Protein AF-A0A0G4HC59-F1 (afdb_monomer_lite)

Radius of gyration: 29.2 Å; chains: 1; bounding box: 96×62×109 Å

InterPro domains:
  IPR002060 Squalene/phytoene synthase [PF00494] (150-410)
  IPR002060 Squalene/phytoene synthase [SFLDG01018] (137-423)
  IPR008949 Isoprenoid synthase domain superfamily [G3DSA:1.10.600.10] (128-417)
  IPR008949 Isoprenoid synthase domain superfamily [SSF48576] (139-422)
  IPR019845 Squalene/phytoene synthase, conserved site [PS01045] (298-323)
  IPR033904 Trans-isoprenyl diphosphate synthases, head-to-head [cd00683] (141-412)
  IPR044843 Trans-isoprenyl diphosphate synthases, bacterial-type [SFLDG01212] (137-423)

Secondary structure (DSSP, 8-state):
-----------------------------SHHHHHHHHHHHHTTT--GGGGS---GGGGS-PPPPP----HHHHHHHHHH--PPPGGGGTTTS---PPPP-------TTHHHHHHHHHHHHHHHHHHHHHHHHHHHHHHHHHHHHHHHHH-HHHHHHHTTS-HHHHHHHHHHHHHHHHHHHHHHSTTGGGS-HHHHHHHHHHHHHHHHIIIII---SSHHHHHHHHHHHH-TT--SHHHHHHHHHHHHHHH-SB-SSHHHHHHHHIIIIIHHHHHHHHHH-B-TT--HHHHHHHHHHHHHHHHHHHHHHHHHHHHHTT-B-S-HHHHHHTT--HHHHHTT---HHHHHHHHHHHHHHHHHHHHHHHHGGGB-HHHHHHHHHHHHHHHHHHHHHHHTTT-TTTS-----HHHHHHTHHHHHHHHTPPP-GGGSPPHHHHHHHHHHHHSS---PPPSTT----------------

Organism: NCBI:txid1169474

Foldseek 3Di:
DDDDDDDDDDDDDDDDPDDDPPPPPPQDDDPVVLVVVCCVVCVVLDPPVVLPDDDPVVVVDDDPPQPPDDPVNVVVVVVPDDAPDCVVVVVVVPDDDDDDDDDDDDDDDVPVVVVVVVVVVVVVVVVVVVVLVVLLVVLLVVLLVVCSNPPVLLSVLLSLFPPQLSSLSSLLVVLLVVLQCLCPPPVNLVDDLVSSVVVLVVSLVQLCCLQPVLDDPDSSSVSNSVSCVVQVQQDSVLVVLLSVLSVCSSPPQAAADVLRLLSNLLNSFLSSLSRSQSSQAWAPPFDSLQLSLLSSLLSSLLVLLVLLLCLQVSLVVVHHSQHPVLCVVLVHDNVCSNVLPCDPSLLVSSVVSLVVSVVSLVLNLLSLLGTYLSNSLSSLLSSQQSNVQSVQCVVVVNSSNVDGGHDDPVRSVVCNSVSVSSSPDHRDPVSGDDCVVVVVVVVSVVPPPPDDPDPPPDPPDDDPDDDDDDDDD

Sequence (473 aa):
MCEHPVGCGLSLTSIPEDKRPRTTRIRPTSAKEIAEKFQEQFSPVFDFDRLDHPSALAAARWETPPLDFDDHDVEELRASWVPPSPLSALEERGEAVLPGTEGEGVDGSATASSSLRSQNRKKELLVSEEQKKVQLAKAYETCRQLTQIYSKTFYLGTQLMDKETAKAMWAIYVWCRRTDDLVDSPRALITKRTHLYDQMMLWEERLRLIFEEGYAVDDLDLALVDTVKRFPGLQIHPFEEMIQGMLMDLNTFRYQTFEELYVYCYRVAGTVGLKVLPVLGTAGGVSVEEAAGPGVDLGIAFQLTNILRDVGEDADRGRIYLPLDDLKRFGVSEQDIFKKRVTPGYKALVKEYIRKARAYYASAERGVRLLSPKARFPIRASLDSYRRILDKIEQNGYDNLRSRAYATKLEKLSGVPAAWMAAQEPPQLGDRVPRSILSRFSDITAHALPRPPIFSDVPFHMAADNRSFSGAV

Structure (mmCIF, N/CA/C/O backbone):
data_AF-A0A0G4HC59-F1
#
_entry.id   AF-A0A0G4HC59-F1
#
loop_
_atom_site.group_PDB
_atom_site.id
_atom_site.type_symbol
_atom_site.label_atom_id
_atom_site.label_alt_id
_atom_site.label_comp_id
_atom_site.label_asym_id
_atom_site.label_entity_id
_atom_site.label_seq_id
_atom_site.pdbx_PDB_ins_code
_atom_site.Cartn_x
_atom_site.Cartn_y
_atom_site.Cartn_z
_atom_site.occupancy
_atom_site.B_iso_or_equiv
_atom_site.auth_seq_id
_atom_site.auth_comp_id
_atom_site.auth_asym_id
_atom_site.auth_atom_id
_atom_site.pdbx_PDB_model_num
ATOM 1 N N . MET A 1 1 ? -40.652 7.511 -63.048 1.00 31.72 1 MET A N 1
ATOM 2 C CA . MET A 1 1 ? -40.105 8.206 -64.233 1.00 31.72 1 MET A CA 1
ATOM 3 C C . MET A 1 1 ? -38.905 8.997 -63.734 1.00 31.72 1 MET A C 1
ATOM 5 O O . MET A 1 1 ? -39.119 9.815 -62.855 1.00 31.72 1 MET A O 1
ATOM 9 N N . CYS A 1 2 ? -37.642 8.751 -64.065 1.00 27.48 2 CYS A N 1
ATOM 10 C CA . CYS A 1 2 ? -36.970 7.947 -65.094 1.00 27.48 2 CYS A CA 1
ATOM 11 C C . CYS A 1 2 ? -35.674 7.390 -64.449 1.00 27.48 2 CYS A C 1
ATOM 13 O O . CYS A 1 2 ? -35.071 8.076 -63.632 1.00 27.48 2 CYS A O 1
ATOM 15 N N . GLU A 1 3 ? -35.418 6.082 -64.495 1.00 28.09 3 GLU A N 1
ATOM 16 C CA . GLU A 1 3 ? -34.605 5.348 -65.494 1.00 28.09 3 GLU A CA 1
ATOM 17 C C . GLU A 1 3 ? -33.072 5.554 -65.382 1.00 28.09 3 GLU A C 1
ATOM 19 O O . GLU A 1 3 ? -32.530 6.614 -65.671 1.00 28.09 3 GLU A O 1
ATOM 24 N N . HIS A 1 4 ? -32.396 4.476 -64.951 1.00 33.44 4 HIS A N 1
ATOM 25 C CA . HIS A 1 4 ? -31.004 4.071 -65.259 1.00 33.44 4 HIS A CA 1
ATOM 26 C C . HIS A 1 4 ? -30.833 3.792 -66.777 1.00 33.44 4 HIS A C 1
ATOM 28 O O . HIS A 1 4 ? -31.879 3.703 -67.421 1.00 33.44 4 HIS A O 1
ATOM 34 N N . PRO A 1 5 ? -29.629 3.559 -67.386 1.00 48.12 5 PRO A N 1
ATOM 35 C CA . PRO A 1 5 ? -28.390 2.889 -66.895 1.00 48.12 5 PRO A CA 1
ATOM 36 C C . PRO A 1 5 ? -27.085 3.603 -67.374 1.00 48.12 5 PRO A C 1
ATOM 38 O O . PRO A 1 5 ? -27.174 4.696 -67.911 1.00 48.12 5 PRO A O 1
ATOM 41 N N . VAL A 1 6 ? -25.818 3.209 -67.150 1.00 33.12 6 VAL A N 1
ATOM 42 C CA . VAL A 1 6 ? -25.002 1.997 -67.438 1.00 33.12 6 VAL A CA 1
ATOM 43 C C . VAL A 1 6 ? -23.681 2.227 -66.644 1.00 33.12 6 VAL A C 1
ATOM 45 O O . VAL A 1 6 ? -23.200 3.352 -66.619 1.00 33.12 6 VAL A O 1
ATOM 48 N N . GLY A 1 7 ? -23.091 1.337 -65.839 1.00 26.30 7 GLY A N 1
ATOM 49 C CA . GLY A 1 7 ? -22.512 0.032 -66.160 1.00 26.30 7 GLY A CA 1
ATOM 50 C C . GLY A 1 7 ? -21.011 0.158 -66.489 1.00 26.30 7 GLY A C 1
ATOM 51 O O . GLY A 1 7 ? -20.665 0.483 -67.616 1.00 26.30 7 GLY A O 1
ATOM 52 N N . CYS A 1 8 ? -20.120 -0.141 -65.535 1.00 27.59 8 CYS A N 1
ATOM 53 C CA . CYS A 1 8 ? -18.789 -0.681 -65.839 1.00 27.59 8 CYS A CA 1
ATOM 54 C C . CYS A 1 8 ? -18.259 -1.462 -64.630 1.00 27.59 8 CYS A C 1
ATOM 56 O O . CYS A 1 8 ? -18.116 -0.923 -63.533 1.00 27.59 8 CYS A O 1
ATOM 58 N N . GLY A 1 9 ? -18.073 -2.764 -64.832 1.00 26.28 9 GLY A N 1
ATOM 59 C CA . GLY A 1 9 ? -17.709 -3.727 -63.807 1.00 26.28 9 GLY A CA 1
ATOM 60 C C . GLY A 1 9 ? -16.203 -3.899 -63.673 1.00 26.28 9 GLY A C 1
ATOM 61 O O . GLY A 1 9 ? -15.472 -3.864 -64.658 1.00 26.28 9 GLY A O 1
ATOM 62 N N . LEU A 1 10 ? -15.766 -4.183 -62.449 1.00 30.44 10 LEU A N 1
ATOM 63 C CA . LEU A 1 10 ? -14.520 -4.889 -62.196 1.00 30.44 10 LEU A CA 1
ATOM 64 C C . LEU A 1 10 ? -14.809 -6.063 -61.260 1.00 30.44 10 LEU A C 1
ATOM 66 O O . LEU A 1 10 ? -15.348 -5.922 -60.166 1.00 30.44 10 LEU A O 1
ATOM 70 N N . SER A 1 11 ? -14.501 -7.235 -61.802 1.00 26.80 11 SER A N 1
ATOM 71 C CA . SER A 1 11 ? -14.674 -8.574 -61.261 1.00 26.80 11 SER A CA 1
ATOM 72 C C . SER A 1 11 ? -13.961 -8.747 -59.918 1.00 26.80 11 SER A C 1
ATOM 74 O O . SER A 1 11 ? -12.734 -8.692 -59.851 1.00 26.80 11 SER A O 1
ATOM 76 N N . LEU A 1 12 ? -14.730 -9.042 -58.866 1.00 29.55 12 LEU A N 1
ATOM 77 C CA . LEU A 1 12 ? -14.236 -9.619 -57.617 1.00 29.55 12 LEU A CA 1
ATOM 78 C C . LEU A 1 12 ? -13.797 -11.064 -57.882 1.00 29.55 12 LEU A C 1
ATOM 80 O O . LEU A 1 12 ? -14.600 -11.993 -57.844 1.00 29.55 12 LEU A O 1
ATOM 84 N N . THR A 1 13 ? -12.509 -11.261 -58.153 1.00 31.88 13 THR A N 1
ATOM 85 C CA . THR A 1 13 ? -11.885 -12.577 -58.009 1.00 31.88 13 THR A CA 1
ATOM 86 C C . THR A 1 13 ? -11.867 -12.952 -56.530 1.00 31.88 13 THR A C 1
ATOM 88 O O . THR A 1 13 ? -11.223 -12.298 -55.711 1.00 31.88 13 THR A O 1
ATOM 91 N N . SER A 1 14 ? -12.605 -14.011 -56.214 1.00 31.44 14 SER A N 1
ATOM 92 C CA . SER A 1 14 ? -12.644 -14.725 -54.943 1.00 31.44 14 SER A CA 1
ATOM 93 C C . SER A 1 14 ? -11.240 -15.043 -54.419 1.00 31.44 14 SER A C 1
ATOM 95 O O . SER A 1 14 ? -10.528 -15.864 -54.999 1.00 31.44 14 SER A O 1
ATOM 97 N N . ILE A 1 15 ? -10.864 -14.433 -53.296 1.00 33.59 15 ILE A N 1
ATOM 98 C CA . ILE A 1 15 ? -9.744 -14.891 -52.471 1.00 33.59 15 ILE A CA 1
ATOM 99 C C . ILE A 1 15 ? -10.315 -15.952 -51.517 1.00 33.59 15 ILE A C 1
ATOM 101 O O . ILE A 1 15 ? -11.290 -15.655 -50.826 1.00 33.59 15 ILE A O 1
ATOM 105 N N . PRO A 1 16 ? -9.767 -17.178 -51.470 1.00 31.30 16 PRO A N 1
ATOM 106 C CA . PRO A 1 16 ? -10.250 -18.193 -50.549 1.00 31.30 16 PRO A CA 1
ATOM 107 C C . PRO A 1 16 ? -9.958 -17.780 -49.101 1.00 31.30 16 PRO A C 1
ATOM 109 O O . PRO A 1 16 ? -8.802 -17.624 -48.703 1.00 31.30 16 PRO A O 1
ATOM 112 N N . GLU A 1 17 ? -11.019 -17.622 -48.309 1.00 42.75 17 GLU A N 1
ATOM 113 C CA . GLU A 1 17 ? -10.962 -17.636 -46.849 1.00 42.75 17 GLU A CA 1
ATOM 114 C C . GLU A 1 17 ? -10.610 -19.050 -46.379 1.00 42.75 17 GLU A C 1
ATOM 116 O O . GLU A 1 17 ? -11.493 -19.865 -46.134 1.00 42.75 17 GLU A O 1
ATOM 121 N N . ASP A 1 18 ? -9.325 -19.357 -46.217 1.00 45.28 18 ASP A N 1
ATOM 122 C CA . ASP A 1 18 ? -8.930 -20.373 -45.243 1.00 45.28 18 ASP A CA 1
ATOM 123 C C . ASP A 1 18 ? -7.491 -20.163 -44.760 1.00 45.28 18 ASP A C 1
ATOM 125 O O . ASP A 1 18 ? -6.618 -19.747 -45.519 1.00 45.28 18 ASP A O 1
ATOM 129 N N . LYS A 1 19 ? -7.250 -20.516 -43.492 1.00 35.62 19 LYS A N 1
ATOM 130 C CA . LYS A 1 19 ? -6.002 -20.419 -42.705 1.00 35.62 19 LYS A CA 1
ATOM 131 C C . LYS A 1 19 ? -5.770 -19.119 -41.927 1.00 35.62 19 LYS A C 1
ATOM 133 O O . LYS A 1 19 ? -4.694 -18.528 -41.955 1.00 35.62 19 LYS A O 1
ATOM 138 N N . ARG A 1 20 ? -6.725 -18.764 -41.063 1.00 32.03 20 ARG A N 1
ATOM 139 C CA . ARG A 1 20 ? -6.365 -18.262 -39.722 1.00 32.03 20 ARG A CA 1
ATOM 140 C C . ARG A 1 20 ? -6.695 -19.354 -38.707 1.00 32.03 20 ARG A C 1
ATOM 142 O O . ARG A 1 20 ? -7.822 -19.847 -38.742 1.00 32.03 20 ARG A O 1
ATOM 149 N N . PRO A 1 21 ? -5.779 -19.748 -37.805 1.00 29.09 21 PRO A N 1
ATOM 150 C CA . PRO A 1 21 ? -6.126 -20.693 -36.755 1.00 29.09 21 PRO A CA 1
ATOM 151 C C . PRO A 1 21 ? -7.211 -20.058 -35.882 1.00 29.09 21 PRO A C 1
ATOM 153 O O . PRO A 1 21 ? -6.961 -19.098 -35.152 1.00 29.09 21 PRO A O 1
ATOM 156 N N . ARG A 1 22 ? -8.440 -20.578 -35.976 1.00 31.22 22 ARG A N 1
ATOM 157 C CA . ARG A 1 22 ? -9.491 -20.317 -34.993 1.00 31.22 22 ARG A CA 1
ATOM 158 C C . ARG A 1 22 ? -9.024 -20.941 -33.684 1.00 31.22 22 ARG A C 1
ATOM 160 O O . ARG A 1 22 ? -9.233 -22.123 -33.441 1.00 31.22 22 ARG A O 1
ATOM 167 N N . THR A 1 23 ? -8.385 -20.149 -32.833 1.00 31.05 23 THR A N 1
ATOM 168 C CA . THR A 1 23 ? -8.255 -20.485 -31.420 1.00 31.05 23 THR A CA 1
ATOM 169 C C . THR A 1 23 ? -9.633 -20.307 -30.793 1.00 31.05 23 THR A C 1
ATOM 171 O O . THR A 1 23 ? -9.989 -19.254 -30.268 1.00 31.05 23 THR A O 1
ATOM 174 N N . THR A 1 24 ? -10.463 -21.343 -30.884 1.00 31.72 24 THR A N 1
ATOM 175 C CA . THR A 1 24 ? -11.651 -21.485 -30.044 1.00 31.72 24 THR A CA 1
ATOM 176 C C . THR A 1 24 ? -11.177 -21.494 -28.592 1.00 31.72 24 THR A C 1
ATOM 178 O O . THR A 1 24 ? -10.796 -22.528 -28.049 1.00 31.72 24 THR A O 1
ATOM 181 N N . ARG A 1 25 ? -11.154 -20.321 -27.944 1.00 38.38 25 ARG A N 1
ATOM 182 C CA . ARG A 1 25 ? -11.029 -20.213 -26.486 1.00 38.38 25 ARG A CA 1
ATOM 183 C C . ARG A 1 25 ? -12.314 -20.773 -25.879 1.00 38.38 25 ARG A C 1
ATOM 185 O O . ARG A 1 25 ? -13.243 -20.031 -25.573 1.00 38.38 25 ARG A O 1
ATOM 192 N N . ILE A 1 26 ? -12.373 -22.094 -25.737 1.00 41.81 26 ILE A N 1
ATOM 193 C CA . ILE A 1 26 ? -13.418 -22.776 -24.976 1.00 41.81 26 ILE A CA 1
ATOM 194 C C . ILE A 1 26 ? -13.244 -22.338 -23.518 1.00 41.81 26 ILE A C 1
ATOM 196 O O . ILE A 1 26 ? -12.265 -22.714 -22.857 1.00 41.81 26 ILE A O 1
ATOM 200 N N . ARG A 1 27 ? -14.158 -21.484 -23.037 1.00 48.47 27 ARG A N 1
ATOM 201 C CA . ARG A 1 27 ? -14.235 -21.116 -21.618 1.00 48.47 27 ARG A CA 1
ATOM 202 C C . ARG A 1 27 ? -14.524 -22.400 -20.825 1.00 48.47 27 ARG A C 1
ATOM 204 O O . ARG A 1 27 ? -15.480 -23.084 -21.178 1.00 48.47 27 ARG A O 1
ATOM 211 N N . PRO A 1 28 ? -13.710 -22.760 -19.816 1.00 49.94 28 PRO A N 1
ATOM 212 C CA . PRO A 1 28 ? -14.011 -23.910 -18.966 1.00 49.94 28 PRO A CA 1
ATOM 213 C C . PRO A 1 28 ? -15.361 -23.701 -18.264 1.00 49.94 28 PRO A C 1
ATOM 215 O O . PRO A 1 28 ? -15.676 -22.588 -17.842 1.00 49.94 28 PRO A O 1
ATOM 218 N N . THR A 1 29 ? -16.160 -24.763 -18.190 1.00 51.59 29 THR A N 1
ATOM 219 C CA . THR A 1 29 ? -17.566 -24.753 -17.751 1.00 51.59 29 THR A CA 1
ATOM 220 C C . THR A 1 29 ? -17.766 -25.299 -16.336 1.00 51.59 29 THR A C 1
ATOM 222 O O . THR A 1 29 ? -18.841 -25.126 -15.765 1.00 51.59 29 THR A O 1
ATOM 225 N N . SER A 1 30 ? -16.737 -25.903 -15.730 1.00 59.03 30 SER A N 1
ATOM 226 C CA . SER A 1 30 ? -16.789 -26.420 -14.355 1.00 59.03 30 SER A CA 1
ATOM 227 C C . SER A 1 30 ? -15.554 -26.050 -13.528 1.00 59.03 30 SER A C 1
ATOM 229 O O . SER A 1 30 ? -14.460 -25.896 -14.064 1.00 59.03 30 SER A O 1
ATOM 231 N N . ALA A 1 31 ? -15.700 -25.958 -12.199 1.00 47.94 31 ALA A N 1
ATOM 232 C CA . ALA A 1 31 ? -14.593 -25.665 -11.277 1.00 47.94 31 ALA A CA 1
ATOM 233 C C . ALA A 1 31 ? -13.416 -26.653 -11.404 1.00 47.94 31 ALA A C 1
ATOM 235 O O . ALA A 1 31 ? -12.262 -26.267 -11.225 1.00 47.94 31 ALA A O 1
ATOM 236 N N . LYS A 1 32 ? -13.711 -27.908 -11.766 1.00 47.22 32 LYS A N 1
ATOM 237 C CA . LYS A 1 32 ? -12.715 -28.952 -12.023 1.00 47.22 32 LYS A CA 1
ATOM 238 C C . LYS A 1 32 ? -11.882 -28.645 -13.272 1.00 47.22 32 LYS A C 1
ATOM 240 O O . LYS A 1 32 ? -10.662 -28.653 -13.191 1.00 47.22 32 LYS A O 1
ATOM 245 N N . GLU A 1 33 ? -12.521 -28.262 -14.377 1.00 60.94 33 GLU A N 1
ATOM 246 C CA . GLU A 1 33 ? -11.822 -27.869 -15.613 1.00 60.94 33 GLU A CA 1
ATOM 247 C C . GLU A 1 33 ? -10.962 -26.607 -15.429 1.00 60.94 33 GLU A C 1
ATOM 249 O O . GLU A 1 33 ? -9.929 -26.453 -16.079 1.00 60.94 33 GLU A O 1
ATOM 254 N N . ILE A 1 34 ? -11.370 -25.689 -14.542 1.00 56.91 34 ILE A N 1
ATOM 255 C CA . ILE A 1 34 ? -10.559 -24.514 -14.178 1.00 56.91 34 ILE A CA 1
ATOM 256 C C . ILE A 1 34 ? -9.299 -24.951 -13.436 1.00 56.91 34 ILE A C 1
ATOM 258 O O . ILE A 1 34 ? -8.215 -24.477 -13.761 1.00 56.91 34 ILE A O 1
ATOM 262 N N . ALA A 1 35 ? -9.443 -25.832 -12.442 1.00 56.16 35 ALA A N 1
ATOM 263 C CA . ALA A 1 35 ? -8.322 -26.335 -11.659 1.00 56.16 35 ALA A CA 1
ATOM 264 C C . ALA A 1 35 ? -7.333 -27.119 -12.536 1.00 56.16 35 ALA A C 1
ATOM 266 O O . ALA A 1 35 ? -6.133 -26.895 -12.427 1.00 56.16 35 ALA A O 1
ATOM 267 N N . GLU A 1 36 ? -7.831 -27.954 -13.451 1.00 62.50 36 GLU A N 1
ATOM 268 C CA . GLU A 1 36 ? -7.010 -28.724 -14.395 1.00 62.50 36 GLU A CA 1
ATOM 269 C C . GLU A 1 36 ? -6.244 -27.810 -15.366 1.00 62.50 36 GLU A C 1
ATOM 271 O O . GLU A 1 36 ? -5.026 -27.930 -15.475 1.00 62.50 36 GLU A O 1
ATOM 276 N N . LYS A 1 37 ? -6.907 -26.823 -15.991 1.00 62.12 37 LYS A N 1
ATOM 277 C CA . LYS A 1 37 ? -6.231 -25.839 -16.864 1.00 62.12 37 LYS A CA 1
ATOM 278 C C . LYS A 1 37 ? -5.242 -24.953 -16.107 1.00 62.12 37 LYS A C 1
ATOM 280 O O . LYS A 1 37 ? -4.187 -24.609 -16.635 1.00 62.12 37 LYS A O 1
ATOM 285 N N . PHE A 1 38 ? -5.578 -24.565 -14.878 1.00 63.19 38 PHE A N 1
ATOM 286 C CA . PHE A 1 38 ? -4.671 -23.823 -14.010 1.00 63.19 38 PHE A CA 1
ATOM 287 C C . PHE A 1 38 ? -3.425 -24.657 -13.689 1.00 63.19 38 PHE A C 1
ATOM 289 O O . PHE A 1 38 ? -2.303 -24.168 -13.805 1.00 63.19 38 PHE A O 1
ATOM 296 N N . GLN A 1 39 ? -3.606 -25.928 -13.333 1.00 61.91 39 GLN A N 1
ATOM 297 C CA . GLN A 1 39 ? -2.504 -26.831 -13.035 1.00 61.91 39 GLN A CA 1
ATOM 298 C C . GLN A 1 39 ? -1.622 -27.058 -14.271 1.00 61.91 39 GLN A C 1
ATOM 300 O O . GLN A 1 39 ? -0.409 -26.926 -14.171 1.00 61.91 39 GLN A O 1
ATOM 305 N N . GLU A 1 40 ? -2.203 -27.281 -15.449 1.00 61.66 40 GLU A N 1
ATOM 306 C CA . GLU A 1 40 ? -1.461 -27.407 -16.711 1.00 61.66 40 GLU A CA 1
ATOM 307 C C . GLU A 1 40 ? -0.613 -26.158 -17.019 1.00 61.66 40 GLU A C 1
ATOM 309 O O . GLU A 1 40 ? 0.544 -26.268 -17.424 1.00 61.66 40 GLU A O 1
ATOM 314 N N . GLN A 1 41 ? -1.160 -24.963 -16.774 1.00 63.19 41 GLN A N 1
ATOM 315 C CA . GLN A 1 41 ? -0.489 -23.703 -17.093 1.00 63.19 41 GLN A CA 1
ATOM 316 C C . GLN A 1 41 ? 0.573 -23.283 -16.058 1.00 63.19 41 GLN A C 1
ATOM 318 O O . GLN A 1 41 ? 1.535 -22.607 -16.425 1.00 63.19 41 GLN A O 1
ATOM 323 N N . PHE A 1 42 ? 0.418 -23.650 -14.780 1.00 62.84 42 PHE A N 1
ATOM 324 C CA . PHE A 1 42 ? 1.248 -23.113 -13.691 1.00 62.84 42 PHE A CA 1
ATOM 325 C C . PHE A 1 42 ? 1.973 -24.162 -12.828 1.00 62.84 42 PHE A C 1
ATOM 327 O O . PHE A 1 42 ? 2.759 -23.776 -11.963 1.00 62.84 42 PHE A O 1
ATOM 334 N N . SER A 1 43 ? 1.803 -25.468 -13.073 1.00 47.91 43 SER A N 1
ATOM 335 C CA . SER A 1 43 ? 2.531 -26.533 -12.354 1.00 47.91 43 SER A CA 1
ATOM 336 C C . SER A 1 43 ? 4.070 -26.410 -12.350 1.00 47.91 43 SER A C 1
ATOM 338 O O . SER A 1 43 ? 4.657 -26.909 -11.393 1.00 47.91 43 SER A O 1
ATOM 340 N N . PRO A 1 44 ? 4.758 -25.771 -13.325 1.00 47.75 44 PRO A N 1
ATOM 341 C CA . PRO A 1 44 ? 6.209 -25.563 -13.242 1.00 47.75 44 PRO A CA 1
ATOM 342 C C . PRO A 1 44 ? 6.631 -24.314 -12.447 1.00 47.75 44 PRO A C 1
ATOM 344 O O . PRO A 1 44 ? 7.817 -24.140 -12.182 1.00 47.75 44 PRO A O 1
ATOM 347 N N . VAL A 1 45 ? 5.700 -23.410 -12.119 1.00 48.94 45 VAL A N 1
ATOM 348 C CA . VAL A 1 45 ? 6.001 -22.072 -11.563 1.00 48.94 45 VAL A CA 1
ATOM 349 C C . VAL A 1 45 ? 5.871 -22.041 -10.038 1.00 48.94 45 VAL A C 1
ATOM 351 O O . VAL A 1 45 ? 6.485 -21.208 -9.374 1.00 48.94 45 VAL A O 1
ATOM 354 N N . PHE A 1 46 ? 5.102 -22.963 -9.462 1.00 47.88 46 PHE A N 1
ATOM 355 C CA . PHE A 1 46 ? 4.815 -22.974 -8.035 1.00 47.88 46 PHE A CA 1
ATOM 356 C C . PHE A 1 46 ? 5.646 -24.010 -7.268 1.00 47.88 46 PHE A C 1
ATOM 358 O O . PHE A 1 46 ? 5.233 -25.152 -7.093 1.00 47.88 46 PHE A O 1
ATOM 365 N N . ASP A 1 47 ? 6.789 -23.573 -6.743 1.00 46.97 47 ASP A N 1
ATOM 366 C CA . ASP A 1 47 ? 7.495 -24.257 -5.653 1.00 46.97 47 ASP A CA 1
ATOM 367 C C . ASP A 1 47 ? 6.992 -23.692 -4.310 1.00 46.97 47 ASP A C 1
ATOM 369 O O . ASP A 1 47 ? 7.488 -22.682 -3.799 1.00 46.97 47 ASP A O 1
ATOM 373 N N . PHE A 1 48 ? 5.921 -24.291 -3.778 1.00 46.47 48 PHE A N 1
ATOM 374 C CA . PHE A 1 48 ? 5.240 -23.815 -2.567 1.00 46.47 48 PHE A CA 1
ATOM 375 C C . PHE A 1 48 ? 6.052 -24.024 -1.276 1.00 46.47 48 PHE A C 1
ATOM 377 O O . PHE A 1 48 ? 5.776 -23.346 -0.281 1.00 46.47 48 PHE A O 1
ATOM 384 N N . ASP A 1 49 ? 7.075 -24.884 -1.297 1.00 41.84 49 ASP A N 1
ATOM 385 C CA . ASP A 1 49 ? 7.893 -25.225 -0.126 1.00 41.84 49 ASP A CA 1
ATOM 386 C C . ASP A 1 49 ? 8.875 -24.097 0.247 1.00 41.84 49 ASP A C 1
ATOM 388 O O . ASP A 1 49 ? 9.270 -23.947 1.406 1.00 41.84 49 ASP A O 1
ATOM 392 N N . ARG A 1 50 ? 9.194 -23.191 -0.691 1.00 46.69 50 ARG A N 1
ATOM 393 C CA . ARG A 1 50 ? 10.035 -22.002 -0.431 1.00 46.69 50 ARG A CA 1
ATOM 394 C C . ARG A 1 50 ? 9.361 -20.904 0.397 1.00 46.69 50 ARG A C 1
ATOM 396 O O . ARG A 1 50 ? 10.030 -19.953 0.799 1.00 46.69 50 ARG A O 1
ATOM 403 N N . LEU A 1 51 ? 8.057 -20.994 0.666 1.00 43.38 51 LEU A N 1
ATOM 404 C CA . LEU A 1 51 ? 7.318 -19.976 1.429 1.00 43.38 51 LEU A CA 1
ATOM 405 C C . LEU A 1 51 ? 7.585 -20.017 2.946 1.00 43.38 51 LEU A C 1
ATOM 407 O O . LEU A 1 51 ? 7.163 -19.088 3.639 1.00 43.38 51 LEU A O 1
ATOM 411 N N . ASP A 1 52 ? 8.233 -21.072 3.454 1.00 38.94 52 ASP A N 1
ATOM 412 C CA . ASP A 1 52 ? 8.479 -21.292 4.890 1.00 38.94 52 ASP A CA 1
ATOM 413 C C . ASP A 1 52 ? 9.952 -21.311 5.303 1.00 38.94 52 ASP A C 1
ATOM 415 O O . ASP A 1 52 ? 10.236 -21.435 6.492 1.00 38.94 52 ASP A O 1
ATOM 419 N N . HIS A 1 53 ? 10.897 -21.139 4.375 1.00 39.56 53 HIS A N 1
ATOM 420 C CA . HIS A 1 53 ? 12.305 -21.088 4.757 1.00 39.56 53 HIS A CA 1
ATOM 421 C C . HIS A 1 53 ? 12.617 -19.775 5.499 1.00 39.56 53 HIS A C 1
ATOM 423 O O . HIS A 1 53 ? 12.480 -18.699 4.906 1.00 39.56 53 HIS A O 1
ATOM 429 N N . PRO A 1 54 ? 13.073 -19.820 6.768 1.00 35.72 54 PRO A N 1
ATOM 430 C CA . PRO A 1 54 ? 13.633 -18.646 7.418 1.00 35.72 54 PRO A CA 1
ATOM 431 C C . PRO A 1 54 ? 14.918 -18.294 6.669 1.00 35.72 54 PRO A C 1
ATOM 433 O O . PRO A 1 54 ? 15.871 -19.074 6.666 1.00 35.72 54 PRO A O 1
ATOM 436 N N . SER A 1 55 ? 14.954 -17.149 5.992 1.00 39.84 55 SER A N 1
ATOM 437 C CA . SER A 1 55 ? 16.227 -16.629 5.501 1.00 39.84 55 SER A CA 1
ATOM 438 C C . SER A 1 55 ? 17.045 -16.156 6.706 1.00 39.84 55 SER A C 1
ATOM 440 O O . SER A 1 55 ? 16.488 -15.655 7.683 1.00 39.84 55 SER A O 1
ATOM 442 N N . ALA A 1 56 ? 18.371 -16.278 6.647 1.00 33.00 56 ALA A N 1
ATOM 443 C CA . ALA A 1 56 ? 19.264 -15.755 7.686 1.00 33.00 56 ALA A CA 1
ATOM 444 C C . ALA A 1 56 ? 19.059 -14.242 7.951 1.00 33.00 56 ALA A C 1
ATOM 446 O O . ALA A 1 56 ? 19.340 -13.765 9.046 1.00 33.00 56 ALA A O 1
ATOM 447 N N . LEU A 1 57 ? 18.485 -13.509 6.986 1.00 39.44 57 LEU A N 1
ATOM 448 C CA . LEU A 1 57 ? 18.057 -12.112 7.116 1.00 39.44 57 LEU A CA 1
ATOM 449 C C . LEU A 1 57 ? 16.900 -11.911 8.109 1.00 39.44 57 LEU A C 1
ATOM 451 O O . LEU A 1 57 ? 16.834 -10.862 8.730 1.00 39.44 57 LEU A O 1
ATOM 455 N N . ALA A 1 58 ? 16.020 -12.896 8.324 1.00 35.69 58 ALA A N 1
ATOM 456 C CA . ALA A 1 58 ? 14.923 -12.779 9.293 1.00 35.69 58 ALA A CA 1
ATOM 457 C C . ALA A 1 58 ? 15.408 -12.722 10.759 1.00 35.69 58 ALA A C 1
ATOM 459 O O . ALA A 1 58 ? 14.673 -12.257 11.629 1.00 35.69 58 ALA A O 1
ATOM 460 N N . ALA A 1 59 ? 16.634 -13.187 11.035 1.00 29.92 59 ALA A N 1
ATOM 461 C CA . ALA A 1 59 ? 17.265 -13.109 12.355 1.00 29.92 59 ALA A CA 1
ATOM 462 C C . ALA A 1 59 ? 17.988 -11.769 12.598 1.00 29.92 59 ALA A C 1
ATOM 464 O O . ALA A 1 59 ? 18.215 -11.397 13.749 1.00 29.92 59 ALA A O 1
ATOM 465 N N . ALA A 1 60 ? 18.303 -11.023 11.536 1.00 32.09 60 ALA A N 1
ATOM 466 C CA . ALA A 1 60 ? 18.772 -9.649 11.627 1.00 32.09 60 ALA A CA 1
ATOM 467 C C . ALA A 1 60 ? 17.543 -8.732 11.629 1.00 32.09 60 ALA A C 1
ATOM 469 O O . ALA A 1 60 ? 16.943 -8.474 10.589 1.00 32.09 60 ALA A O 1
ATOM 470 N N . ARG A 1 61 ? 17.119 -8.263 12.808 1.00 37.12 61 ARG A N 1
ATOM 471 C CA . ARG A 1 61 ? 16.126 -7.183 12.888 1.00 37.12 61 ARG A CA 1
ATOM 472 C C . ARG A 1 61 ? 16.659 -6.006 12.070 1.00 37.12 61 ARG A C 1
ATOM 474 O O . ARG A 1 61 ? 17.680 -5.431 12.426 1.00 37.12 61 ARG A O 1
ATOM 481 N N . TRP A 1 62 ? 15.992 -5.709 10.960 1.00 42.59 62 TRP A N 1
ATOM 482 C CA . TRP A 1 62 ? 16.261 -4.528 10.153 1.00 42.59 62 TRP A CA 1
ATOM 483 C C . TRP A 1 62 ? 16.018 -3.282 11.003 1.00 42.59 62 TRP A C 1
ATOM 485 O O . TRP A 1 62 ? 14.895 -3.022 11.435 1.00 42.59 62 TRP A O 1
ATOM 495 N N . GLU A 1 63 ? 17.082 -2.528 11.232 1.00 39.78 63 GLU A N 1
ATOM 496 C CA . GLU A 1 63 ? 17.002 -1.088 11.402 1.00 39.78 63 GLU A CA 1
ATOM 497 C C . GLU A 1 63 ? 17.476 -0.509 10.071 1.00 39.78 63 GLU A C 1
ATOM 499 O O . GLU A 1 63 ? 18.547 -0.893 9.593 1.00 39.78 63 GLU A O 1
ATOM 504 N N . THR A 1 64 ? 16.695 0.381 9.451 1.00 38.03 64 THR A N 1
ATOM 505 C CA . THR A 1 64 ? 17.251 1.256 8.415 1.00 38.03 64 THR A CA 1
ATOM 506 C C . THR A 1 64 ? 18.485 1.905 9.049 1.00 38.03 64 THR A C 1
ATOM 508 O O . THR A 1 64 ? 18.329 2.504 10.120 1.00 38.03 64 THR A O 1
ATOM 511 N N . PRO A 1 65 ? 19.701 1.732 8.493 1.00 32.31 65 PRO A N 1
ATOM 512 C CA . PRO A 1 65 ? 20.876 2.400 9.036 1.00 32.31 65 PRO A CA 1
ATOM 513 C C . PRO A 1 65 ? 20.554 3.891 9.158 1.00 32.31 65 PRO A C 1
ATOM 515 O O . PRO A 1 65 ? 19.869 4.404 8.264 1.00 32.31 65 PRO A O 1
ATOM 518 N N . PRO A 1 66 ? 20.961 4.576 10.243 1.00 34.41 66 PRO A N 1
ATOM 519 C CA . PRO A 1 66 ? 20.780 6.017 10.314 1.00 34.41 66 PRO A CA 1
ATOM 520 C C . PRO A 1 66 ? 21.301 6.637 9.014 1.00 34.41 66 PRO A C 1
ATOM 522 O O . PRO A 1 66 ? 22.362 6.254 8.517 1.00 34.41 66 PRO A O 1
ATOM 525 N N . LEU A 1 67 ? 20.500 7.527 8.427 1.00 37.69 67 LEU A N 1
ATOM 526 C CA . LEU A 1 67 ? 20.936 8.396 7.340 1.00 37.69 67 LEU A CA 1
ATOM 527 C C . LEU A 1 67 ? 21.905 9.416 7.969 1.00 37.69 67 LEU A C 1
ATOM 529 O O . LEU A 1 67 ? 21.536 10.566 8.166 1.00 37.69 67 LEU A O 1
ATOM 533 N N . ASP A 1 68 ? 23.091 8.969 8.388 1.00 33.06 68 ASP A N 1
ATOM 534 C CA . ASP A 1 68 ? 24.175 9.846 8.834 1.00 33.06 68 ASP A CA 1
ATOM 535 C C . ASP A 1 68 ? 24.796 10.445 7.566 1.00 33.06 68 ASP A C 1
ATOM 537 O O . ASP A 1 68 ? 25.752 9.904 7.019 1.00 33.06 68 ASP A O 1
ATOM 541 N N . PHE A 1 69 ? 24.170 11.498 7.042 1.00 34.66 69 PHE A N 1
ATOM 542 C CA . PHE A 1 69 ? 24.775 12.373 6.041 1.00 34.66 69 PHE A CA 1
ATOM 543 C C . PHE A 1 69 ? 25.188 13.648 6.764 1.00 34.66 69 PHE A C 1
ATOM 545 O O . PHE A 1 69 ? 24.326 14.361 7.279 1.00 34.66 69 PHE A O 1
ATOM 552 N N . ASP A 1 70 ? 26.488 13.920 6.833 1.00 32.91 70 ASP A N 1
ATOM 553 C CA . ASP A 1 70 ? 26.948 15.289 7.049 1.00 32.91 70 ASP A CA 1
ATOM 554 C C . ASP A 1 70 ? 26.686 16.084 5.753 1.00 32.91 70 ASP A C 1
ATOM 556 O O . ASP A 1 70 ? 26.740 15.526 4.653 1.00 32.91 70 ASP A O 1
ATOM 560 N N . ASP A 1 71 ? 26.417 17.388 5.843 1.00 31.97 71 ASP A N 1
ATOM 561 C CA . ASP A 1 71 ? 26.240 18.264 4.669 1.00 31.97 71 ASP A CA 1
ATOM 562 C C . ASP A 1 71 ? 27.481 18.221 3.750 1.00 31.97 71 ASP A C 1
ATOM 564 O O . ASP A 1 71 ? 27.393 18.417 2.535 1.00 31.97 71 ASP A O 1
ATOM 568 N N . HIS A 1 72 ? 28.642 17.894 4.326 1.00 31.81 72 HIS A N 1
ATOM 569 C CA . HIS A 1 72 ? 29.896 17.671 3.613 1.00 31.81 72 HIS A CA 1
ATOM 570 C C . HIS A 1 72 ? 29.888 16.404 2.733 1.00 31.81 72 HIS A C 1
ATOM 572 O O . HIS A 1 72 ? 30.501 16.406 1.662 1.00 31.81 72 HIS A O 1
ATOM 578 N N . ASP A 1 73 ? 29.159 15.354 3.130 1.00 36.19 73 ASP A N 1
ATOM 579 C CA . ASP A 1 73 ? 29.089 14.082 2.401 1.00 36.19 73 ASP A CA 1
ATOM 580 C C . ASP A 1 73 ? 28.298 14.231 1.095 1.00 36.19 73 ASP A C 1
ATOM 582 O O . ASP A 1 73 ? 28.629 13.609 0.090 1.00 36.19 73 ASP A O 1
ATOM 586 N N . VAL A 1 74 ? 27.270 15.085 1.063 1.00 34.88 74 VAL A N 1
ATOM 587 C CA . VAL A 1 74 ? 26.425 15.288 -0.129 1.00 34.88 74 VAL A CA 1
ATOM 588 C C . VAL A 1 74 ? 27.178 16.037 -1.237 1.00 34.88 74 VAL A C 1
ATOM 590 O O . VAL A 1 74 ? 27.091 15.657 -2.407 1.00 34.88 74 VAL A O 1
ATOM 593 N N . GLU A 1 75 ? 27.961 17.061 -0.891 1.00 35.94 75 GLU A N 1
ATOM 594 C CA . GLU A 1 75 ? 28.804 17.808 -1.841 1.00 35.94 75 GLU A CA 1
ATOM 595 C C . GLU A 1 75 ? 30.004 16.973 -2.329 1.00 35.94 75 GLU A C 1
ATOM 597 O O . GLU A 1 75 ? 30.332 16.987 -3.517 1.00 35.94 75 GLU A O 1
ATOM 602 N N . GLU A 1 76 ? 30.625 16.173 -1.456 1.00 33.56 76 GLU A N 1
ATOM 603 C CA . GLU A 1 76 ? 31.741 15.289 -1.823 1.00 33.56 76 GLU A CA 1
ATOM 604 C C . GLU A 1 76 ? 31.277 14.081 -2.670 1.00 33.56 76 GLU A C 1
ATOM 606 O O . GLU A 1 76 ? 31.964 13.665 -3.612 1.00 33.56 76 GLU A O 1
ATOM 611 N N . LEU A 1 77 ? 30.064 13.566 -2.431 1.00 34.12 77 LEU A N 1
ATOM 612 C CA . LEU A 1 77 ? 29.418 12.547 -3.273 1.00 34.12 77 LEU A CA 1
ATOM 613 C C . LEU A 1 77 ? 28.997 13.103 -4.645 1.00 34.12 77 LEU A C 1
ATOM 615 O O . LEU A 1 77 ? 29.180 12.421 -5.656 1.00 34.12 77 LEU A O 1
ATOM 619 N N . ARG A 1 78 ? 28.521 14.355 -4.715 1.00 34.03 78 ARG A N 1
ATOM 620 C CA .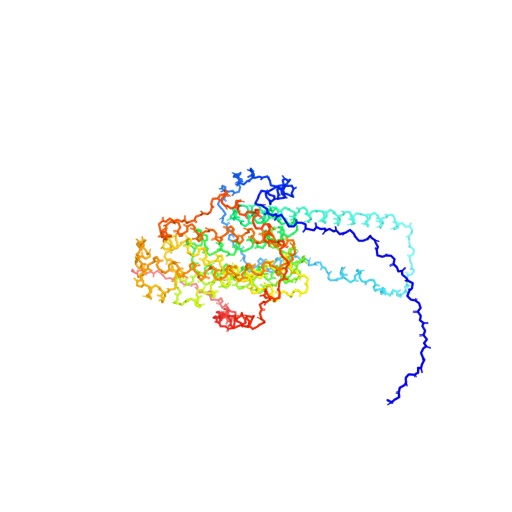 ARG A 1 78 ? 28.268 15.064 -5.986 1.00 34.03 78 ARG A CA 1
ATOM 621 C C . ARG A 1 78 ? 29.554 15.319 -6.777 1.00 34.03 78 ARG A C 1
ATOM 623 O O . ARG A 1 78 ? 29.548 15.216 -8.000 1.00 34.03 78 ARG A O 1
ATOM 630 N N . ALA A 1 79 ? 30.660 15.624 -6.098 1.00 34.88 79 ALA A N 1
ATOM 631 C CA . ALA A 1 79 ? 31.947 15.917 -6.733 1.00 34.88 79 ALA A CA 1
ATOM 632 C C . ALA A 1 79 ? 32.713 14.664 -7.204 1.00 34.88 79 ALA A C 1
ATOM 634 O O . ALA A 1 79 ? 33.510 14.744 -8.142 1.00 34.88 79 ALA A O 1
ATOM 635 N N . SER A 1 80 ? 32.496 13.510 -6.565 1.00 31.17 80 SER A N 1
ATOM 636 C CA . SER A 1 80 ? 33.222 12.261 -6.849 1.00 31.17 80 SER A CA 1
ATOM 637 C C . SER A 1 80 ? 32.576 11.383 -7.927 1.00 31.17 80 SER A C 1
ATOM 639 O O . SER A 1 80 ? 33.239 10.491 -8.469 1.00 31.17 80 SER A O 1
ATOM 641 N N . TRP A 1 81 ? 31.316 11.640 -8.291 1.00 32.34 81 TRP A N 1
ATOM 642 C CA . TRP A 1 81 ? 30.604 10.887 -9.320 1.00 32.34 81 TRP A CA 1
ATOM 643 C C . TRP A 1 81 ? 30.503 11.653 -10.645 1.00 32.34 81 TRP A C 1
ATOM 645 O O . TRP A 1 81 ? 30.000 12.770 -10.717 1.00 32.34 81 TRP A O 1
ATOM 655 N N . VAL A 1 82 ? 30.960 11.021 -11.730 1.00 28.08 82 VAL A N 1
ATOM 656 C CA . VAL A 1 82 ? 30.836 11.551 -13.093 1.00 28.08 82 VAL A CA 1
ATOM 657 C C . VAL A 1 82 ? 29.609 10.907 -13.748 1.00 28.08 82 VAL A C 1
ATOM 659 O O . VAL A 1 82 ? 29.632 9.690 -13.974 1.00 28.08 82 VAL A O 1
ATOM 662 N N . PRO A 1 83 ? 28.552 11.668 -14.090 1.00 28.86 83 PRO A N 1
ATOM 663 C CA . PRO A 1 83 ? 27.425 11.118 -14.830 1.00 28.86 83 PRO A CA 1
ATOM 664 C C . PRO A 1 83 ? 27.898 10.586 -16.192 1.00 28.86 83 PRO A C 1
ATOM 666 O O . PRO A 1 83 ? 28.836 11.139 -16.780 1.00 28.86 83 PRO A O 1
ATOM 669 N N . PRO A 1 84 ? 27.268 9.539 -16.757 1.00 28.09 84 PRO A N 1
ATOM 670 C CA . PRO A 1 84 ? 27.507 9.196 -18.152 1.00 28.09 84 PRO A CA 1
ATOM 671 C C . PRO A 1 84 ? 27.164 10.417 -19.014 1.00 28.09 84 PRO A C 1
ATOM 673 O O . PRO A 1 84 ? 26.030 10.891 -19.025 1.00 28.09 84 PRO A O 1
ATOM 676 N N . SER A 1 85 ? 28.176 10.958 -19.696 1.00 29.34 85 SER A N 1
ATOM 677 C CA . SER A 1 85 ? 28.038 12.160 -20.515 1.00 29.34 85 SER A CA 1
ATOM 678 C C . SER A 1 85 ? 26.910 12.002 -21.551 1.00 29.34 85 SER A C 1
ATOM 680 O O . SER A 1 85 ? 26.856 10.962 -22.227 1.00 29.34 85 SER A O 1
ATOM 682 N N . PRO A 1 86 ? 26.068 13.039 -21.763 1.00 32.28 86 PRO A N 1
ATOM 683 C CA . PRO A 1 86 ? 25.048 13.069 -22.817 1.00 32.28 86 PRO A CA 1
ATOM 684 C C . PRO A 1 86 ? 25.603 12.829 -24.229 1.00 32.28 86 PRO A C 1
ATOM 686 O O . PRO A 1 86 ? 24.851 12.476 -25.134 1.00 32.28 86 PRO A O 1
ATOM 689 N N . LEU A 1 87 ? 26.920 12.974 -24.421 1.00 30.48 87 LEU A N 1
ATOM 690 C CA . LEU A 1 87 ? 27.600 12.695 -25.689 1.00 30.48 87 LEU A CA 1
ATOM 691 C C . LEU A 1 87 ? 27.474 11.225 -26.125 1.00 30.48 87 LEU A C 1
ATOM 693 O O . LEU A 1 87 ? 27.427 10.959 -27.321 1.00 30.48 87 LEU A O 1
ATOM 697 N N . SER A 1 88 ? 27.306 10.284 -25.189 1.00 33.16 88 SER A N 1
ATOM 698 C CA . SER A 1 88 ? 27.093 8.865 -25.525 1.00 33.16 88 SER A CA 1
ATOM 699 C C . SER A 1 88 ? 25.726 8.575 -26.169 1.00 33.16 88 SER A C 1
ATOM 701 O O . SER A 1 88 ? 25.594 7.606 -26.909 1.00 33.16 88 SER A O 1
ATOM 703 N N . ALA A 1 89 ? 24.724 9.439 -25.958 1.00 32.56 89 ALA A N 1
ATOM 704 C CA . ALA A 1 89 ? 23.381 9.308 -26.539 1.00 32.56 89 ALA A CA 1
ATOM 705 C C . ALA A 1 89 ? 23.222 10.021 -27.900 1.00 32.56 89 ALA A C 1
ATOM 707 O O . ALA A 1 89 ? 22.206 9.851 -28.581 1.00 32.56 89 ALA A O 1
ATOM 708 N N . LEU A 1 90 ? 24.211 10.834 -28.288 1.00 30.81 90 LEU A N 1
ATOM 709 C CA . LEU A 1 90 ? 24.272 11.505 -29.589 1.00 30.81 90 LEU A CA 1
ATOM 710 C C . LEU A 1 90 ? 25.024 10.659 -30.628 1.00 30.81 90 LEU A C 1
ATOM 712 O O . LEU A 1 90 ? 24.632 10.664 -31.788 1.00 30.81 90 LEU A O 1
ATOM 716 N N . GLU A 1 91 ? 26.013 9.854 -30.224 1.00 35.50 91 GLU A N 1
ATOM 717 C CA . GLU A 1 91 ? 26.738 8.961 -31.147 1.00 35.50 91 GLU A CA 1
ATOM 718 C C . GLU A 1 91 ? 25.878 7.802 -31.695 1.00 35.50 91 GLU A C 1
ATOM 720 O O . GLU A 1 91 ? 26.144 7.304 -32.788 1.00 35.50 91 GLU A O 1
ATOM 725 N N . GLU A 1 92 ? 24.802 7.402 -31.002 1.00 38.62 92 GLU A N 1
ATOM 726 C CA . GLU A 1 92 ? 23.845 6.396 -31.502 1.00 38.62 92 GLU A CA 1
ATOM 727 C C . GLU A 1 92 ? 22.860 6.942 -32.557 1.00 38.62 92 GLU A C 1
ATOM 729 O O . GLU A 1 92 ? 22.229 6.165 -33.277 1.00 38.62 92 GLU A O 1
ATOM 734 N N . ARG A 1 93 ? 22.746 8.269 -32.710 1.00 38.06 93 ARG A N 1
ATOM 735 C CA . ARG A 1 93 ? 21.995 8.912 -33.800 1.00 38.06 93 ARG A CA 1
ATOM 736 C C . ARG A 1 93 ? 23.006 9.417 -34.816 1.00 38.06 93 ARG A C 1
ATOM 738 O O . ARG A 1 93 ? 23.464 10.539 -34.691 1.00 38.06 93 ARG A O 1
ATOM 745 N N . GLY A 1 94 ? 23.394 8.577 -35.773 1.00 32.22 94 GLY A N 1
ATOM 746 C CA . GLY A 1 94 ? 24.488 8.829 -36.723 1.00 32.22 94 GLY A CA 1
ATOM 747 C C . GLY A 1 94 ? 24.398 10.117 -37.561 1.00 32.22 94 GLY A C 1
ATOM 748 O O . GLY A 1 94 ? 24.194 10.054 -38.770 1.00 32.22 94 GLY A O 1
ATOM 749 N N . GLU A 1 95 ? 24.629 11.273 -36.947 1.00 33.31 95 GLU A N 1
ATOM 750 C CA . GLU A 1 95 ? 24.883 12.553 -37.598 1.00 33.31 95 GLU A CA 1
ATOM 751 C C . GLU A 1 95 ? 26.392 12.800 -37.573 1.00 33.31 95 GLU A C 1
ATOM 753 O O . GLU A 1 95 ? 26.993 13.189 -36.572 1.00 33.31 95 GLU A O 1
ATOM 758 N N . ALA A 1 96 ? 27.028 12.492 -38.700 1.00 32.41 96 ALA A N 1
ATOM 759 C CA . ALA A 1 96 ? 28.452 12.685 -38.903 1.00 32.41 96 ALA A CA 1
ATOM 760 C C . ALA A 1 96 ? 28.792 14.183 -38.960 1.00 32.41 96 ALA A C 1
ATOM 762 O O . ALA A 1 96 ? 28.407 14.880 -39.900 1.00 32.41 96 ALA A O 1
ATOM 763 N N . VAL A 1 97 ? 29.577 14.666 -37.996 1.00 32.75 97 VAL A N 1
ATOM 764 C CA . VAL A 1 97 ? 30.306 15.933 -38.127 1.00 32.75 97 VAL A CA 1
ATOM 765 C C . VAL A 1 97 ? 31.603 15.650 -38.888 1.00 32.75 97 VAL A C 1
ATOM 767 O O . VAL A 1 97 ? 32.450 14.878 -38.443 1.00 32.75 97 VAL A O 1
ATOM 770 N N . LEU A 1 98 ? 31.731 16.245 -40.074 1.00 33.12 98 LEU A N 1
ATOM 771 C CA . LEU A 1 98 ? 32.905 16.153 -40.947 1.00 33.12 98 LEU A CA 1
ATOM 772 C C . LEU A 1 98 ? 34.129 16.835 -40.306 1.00 33.12 98 LEU A C 1
ATOM 774 O O . LEU A 1 98 ? 34.006 17.995 -39.905 1.00 33.12 98 LEU A O 1
ATOM 778 N N . PRO A 1 99 ? 35.326 16.216 -40.283 1.00 36.00 99 PRO A N 1
ATOM 779 C CA . PRO A 1 99 ? 36.552 16.932 -39.962 1.00 36.00 99 PRO A CA 1
ATOM 780 C C . PRO A 1 99 ? 37.234 17.440 -41.240 1.00 36.00 99 PRO A C 1
ATOM 782 O O . PRO A 1 99 ? 37.575 16.672 -42.141 1.00 36.00 99 PRO A O 1
ATOM 785 N N . GLY A 1 100 ? 37.440 18.755 -41.298 1.00 28.98 100 GLY A N 1
ATOM 786 C CA . GLY A 1 100 ? 38.288 19.419 -42.282 1.00 28.98 100 GLY A CA 1
ATOM 787 C C . GLY A 1 100 ? 39.768 19.377 -41.884 1.00 28.98 100 GLY A C 1
ATOM 788 O O . GLY A 1 100 ? 40.138 19.842 -40.813 1.00 28.98 100 GLY A O 1
ATOM 789 N N . THR A 1 101 ? 40.556 18.798 -42.790 1.00 31.70 101 THR A N 1
ATOM 790 C CA . THR A 1 101 ? 41.917 19.154 -43.247 1.00 31.70 101 THR A CA 1
ATOM 791 C C . THR A 1 101 ? 43.068 19.408 -42.257 1.00 31.70 101 THR A C 1
ATOM 793 O O . THR A 1 101 ? 43.178 20.471 -41.656 1.00 31.70 101 THR A O 1
ATOM 796 N N . GLU A 1 102 ? 44.004 18.451 -42.322 1.00 34.09 102 GLU A N 1
ATOM 797 C CA . GLU A 1 102 ? 45.448 18.590 -42.611 1.00 34.09 102 GLU A CA 1
ATOM 798 C C . GLU A 1 102 ? 46.450 19.038 -41.530 1.00 34.09 102 GLU A C 1
ATOM 800 O O . GLU A 1 102 ? 46.393 20.117 -40.949 1.00 34.09 102 GLU A O 1
ATOM 805 N N . GLY A 1 103 ? 47.462 18.176 -41.374 1.00 29.59 103 GLY A N 1
ATOM 806 C CA . GLY A 1 103 ? 48.719 18.390 -40.666 1.00 29.59 103 GLY A CA 1
ATOM 807 C C . GLY A 1 103 ? 49.568 17.116 -40.739 1.00 29.59 103 GLY A C 1
ATOM 808 O O . GLY A 1 103 ? 49.419 16.225 -39.908 1.00 29.59 103 GLY A O 1
ATOM 809 N N . GLU A 1 104 ? 50.395 17.004 -41.782 1.00 37.69 104 GLU A N 1
ATOM 810 C CA . GLU A 1 104 ? 51.345 15.908 -42.021 1.00 37.69 104 GLU A CA 1
ATOM 811 C C . GLU A 1 104 ? 52.397 15.776 -40.902 1.00 37.69 104 GLU A C 1
ATOM 813 O O . GLU A 1 104 ? 52.909 16.772 -40.393 1.00 37.69 104 GLU A O 1
ATOM 818 N N . GLY A 1 105 ? 52.779 14.537 -40.565 1.00 29.42 105 GLY A N 1
ATOM 819 C CA . GLY A 1 105 ? 53.879 14.255 -39.638 1.00 29.42 105 GLY A CA 1
ATOM 820 C C . GLY A 1 105 ? 54.074 12.763 -39.347 1.00 29.42 105 GLY A C 1
ATOM 821 O O . GLY A 1 105 ? 53.369 12.176 -38.536 1.00 29.42 105 GLY A O 1
ATOM 822 N N . VAL A 1 106 ? 55.041 12.175 -40.045 1.00 39.41 106 VAL A N 1
ATOM 823 C CA . VAL A 1 106 ? 55.586 10.804 -39.999 1.00 39.41 106 VAL A CA 1
ATOM 824 C C . VAL A 1 106 ? 55.781 10.227 -38.578 1.00 39.41 106 VAL A C 1
ATOM 826 O O . VAL A 1 106 ? 56.495 10.841 -37.797 1.00 39.41 106 VAL A O 1
ATOM 829 N N . ASP A 1 107 ? 55.257 9.020 -38.281 1.00 33.25 107 ASP A N 1
ATOM 830 C CA . ASP A 1 107 ? 56.084 7.888 -37.791 1.00 33.25 107 ASP A CA 1
ATOM 831 C C . ASP A 1 107 ? 55.350 6.525 -37.725 1.00 33.25 107 ASP A C 1
ATOM 833 O O . ASP A 1 107 ? 54.246 6.376 -37.195 1.00 33.25 107 ASP A O 1
ATOM 837 N N . GLY A 1 108 ? 55.999 5.490 -38.262 1.00 43.19 108 GLY A N 1
ATOM 838 C CA . GLY A 1 108 ? 55.447 4.158 -38.537 1.00 43.19 108 GLY A CA 1
ATOM 839 C C . GLY A 1 108 ? 55.554 3.124 -37.406 1.00 43.19 108 GLY A C 1
ATOM 840 O O . GLY A 1 108 ? 55.894 1.977 -37.686 1.00 43.19 108 GLY A O 1
ATOM 841 N N . SER A 1 109 ? 55.253 3.469 -36.146 1.00 40.62 109 SER A N 1
ATOM 842 C CA . SER A 1 109 ? 55.211 2.477 -35.038 1.00 40.62 109 SER A CA 1
ATOM 843 C C . SER A 1 109 ? 53.953 2.520 -34.145 1.00 40.62 109 SER A C 1
ATOM 845 O O . SER A 1 109 ? 53.809 1.741 -33.200 1.00 40.62 109 SER A O 1
ATOM 847 N N . ALA A 1 110 ? 52.972 3.370 -34.469 1.00 41.69 110 ALA A N 1
ATOM 848 C CA . ALA A 1 110 ? 51.813 3.633 -33.607 1.00 41.69 110 ALA A CA 1
ATOM 849 C C . ALA A 1 110 ? 50.597 2.690 -33.788 1.00 41.69 110 ALA A C 1
ATOM 851 O O . ALA A 1 110 ? 49.627 2.781 -33.030 1.00 41.69 110 ALA A O 1
ATOM 852 N N . THR A 1 111 ? 50.602 1.769 -34.756 1.00 46.38 111 THR A N 1
ATOM 853 C CA . THR A 1 111 ? 49.396 0.992 -35.122 1.00 46.38 111 THR A CA 1
ATOM 854 C C . THR A 1 111 ? 49.130 -0.215 -34.213 1.00 46.38 111 THR A C 1
ATOM 856 O O . THR A 1 111 ? 47.978 -0.490 -33.877 1.00 46.38 111 THR A O 1
ATOM 859 N N . ALA A 1 112 ? 50.167 -0.899 -33.719 1.00 42.72 112 ALA A N 1
ATOM 860 C CA . ALA A 1 112 ? 49.997 -2.026 -32.791 1.00 42.72 112 ALA A CA 1
ATOM 861 C C . ALA A 1 112 ? 49.617 -1.561 -31.370 1.00 42.72 112 ALA A C 1
ATOM 863 O O . ALA A 1 112 ? 48.722 -2.123 -30.735 1.00 42.72 112 ALA A O 1
ATOM 864 N N . SER A 1 113 ? 50.246 -0.483 -30.895 1.00 44.28 113 SER A N 1
ATOM 865 C CA . SER A 1 113 ? 50.051 0.084 -29.554 1.00 44.28 113 SER A CA 1
ATOM 866 C C . SER A 1 113 ? 48.678 0.744 -29.376 1.00 44.28 113 SER A C 1
ATOM 868 O O . SER A 1 113 ? 48.075 0.643 -28.307 1.00 44.28 113 SER A O 1
ATOM 870 N N . SER A 1 114 ? 48.150 1.389 -30.423 1.00 47.22 114 SER A N 1
ATOM 871 C CA . SER A 1 114 ? 46.798 1.971 -30.428 1.00 47.22 114 SER A CA 1
ATOM 872 C C . SER A 1 114 ? 45.703 0.901 -30.497 1.00 47.22 114 SER A C 1
ATOM 874 O O . SER A 1 114 ? 44.697 1.011 -29.790 1.00 47.22 114 SER A O 1
ATOM 876 N N . SER A 1 115 ? 45.923 -0.180 -31.255 1.00 51.88 115 SER A N 1
ATOM 877 C CA . SER A 1 115 ? 45.026 -1.341 -31.310 1.00 51.88 115 SER A CA 1
ATOM 878 C C . SER A 1 115 ? 44.946 -2.072 -29.962 1.00 51.88 115 SER A C 1
ATOM 880 O O . SER A 1 115 ? 43.850 -2.322 -29.461 1.00 51.88 115 SER A O 1
ATOM 882 N N . LEU A 1 116 ? 46.088 -2.322 -29.309 1.00 52.34 116 LEU A N 1
ATOM 883 C CA . LEU A 1 116 ? 46.146 -2.954 -27.982 1.00 52.34 116 LEU A CA 1
ATOM 884 C C . LEU A 1 116 ? 45.495 -2.092 -26.886 1.00 52.34 116 LEU A C 1
ATOM 886 O O . LEU A 1 116 ? 44.732 -2.610 -26.072 1.00 52.34 116 LEU A O 1
ATOM 890 N N . ARG A 1 117 ? 45.719 -0.768 -26.885 1.00 53.75 117 ARG A N 1
ATOM 891 C CA . ARG A 1 117 ? 45.043 0.160 -25.952 1.00 53.75 117 ARG A CA 1
ATOM 892 C C . ARG A 1 117 ? 43.529 0.203 -26.171 1.00 53.75 117 ARG A C 1
ATOM 894 O O . ARG A 1 117 ? 42.774 0.249 -25.203 1.00 53.75 117 ARG A O 1
ATOM 901 N N . SER A 1 118 ? 43.081 0.145 -27.423 1.00 54.84 118 SER A N 1
ATOM 902 C CA . SER A 1 118 ? 41.655 0.111 -27.771 1.00 54.84 118 SER A CA 1
ATOM 903 C C . SER A 1 118 ? 40.993 -1.211 -27.369 1.00 54.84 118 SER A C 1
ATOM 905 O O . SER A 1 118 ? 39.864 -1.216 -26.883 1.00 54.84 118 SER A O 1
ATOM 907 N N . GLN A 1 119 ? 41.701 -2.334 -27.516 1.00 58.72 119 GLN A N 1
ATOM 908 C CA . GLN A 1 119 ? 41.247 -3.651 -27.063 1.00 58.72 119 GLN A CA 1
ATOM 909 C C . GLN A 1 119 ? 41.187 -3.747 -25.532 1.00 58.72 119 GLN A C 1
ATOM 911 O O . GLN A 1 119 ? 40.193 -4.242 -25.003 1.00 58.72 119 GLN A O 1
ATOM 916 N N . ASN A 1 120 ? 42.187 -3.219 -24.819 1.00 65.50 120 ASN A N 1
ATOM 917 C CA . ASN A 1 120 ? 42.186 -3.177 -23.354 1.00 65.50 120 ASN A CA 1
ATOM 918 C C . ASN A 1 120 ? 41.070 -2.283 -22.807 1.00 65.50 120 ASN A C 1
ATOM 920 O O . ASN A 1 120 ? 40.334 -2.730 -21.936 1.00 65.50 120 ASN A O 1
ATOM 924 N N . ARG A 1 121 ? 40.847 -1.094 -23.385 1.00 64.50 121 ARG A N 1
ATOM 925 C CA . ARG A 1 121 ? 39.740 -0.211 -22.983 1.00 64.50 121 ARG A CA 1
ATOM 926 C C . ARG A 1 121 ? 38.373 -0.855 -23.231 1.00 64.50 121 ARG A C 1
ATOM 928 O O . ARG A 1 121 ? 37.501 -0.785 -22.374 1.00 64.50 121 ARG A O 1
ATOM 935 N N . LYS A 1 122 ? 38.182 -1.528 -24.374 1.00 59.00 122 LYS A N 1
ATOM 936 C CA . LYS A 1 122 ? 36.960 -2.310 -24.637 1.00 59.00 122 LYS A CA 1
ATOM 937 C C . LYS A 1 122 ? 36.784 -3.436 -23.618 1.00 59.00 122 LYS A C 1
ATOM 939 O O . LYS A 1 122 ? 35.676 -3.645 -23.143 1.00 59.00 122 LYS A O 1
ATOM 944 N N . LYS A 1 123 ? 37.859 -4.140 -23.255 1.00 50.88 123 LYS A N 1
ATOM 945 C CA . LYS A 1 123 ? 37.824 -5.208 -22.249 1.00 50.88 123 LYS A CA 1
ATOM 946 C C . LYS A 1 123 ? 37.507 -4.670 -20.848 1.00 50.88 123 LYS A C 1
ATOM 948 O O . LYS A 1 123 ? 36.693 -5.270 -20.162 1.00 50.88 123 LYS A O 1
ATOM 953 N N . GLU A 1 124 ? 38.082 -3.539 -20.451 1.00 58.94 124 GLU A N 1
ATOM 954 C CA . GLU A 1 124 ? 37.790 -2.851 -19.184 1.00 58.94 124 GLU A CA 1
ATOM 955 C C . GLU A 1 124 ? 36.342 -2.352 -19.123 1.00 58.94 124 GLU A C 1
ATOM 957 O O . GLU A 1 124 ? 35.659 -2.590 -18.130 1.00 58.94 124 GLU A O 1
ATOM 962 N N . LEU A 1 125 ? 35.838 -1.746 -20.204 1.00 63.81 125 LEU A N 1
ATOM 963 C CA . LEU A 1 125 ? 34.432 -1.344 -20.327 1.00 63.81 125 LEU A CA 1
ATOM 964 C C . LEU A 1 125 ? 33.489 -2.550 -20.226 1.00 63.81 125 LEU A C 1
ATOM 966 O O . LEU A 1 125 ? 32.501 -2.490 -19.503 1.00 63.81 125 LEU A O 1
ATOM 970 N N . LEU A 1 126 ? 33.809 -3.662 -20.895 1.00 63.62 126 LEU A N 1
ATOM 971 C CA . LEU A 1 126 ? 33.023 -4.898 -20.819 1.00 63.62 126 LEU A CA 1
ATOM 972 C C . LEU A 1 126 ? 33.035 -5.508 -19.411 1.00 63.62 126 LEU A C 1
ATOM 974 O O . LEU A 1 126 ? 31.996 -5.963 -18.942 1.00 63.62 126 LEU A O 1
ATOM 978 N N . VAL A 1 127 ? 34.182 -5.497 -18.724 1.00 64.75 127 VAL A N 1
ATOM 979 C CA . VAL A 1 127 ? 34.294 -5.957 -17.330 1.00 64.75 127 VAL A CA 1
ATOM 980 C C . VAL A 1 127 ? 33.499 -5.043 -16.390 1.00 64.75 127 VAL A C 1
ATOM 982 O O . VAL A 1 127 ? 32.796 -5.550 -15.520 1.00 64.75 127 VAL A O 1
ATOM 985 N N . SER A 1 128 ? 33.541 -3.723 -16.596 1.00 79.94 128 SER A N 1
ATOM 986 C CA . SER A 1 128 ? 32.756 -2.747 -15.828 1.00 79.94 128 SER A CA 1
ATOM 987 C C . SER A 1 128 ? 31.247 -2.922 -16.045 1.00 79.94 128 SER A C 1
ATOM 989 O O . SER A 1 128 ? 30.480 -2.922 -15.085 1.00 79.94 128 SER A O 1
ATOM 991 N N . GLU A 1 129 ? 30.808 -3.149 -17.284 1.00 79.56 129 GLU A N 1
ATOM 992 C CA . GLU A 1 129 ? 29.402 -3.420 -17.606 1.00 79.56 129 GLU A CA 1
ATOM 993 C C . GLU A 1 129 ? 28.911 -4.750 -17.026 1.00 79.56 129 GLU A C 1
ATOM 995 O O . GLU A 1 129 ? 27.802 -4.828 -16.496 1.00 79.56 129 GLU A O 1
ATOM 1000 N N . GLU A 1 130 ? 29.733 -5.798 -17.068 1.00 82.56 130 GLU A N 1
ATOM 1001 C CA . GLU A 1 130 ? 29.378 -7.084 -16.467 1.00 82.56 130 GLU A CA 1
ATOM 1002 C C . GLU A 1 130 ? 29.268 -6.978 -14.940 1.00 82.56 130 GLU A C 1
ATOM 1004 O O . GLU A 1 130 ? 28.309 -7.473 -14.348 1.00 82.56 130 GLU A O 1
ATOM 1009 N N . GLN A 1 131 ? 30.186 -6.254 -14.293 1.00 84.50 131 GLN A N 1
ATOM 1010 C CA . GLN A 1 131 ? 30.123 -5.983 -12.855 1.00 84.50 131 GLN A CA 1
ATOM 1011 C C . GLN A 1 131 ? 28.850 -5.220 -12.468 1.00 84.50 131 GLN A C 1
ATOM 1013 O O . GLN A 1 131 ? 28.166 -5.623 -11.526 1.00 84.50 131 GLN A O 1
ATOM 1018 N N . LYS A 1 132 ? 28.478 -4.180 -13.228 1.00 85.19 132 LYS A N 1
ATOM 1019 C CA . LYS A 1 132 ? 27.222 -3.441 -13.017 1.00 85.19 132 LYS A CA 1
ATOM 1020 C C . LYS A 1 132 ? 25.998 -4.344 -13.156 1.00 85.19 132 LYS A C 1
ATOM 1022 O O . LYS A 1 132 ? 25.084 -4.268 -12.338 1.00 85.19 132 LYS A O 1
ATOM 1027 N N . LYS A 1 133 ? 25.976 -5.239 -14.151 1.00 89.44 133 LYS A N 1
ATOM 1028 C CA . LYS A 1 133 ? 24.883 -6.212 -14.329 1.00 89.44 133 LYS A CA 1
ATOM 1029 C C . LYS A 1 133 ? 24.784 -7.185 -13.160 1.00 89.44 133 LYS A C 1
ATOM 1031 O O . LYS A 1 133 ? 23.676 -7.460 -12.700 1.00 89.44 133 LYS A O 1
ATOM 1036 N N . VAL A 1 134 ? 25.916 -7.691 -12.670 1.00 92.88 134 VAL A N 1
ATOM 1037 C CA . VAL A 1 134 ? 25.962 -8.581 -11.500 1.00 92.88 134 VAL A CA 1
ATOM 1038 C C . VAL A 1 134 ? 25.456 -7.857 -10.251 1.00 92.88 134 VAL A C 1
ATOM 1040 O O . VAL A 1 134 ? 24.625 -8.408 -9.525 1.00 92.88 134 VAL A O 1
ATOM 1043 N N . GLN A 1 135 ? 25.889 -6.614 -10.023 1.00 92.62 135 GLN A N 1
ATOM 1044 C CA . GLN A 1 135 ? 25.427 -5.798 -8.900 1.00 92.62 135 GLN A CA 1
ATOM 1045 C C . GLN A 1 135 ? 23.922 -5.520 -8.986 1.00 92.62 135 GLN A C 1
ATOM 1047 O O . GLN A 1 135 ? 23.198 -5.761 -8.023 1.00 92.62 135 GLN A O 1
ATOM 1052 N N . LEU A 1 136 ? 23.419 -5.113 -10.153 1.00 95.31 136 LEU A N 1
ATOM 1053 C CA . LEU A 1 136 ? 21.993 -4.876 -10.370 1.00 95.31 136 LEU A CA 1
ATOM 1054 C C . LEU A 1 136 ? 21.154 -6.150 -10.172 1.00 95.31 136 LEU A C 1
ATOM 1056 O O . LEU A 1 136 ? 20.070 -6.116 -9.586 1.00 95.31 136 LEU A O 1
ATOM 1060 N N . ALA A 1 137 ? 21.644 -7.303 -10.632 1.00 94.12 137 ALA A N 1
ATOM 1061 C CA . ALA A 1 137 ? 20.972 -8.578 -10.402 1.00 94.12 137 ALA A CA 1
ATOM 1062 C C . ALA A 1 137 ? 20.893 -8.912 -8.903 1.00 94.12 137 ALA A C 1
ATOM 1064 O O . ALA A 1 137 ? 19.841 -9.348 -8.429 1.00 94.12 137 ALA A O 1
ATOM 1065 N N . LYS A 1 138 ? 21.975 -8.662 -8.156 1.00 94.31 138 LYS A N 1
ATOM 1066 C CA . LYS A 1 138 ? 22.015 -8.821 -6.699 1.00 94.31 138 LYS A CA 1
ATOM 1067 C C . LYS A 1 138 ? 21.065 -7.846 -5.997 1.00 94.31 138 LYS A C 1
ATOM 1069 O O . LYS A 1 138 ? 20.350 -8.264 -5.094 1.00 94.31 138 LYS A O 1
ATOM 1074 N N . ALA A 1 139 ? 20.999 -6.595 -6.440 1.00 94.38 139 ALA A N 1
ATOM 1075 C CA . ALA A 1 139 ? 20.075 -5.588 -5.928 1.00 94.38 139 ALA A CA 1
ATOM 1076 C C . ALA A 1 139 ? 18.607 -6.041 -6.026 1.00 94.38 139 ALA A C 1
ATOM 1078 O O . ALA A 1 139 ? 17.899 -6.091 -5.019 1.00 94.38 139 ALA A O 1
ATOM 1079 N N . TYR A 1 140 ? 18.161 -6.477 -7.210 1.00 96.69 140 TYR A N 1
ATOM 1080 C CA . TYR A 1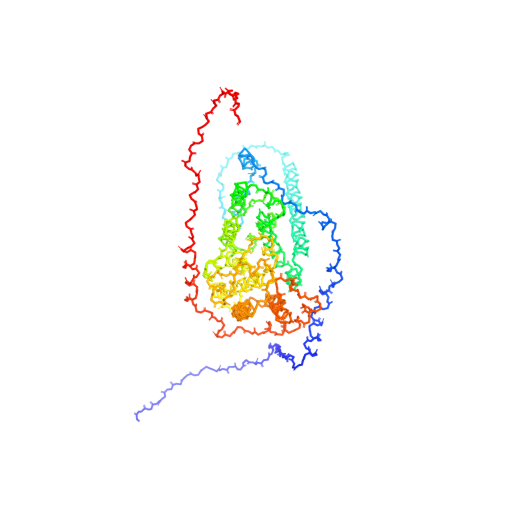 140 ? 16.806 -7.018 -7.383 1.00 96.69 140 TYR A CA 1
ATOM 1081 C C . TYR A 1 140 ? 16.549 -8.285 -6.565 1.00 96.69 140 TYR A C 1
ATOM 1083 O O . TYR A 1 140 ? 15.438 -8.487 -6.073 1.00 96.69 140 TYR A O 1
ATOM 1091 N N . GLU A 1 141 ? 17.553 -9.147 -6.421 1.00 94.00 141 GLU A N 1
ATOM 1092 C CA . GLU A 1 141 ? 17.463 -10.349 -5.597 1.00 94.00 141 GLU A CA 1
ATOM 1093 C C . GLU A 1 141 ? 17.284 -10.003 -4.111 1.00 94.00 141 GLU A C 1
ATOM 1095 O O . GLU A 1 141 ? 16.430 -10.589 -3.443 1.00 94.00 141 GLU A O 1
ATOM 1100 N N . THR A 1 142 ? 18.003 -8.999 -3.606 1.00 91.19 142 THR A N 1
ATOM 1101 C CA . THR A 1 142 ? 17.784 -8.456 -2.260 1.00 91.19 142 THR A CA 1
ATOM 1102 C C . THR A 1 142 ? 16.367 -7.899 -2.136 1.00 91.19 142 THR A C 1
ATOM 1104 O O . THR A 1 142 ? 15.657 -8.235 -1.185 1.00 91.19 142 THR A O 1
ATOM 1107 N N . CYS A 1 143 ? 15.891 -7.139 -3.131 1.00 94.12 143 CYS A N 1
ATOM 1108 C CA . CYS A 1 143 ? 14.520 -6.633 -3.130 1.00 94.12 143 CYS A CA 1
ATOM 1109 C C . CYS A 1 143 ? 13.477 -7.761 -3.079 1.00 94.12 143 CYS A C 1
ATOM 1111 O O . CYS A 1 143 ? 12.491 -7.673 -2.340 1.00 94.12 143 CYS A O 1
ATOM 1113 N N . ARG A 1 144 ? 13.704 -8.856 -3.816 1.00 94.56 144 ARG A N 1
ATOM 1114 C CA . ARG A 1 144 ? 12.857 -10.056 -3.777 1.00 94.56 144 ARG A CA 1
ATOM 1115 C C . ARG A 1 144 ? 12.805 -10.653 -2.375 1.00 94.56 144 ARG A C 1
ATOM 1117 O O . ARG A 1 144 ? 11.721 -10.956 -1.879 1.00 94.56 144 ARG A O 1
ATOM 1124 N N . GLN A 1 145 ? 13.968 -10.857 -1.759 1.00 86.50 145 GLN A N 1
ATOM 1125 C CA . GLN A 1 145 ? 14.087 -11.470 -0.436 1.00 86.50 145 GLN A CA 1
ATOM 1126 C C . GLN A 1 145 ? 13.384 -10.624 0.629 1.00 86.50 145 GLN A C 1
ATOM 1128 O O . GLN A 1 145 ? 12.586 -11.157 1.399 1.00 86.50 145 GLN A O 1
ATOM 1133 N N . LEU A 1 146 ? 13.591 -9.305 0.617 1.00 83.94 146 LEU A N 1
ATOM 1134 C CA . LEU A 1 146 ? 12.882 -8.377 1.501 1.00 83.94 146 LEU A CA 1
ATOM 1135 C C . LEU A 1 146 ? 11.366 -8.451 1.276 1.00 83.94 146 LEU A C 1
ATOM 1137 O O . LEU A 1 146 ? 10.594 -8.593 2.223 1.00 83.94 146 LEU A O 1
ATOM 1141 N N . THR A 1 147 ? 10.922 -8.452 0.020 1.00 85.12 147 THR A N 1
ATOM 1142 C CA . THR A 1 147 ? 9.496 -8.579 -0.306 1.00 85.12 147 THR A CA 1
ATOM 1143 C C . THR A 1 147 ? 8.889 -9.875 0.249 1.00 85.12 147 THR A C 1
ATOM 1145 O O . THR A 1 147 ? 7.809 -9.852 0.843 1.00 85.12 147 THR A O 1
ATOM 1148 N N . GLN A 1 148 ? 9.594 -11.000 0.103 1.00 83.44 148 GLN A N 1
ATOM 1149 C CA . GLN A 1 148 ? 9.183 -12.310 0.612 1.00 83.44 148 GLN A CA 1
ATOM 1150 C C . GLN A 1 148 ? 9.037 -12.334 2.140 1.00 83.44 148 GLN A C 1
ATOM 1152 O O . GLN A 1 148 ? 8.083 -12.924 2.653 1.00 83.44 148 GLN A O 1
ATOM 1157 N N . ILE A 1 149 ? 9.958 -11.684 2.856 1.00 77.56 149 ILE A N 1
ATOM 1158 C CA . ILE A 1 149 ? 9.968 -11.620 4.323 1.00 77.56 149 ILE A CA 1
ATOM 1159 C C . ILE A 1 149 ? 8.814 -10.746 4.830 1.00 77.56 149 ILE A C 1
ATOM 1161 O O . ILE A 1 149 ? 8.024 -11.189 5.666 1.00 77.56 149 ILE A O 1
ATOM 1165 N N . TYR A 1 150 ? 8.691 -9.525 4.304 1.00 78.12 150 TYR A N 1
ATOM 1166 C CA . TYR A 1 150 ? 7.812 -8.502 4.879 1.00 78.12 150 TYR A CA 1
ATOM 1167 C C . TYR A 1 150 ? 6.375 -8.528 4.347 1.00 78.12 150 TYR A C 1
ATOM 1169 O O . TYR A 1 150 ? 5.469 -8.050 5.027 1.00 78.12 150 TYR A O 1
ATOM 1177 N N . SER A 1 151 ? 6.113 -9.093 3.162 1.00 79.81 151 SER A N 1
ATOM 1178 C CA . SER A 1 151 ? 4.748 -9.178 2.626 1.00 79.81 151 SER A CA 1
ATOM 1179 C C . SER A 1 151 ? 4.491 -10.469 1.862 1.00 79.81 151 SER A C 1
ATOM 1181 O O . SER A 1 151 ? 4.515 -10.529 0.633 1.00 79.81 151 SER A O 1
ATOM 1183 N N . LYS A 1 152 ? 4.129 -11.517 2.610 1.00 76.69 152 LYS A N 1
ATOM 1184 C CA . LYS A 1 152 ? 3.806 -12.844 2.055 1.00 76.69 152 LYS A CA 1
ATOM 1185 C C . LYS A 1 152 ? 2.727 -12.799 0.966 1.00 76.69 152 LYS A C 1
ATOM 1187 O O . LYS A 1 152 ? 2.809 -13.539 -0.007 1.00 76.69 152 LYS A O 1
ATOM 1192 N N . THR A 1 153 ? 1.696 -11.964 1.135 1.00 76.00 153 THR A N 1
ATOM 1193 C CA . THR A 1 153 ? 0.600 -11.854 0.154 1.00 7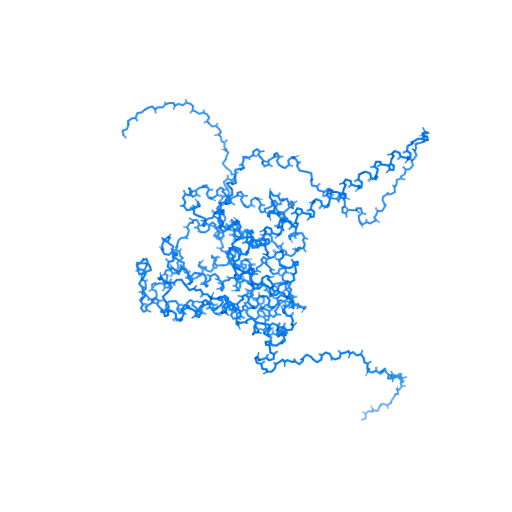6.00 153 THR A CA 1
ATOM 1194 C C . THR A 1 153 ? 1.059 -11.147 -1.118 1.00 76.00 153 THR A C 1
ATOM 1196 O O . THR A 1 153 ? 0.771 -11.629 -2.209 1.00 76.00 153 THR A O 1
ATOM 1199 N N . PHE A 1 154 ? 1.799 -10.042 -0.991 1.00 83.50 154 PHE A N 1
ATOM 1200 C CA . PHE A 1 154 ? 2.318 -9.323 -2.153 1.00 83.50 154 PHE A CA 1
ATOM 1201 C C . PHE A 1 154 ? 3.349 -10.170 -2.903 1.00 83.50 154 PHE A C 1
ATOM 1203 O O . PHE A 1 154 ? 3.256 -10.313 -4.119 1.00 83.50 154 PHE A O 1
ATOM 1210 N N . TYR A 1 155 ? 4.263 -10.825 -2.179 1.00 83.19 155 TYR A N 1
ATOM 1211 C CA . TYR A 1 155 ? 5.240 -11.740 -2.761 1.00 83.19 155 TYR A CA 1
ATOM 1212 C C . TYR A 1 155 ? 4.574 -12.862 -3.563 1.00 83.19 155 TYR A C 1
ATOM 1214 O O . TYR A 1 155 ? 4.954 -13.085 -4.712 1.00 83.19 155 TYR A O 1
ATOM 1222 N N . LEU A 1 156 ? 3.534 -13.506 -3.018 1.00 79.81 156 LEU A N 1
ATOM 1223 C CA . LEU A 1 156 ? 2.760 -14.516 -3.746 1.00 79.81 156 LEU A CA 1
ATOM 1224 C C . LEU A 1 156 ? 2.174 -13.955 -5.052 1.00 79.81 156 LEU A C 1
ATOM 1226 O O . LEU A 1 156 ? 2.235 -14.621 -6.080 1.00 79.81 156 LEU A O 1
ATOM 1230 N N . GLY A 1 157 ? 1.668 -12.719 -5.034 1.00 84.56 157 GLY A N 1
ATOM 1231 C CA . GLY A 1 157 ? 1.208 -12.025 -6.239 1.00 84.56 157 GLY A CA 1
ATOM 1232 C C . GLY A 1 157 ? 2.315 -11.834 -7.281 1.00 84.56 157 GLY A C 1
ATOM 1233 O O . GLY A 1 157 ? 2.078 -12.037 -8.468 1.00 84.56 157 GLY A O 1
ATOM 1234 N N . THR A 1 158 ? 3.544 -11.521 -6.857 1.00 88.44 158 THR A N 1
ATOM 1235 C CA . THR A 1 158 ? 4.684 -11.376 -7.783 1.00 88.44 158 THR A CA 1
ATOM 1236 C C . THR A 1 158 ? 5.138 -12.691 -8.416 1.00 88.44 158 THR A C 1
ATOM 1238 O O . THR A 1 158 ? 5.684 -12.666 -9.513 1.00 88.44 158 THR A O 1
ATOM 1241 N N . GLN A 1 159 ? 4.864 -13.843 -7.790 1.00 87.38 159 GLN A N 1
ATOM 1242 C CA . GLN A 1 159 ? 5.141 -15.156 -8.399 1.00 87.38 159 GLN A CA 1
ATOM 1243 C C . GLN A 1 159 ? 4.238 -15.448 -9.609 1.00 87.38 159 GLN A C 1
ATOM 1245 O O . GLN A 1 159 ? 4.536 -16.330 -10.407 1.00 87.38 159 GLN A O 1
ATOM 1250 N N . LEU A 1 160 ? 3.143 -14.697 -9.761 1.00 86.06 160 LEU A N 1
ATOM 1251 C CA . LEU A 1 160 ? 2.213 -14.792 -10.887 1.00 86.06 160 LEU A CA 1
ATOM 1252 C C . LEU A 1 160 ? 2.544 -13.828 -12.035 1.00 86.06 160 LEU A C 1
ATOM 1254 O O . LEU A 1 160 ? 1.801 -13.765 -13.016 1.00 86.06 160 LEU A O 1
ATOM 1258 N N . MET A 1 161 ? 3.611 -13.040 -11.900 1.00 91.06 161 MET A N 1
ATOM 1259 C CA . MET A 1 161 ? 4.029 -12.035 -12.875 1.00 91.06 161 MET A CA 1
ATOM 1260 C C . MET A 1 161 ? 5.170 -12.558 -13.750 1.00 91.06 161 MET A C 1
ATOM 1262 O O . MET A 1 161 ? 5.899 -13.474 -13.371 1.00 91.06 161 MET A O 1
ATOM 1266 N N . ASP A 1 162 ? 5.367 -11.941 -14.918 1.00 91.81 162 ASP A N 1
ATOM 1267 C CA . ASP A 1 162 ? 6.615 -12.134 -15.654 1.00 91.81 162 ASP A CA 1
ATOM 1268 C C . ASP A 1 162 ? 7.808 -11.554 -14.878 1.00 91.81 162 ASP A C 1
ATOM 1270 O O . ASP A 1 162 ? 7.658 -10.680 -14.021 1.00 91.81 162 ASP A O 1
ATOM 1274 N N . LYS A 1 163 ? 9.009 -12.053 -15.184 1.00 92.31 163 LYS A N 1
ATOM 1275 C CA . LYS A 1 163 ? 10.233 -11.761 -14.427 1.00 92.31 163 LYS A CA 1
ATOM 1276 C C . LYS A 1 163 ? 10.538 -10.265 -14.322 1.00 92.31 163 LYS A C 1
ATOM 1278 O O . LYS A 1 163 ? 10.989 -9.818 -13.270 1.00 92.31 163 LYS A O 1
ATOM 1283 N N . GLU A 1 164 ? 10.319 -9.503 -15.389 1.00 94.81 164 GLU A N 1
ATOM 1284 C CA . GLU A 1 164 ? 10.678 -8.083 -15.417 1.00 94.81 164 GLU A CA 1
ATOM 1285 C C . GLU A 1 164 ? 9.644 -7.242 -14.664 1.00 94.81 164 GLU A C 1
ATOM 1287 O O . GLU A 1 164 ? 10.024 -6.380 -13.872 1.00 94.81 164 GLU A O 1
ATOM 1292 N N . THR A 1 165 ? 8.351 -7.559 -14.800 1.00 95.62 165 THR A N 1
ATOM 1293 C CA . THR A 1 165 ? 7.309 -6.960 -13.955 1.00 95.62 165 THR A CA 1
ATOM 1294 C C . THR A 1 165 ? 7.529 -7.302 -12.474 1.00 95.62 165 THR A C 1
ATOM 1296 O O . THR A 1 165 ? 7.463 -6.408 -11.637 1.00 95.62 165 THR A O 1
ATOM 1299 N N . ALA A 1 166 ? 7.862 -8.549 -12.125 1.00 95.62 166 ALA A N 1
ATOM 1300 C CA . ALA A 1 166 ? 8.109 -8.947 -10.736 1.00 95.62 166 ALA A CA 1
ATOM 1301 C C . ALA A 1 166 ? 9.283 -8.180 -10.097 1.00 95.62 166 ALA A C 1
ATOM 1303 O O . ALA A 1 166 ? 9.147 -7.671 -8.986 1.00 95.62 166 ALA A O 1
ATOM 1304 N N . LYS A 1 167 ? 10.407 -8.039 -10.813 1.00 97.50 167 LYS A N 1
ATOM 1305 C CA . LYS A 1 167 ? 11.579 -7.268 -10.363 1.00 97.50 167 LYS A CA 1
ATOM 1306 C C . LYS A 1 167 ? 11.239 -5.819 -10.029 1.00 97.50 167 LYS A C 1
ATOM 1308 O O . LYS A 1 167 ? 11.559 -5.354 -8.937 1.00 97.50 167 LYS A O 1
ATOM 1313 N N . ALA A 1 168 ? 10.557 -5.136 -10.947 1.00 98.06 168 ALA A N 1
ATOM 1314 C CA . ALA A 1 168 ? 10.123 -3.759 -10.746 1.00 98.06 168 ALA A CA 1
ATOM 1315 C C . ALA A 1 168 ? 9.169 -3.639 -9.547 1.00 98.06 168 ALA A C 1
ATOM 1317 O O . ALA A 1 168 ? 9.321 -2.749 -8.712 1.00 98.06 168 ALA A O 1
ATOM 1318 N N . MET A 1 169 ? 8.239 -4.588 -9.395 1.00 97.75 169 MET A N 1
ATOM 1319 C CA . MET A 1 169 ? 7.336 -4.635 -8.242 1.00 97.75 169 MET A CA 1
ATOM 1320 C C . MET A 1 169 ? 8.083 -4.814 -6.914 1.00 97.75 169 MET A C 1
ATOM 1322 O O . MET A 1 169 ? 7.693 -4.198 -5.924 1.00 97.75 169 MET A O 1
ATOM 1326 N N . TRP A 1 170 ? 9.157 -5.610 -6.873 1.00 97.69 170 TRP A N 1
ATOM 1327 C CA . TRP A 1 170 ? 9.993 -5.752 -5.676 1.00 97.69 170 TRP A CA 1
ATOM 1328 C C . TRP A 1 170 ? 10.740 -4.464 -5.335 1.00 97.69 170 TRP A C 1
ATOM 1330 O O . TRP A 1 170 ? 10.757 -4.079 -4.170 1.00 97.69 170 TRP A O 1
ATOM 1340 N N . ALA A 1 171 ? 11.328 -3.784 -6.324 1.00 98.44 171 ALA A N 1
ATOM 1341 C CA . ALA A 1 171 ? 12.031 -2.518 -6.102 1.00 98.44 171 ALA A CA 1
ATOM 1342 C C . ALA A 1 171 ? 11.086 -1.433 -5.559 1.00 98.44 171 ALA A C 1
ATOM 1344 O O . ALA A 1 171 ? 11.380 -0.806 -4.541 1.00 98.44 171 ALA A O 1
ATOM 1345 N N . ILE A 1 172 ? 9.906 -1.281 -6.174 1.00 98.38 172 ILE A N 1
ATOM 1346 C CA . ILE A 1 172 ? 8.876 -0.335 -5.721 1.00 98.38 172 ILE A CA 1
ATOM 1347 C C . ILE A 1 172 ? 8.398 -0.692 -4.308 1.00 98.38 172 ILE A C 1
ATOM 1349 O O . ILE A 1 172 ? 8.335 0.180 -3.444 1.00 98.38 172 ILE A O 1
ATOM 1353 N N . TYR A 1 173 ? 8.094 -1.970 -4.047 1.00 96.62 173 TYR A N 1
ATOM 1354 C CA . TYR A 1 173 ? 7.659 -2.416 -2.722 1.00 96.62 173 TYR A CA 1
ATOM 1355 C C . TYR A 1 173 ? 8.708 -2.130 -1.647 1.00 96.62 173 TYR A C 1
ATOM 1357 O O . TYR A 1 173 ? 8.360 -1.649 -0.571 1.00 96.62 173 TYR A O 1
ATOM 1365 N N . VAL A 1 174 ? 9.983 -2.416 -1.919 1.00 96.25 174 VAL A N 1
ATOM 1366 C CA . VAL A 1 174 ? 11.058 -2.194 -0.949 1.00 96.25 174 VAL A CA 1
ATOM 1367 C C . VAL A 1 174 ? 11.265 -0.715 -0.674 1.00 96.25 174 VAL A C 1
ATOM 1369 O O . VAL A 1 174 ? 11.425 -0.355 0.488 1.00 96.25 174 VAL A O 1
ATOM 1372 N N . TRP A 1 175 ? 11.181 0.153 -1.683 1.00 97.88 175 TRP A N 1
ATOM 1373 C CA . TRP A 1 175 ? 11.203 1.593 -1.438 1.00 97.88 175 TRP A CA 1
ATOM 1374 C C . TRP A 1 175 ? 10.028 2.033 -0.552 1.00 97.88 175 TRP A C 1
ATOM 1376 O O . TRP A 1 175 ? 10.232 2.728 0.444 1.00 97.88 175 TRP A O 1
ATOM 1386 N N . CYS A 1 176 ? 8.809 1.560 -0.843 1.00 96.56 176 CYS A N 1
ATOM 1387 C CA . CYS A 1 176 ? 7.631 1.836 -0.016 1.00 96.56 176 CYS A CA 1
ATOM 1388 C C . CYS A 1 176 ? 7.820 1.348 1.429 1.00 96.56 176 CYS A C 1
ATOM 1390 O O . CYS A 1 176 ? 7.536 2.086 2.365 1.00 96.56 176 CYS A O 1
ATOM 1392 N N . ARG A 1 177 ? 8.341 0.130 1.620 1.00 93.19 177 ARG A N 1
ATOM 1393 C CA . ARG A 1 177 ? 8.623 -0.449 2.942 1.00 93.19 177 ARG A CA 1
ATOM 1394 C C . ARG A 1 177 ? 9.671 0.358 3.707 1.00 93.19 177 ARG A C 1
ATOM 1396 O O . ARG A 1 177 ? 9.455 0.655 4.870 1.00 93.19 177 ARG A O 1
ATOM 1403 N N . ARG A 1 178 ? 10.773 0.749 3.061 1.00 93.44 178 ARG A N 1
ATOM 1404 C CA . ARG A 1 178 ? 11.807 1.588 3.692 1.00 93.44 178 ARG A CA 1
ATOM 1405 C C . ARG A 1 178 ? 11.241 2.936 4.126 1.00 93.44 178 ARG A C 1
ATOM 1407 O O . ARG A 1 178 ? 11.575 3.399 5.205 1.00 93.44 178 ARG A O 1
ATOM 1414 N N . THR A 1 179 ? 10.360 3.515 3.312 1.00 93.69 179 THR A N 1
ATOM 1415 C CA . THR A 1 179 ? 9.673 4.779 3.615 1.00 93.69 179 THR A CA 1
ATOM 1416 C C . THR A 1 179 ? 8.757 4.644 4.842 1.00 93.69 179 THR A C 1
ATOM 1418 O O . THR A 1 179 ? 8.797 5.496 5.721 1.00 93.69 179 THR A O 1
ATOM 1421 N N . ASP A 1 180 ? 7.989 3.552 4.931 1.00 88.75 180 ASP A N 1
ATOM 1422 C CA . ASP A 1 180 ? 7.111 3.199 6.067 1.00 88.75 180 ASP A CA 1
ATOM 1423 C C . ASP A 1 180 ? 7.896 2.962 7.371 1.00 88.75 180 ASP A C 1
ATOM 1425 O O . ASP A 1 180 ? 7.592 3.525 8.425 1.00 88.75 180 ASP A O 1
ATOM 1429 N N . ASP A 1 181 ? 8.986 2.197 7.290 1.00 86.25 181 ASP A N 1
ATOM 1430 C CA . ASP A 1 181 ? 9.794 1.822 8.454 1.00 86.25 181 ASP A CA 1
ATOM 1431 C C . ASP A 1 181 ? 10.500 3.028 9.111 1.00 86.25 181 ASP A C 1
ATOM 1433 O O . ASP A 1 181 ? 10.825 2.977 10.303 1.00 86.25 181 ASP A O 1
ATOM 1437 N N . LEU A 1 182 ? 10.715 4.129 8.380 1.00 84.88 182 LEU A N 1
ATOM 1438 C CA . LEU A 1 182 ? 11.282 5.359 8.948 1.00 84.88 182 LEU A CA 1
ATOM 1439 C C . LEU A 1 182 ? 10.389 5.964 10.043 1.00 84.88 182 LEU A C 1
ATOM 1441 O O . LEU A 1 182 ? 10.914 6.622 10.938 1.00 84.88 182 LEU A O 1
ATOM 1445 N N . VAL A 1 183 ? 9.071 5.728 10.010 1.00 82.00 183 VAL A N 1
ATOM 1446 C CA . VAL A 1 183 ? 8.129 6.256 11.014 1.00 82.00 183 VAL A CA 1
ATOM 1447 C C . VAL A 1 183 ? 7.469 5.177 11.877 1.00 82.00 183 VAL A C 1
ATOM 1449 O O . VAL A 1 183 ? 7.054 5.495 12.992 1.00 82.00 183 VAL A O 1
ATOM 1452 N N . ASP A 1 184 ? 7.410 3.917 11.422 1.00 78.25 184 ASP A N 1
ATOM 1453 C CA . ASP A 1 184 ? 6.759 2.814 12.160 1.00 78.25 184 ASP A CA 1
ATOM 1454 C C . ASP A 1 184 ? 7.725 1.783 12.782 1.00 78.25 184 ASP A C 1
ATOM 1456 O O . ASP A 1 184 ? 7.301 0.884 13.515 1.00 78.25 184 ASP A O 1
ATOM 1460 N N . SER A 1 185 ? 9.041 1.881 12.547 1.00 75.19 185 SER A N 1
ATOM 1461 C CA . SER A 1 185 ? 9.990 0.937 13.158 1.00 75.19 185 SER A CA 1
ATOM 1462 C C . SER A 1 185 ? 10.041 1.061 14.693 1.00 75.19 185 SER A C 1
ATOM 1464 O O . SER A 1 185 ? 9.843 2.145 15.246 1.00 75.19 185 SER A O 1
ATOM 1466 N N . PRO A 1 186 ? 10.408 -0.012 15.428 1.00 71.00 186 PRO A N 1
ATOM 1467 C CA . PRO A 1 186 ? 10.614 0.067 16.878 1.00 71.00 186 PRO A CA 1
ATOM 1468 C C . PRO A 1 186 ? 11.584 1.179 17.304 1.00 71.00 186 PRO A C 1
ATOM 1470 O O . PRO A 1 186 ? 11.410 1.782 18.361 1.00 71.00 186 PRO A O 1
ATOM 1473 N N . ARG A 1 187 ? 12.589 1.470 16.467 1.00 69.12 187 ARG A N 1
ATOM 1474 C CA . ARG A 1 187 ? 13.526 2.579 16.663 1.00 69.12 187 ARG A CA 1
ATOM 1475 C C . ARG A 1 187 ? 12.853 3.933 16.452 1.00 69.12 187 ARG A C 1
ATOM 1477 O O . ARG A 1 187 ? 13.082 4.843 17.248 1.00 69.12 187 ARG A O 1
ATOM 1484 N N . ALA A 1 188 ? 11.999 4.073 15.439 1.00 70.25 188 ALA A N 1
ATOM 1485 C CA . ALA A 1 188 ? 11.229 5.296 15.229 1.00 70.25 188 ALA A CA 1
ATOM 1486 C C . ALA A 1 188 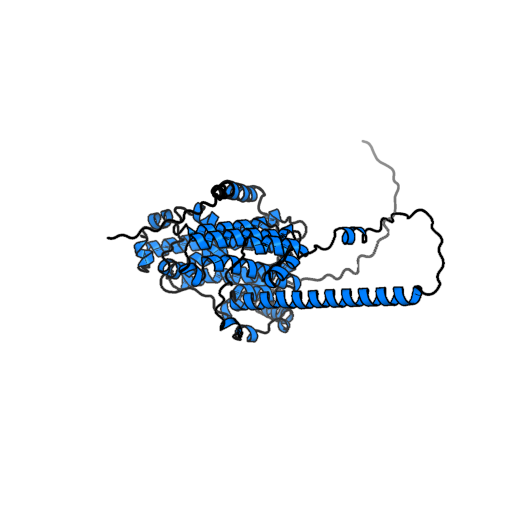? 10.358 5.637 16.450 1.00 70.25 188 ALA A C 1
ATOM 1488 O O . ALA A 1 188 ? 10.322 6.793 16.866 1.00 70.25 188 ALA A O 1
ATOM 1489 N N . LEU A 1 189 ? 9.769 4.631 17.111 1.00 71.25 189 LEU A N 1
ATOM 1490 C CA . LEU A 1 189 ? 8.945 4.823 18.315 1.00 71.25 189 LEU A CA 1
ATOM 1491 C C . LEU A 1 189 ? 9.695 5.442 19.511 1.00 71.25 189 LEU A C 1
ATOM 1493 O O . LEU A 1 189 ? 9.061 6.053 20.371 1.00 71.25 189 LEU A O 1
ATOM 1497 N N . ILE A 1 190 ? 11.022 5.292 19.581 1.00 74.88 190 ILE A N 1
ATOM 1498 C CA . ILE A 1 190 ? 11.868 5.870 20.643 1.00 74.88 190 ILE A CA 1
ATOM 1499 C C . ILE A 1 190 ? 12.679 7.085 20.169 1.00 74.88 190 ILE A C 1
ATOM 1501 O O . ILE A 1 190 ? 13.371 7.722 20.964 1.00 74.88 190 ILE A O 1
ATOM 1505 N N . THR A 1 191 ? 12.614 7.412 18.878 1.00 77.12 191 THR A N 1
ATOM 1506 C CA . THR A 1 191 ? 13.356 8.523 18.279 1.00 77.12 191 THR A CA 1
ATOM 1507 C C . THR A 1 191 ? 12.595 9.830 18.484 1.00 77.12 191 THR A C 1
ATOM 1509 O O . THR A 1 191 ? 11.367 9.884 18.410 1.00 77.12 191 THR A O 1
ATOM 1512 N N . LYS A 1 192 ? 13.318 10.926 18.747 1.00 82.44 192 LYS A N 1
ATOM 1513 C CA . LYS A 1 192 ? 12.697 12.252 18.865 1.00 82.44 192 LYS A CA 1
ATOM 1514 C C . LYS A 1 192 ? 12.039 12.634 17.542 1.00 82.44 192 LYS A C 1
ATOM 1516 O O . LYS A 1 192 ? 12.658 12.521 16.490 1.00 82.44 192 LYS A O 1
ATOM 1521 N N . ARG A 1 193 ? 10.824 13.185 17.609 1.00 83.75 193 ARG A N 1
ATOM 1522 C CA . ARG A 1 193 ? 10.050 13.559 16.417 1.00 83.75 193 ARG A CA 1
ATOM 1523 C C . ARG A 1 193 ? 10.825 14.488 15.470 1.00 83.75 193 ARG A C 1
ATOM 1525 O O . ARG A 1 193 ? 10.727 14.303 14.268 1.00 83.75 193 ARG A O 1
ATOM 1532 N N . THR A 1 194 ? 11.632 15.420 15.989 1.00 81.69 194 THR A N 1
ATOM 1533 C CA . THR A 1 194 ? 12.487 16.294 15.160 1.00 81.69 194 THR A CA 1
ATOM 1534 C C . THR A 1 194 ? 13.452 15.501 14.278 1.00 81.69 194 THR A C 1
ATOM 1536 O O . THR A 1 194 ? 13.504 15.742 13.085 1.00 81.69 194 THR A O 1
ATOM 1539 N N . HIS A 1 195 ? 14.094 14.462 14.816 1.00 82.81 195 HIS A N 1
ATOM 1540 C CA . HIS A 1 195 ? 15.022 13.627 14.046 1.00 82.81 195 HIS A CA 1
ATOM 1541 C C . HIS A 1 195 ? 14.297 12.755 13.009 1.00 82.81 195 HIS A C 1
ATOM 1543 O O . HIS A 1 195 ? 14.898 12.339 12.024 1.00 82.81 195 HIS A O 1
ATOM 1549 N N . LEU A 1 196 ? 13.015 12.436 13.227 1.00 84.25 196 LEU A N 1
ATOM 1550 C CA . LEU A 1 196 ? 12.196 11.748 12.223 1.00 84.25 196 LEU A CA 1
ATOM 1551 C C . LEU A 1 196 ? 11.852 12.683 11.057 1.00 84.25 196 LEU A C 1
ATOM 1553 O O . LEU A 1 196 ? 11.850 12.239 9.915 1.00 84.25 196 LEU A O 1
ATOM 1557 N N . TYR A 1 197 ? 11.617 13.972 11.325 1.00 85.88 197 TYR A N 1
ATOM 1558 C CA . TYR A 1 197 ? 11.469 14.974 10.265 1.00 85.88 197 TYR A CA 1
ATOM 1559 C C . TYR A 1 197 ? 12.751 15.143 9.455 1.00 85.88 197 TYR A C 1
ATOM 1561 O O . TYR A 1 197 ? 12.680 15.126 8.231 1.00 85.88 197 TYR A O 1
ATOM 1569 N N . ASP A 1 198 ? 13.904 15.239 10.118 1.00 83.94 198 ASP A N 1
ATOM 1570 C CA . ASP A 1 198 ? 15.197 15.361 9.436 1.00 83.94 198 ASP A CA 1
ATOM 1571 C C . ASP A 1 198 ? 15.448 14.154 8.517 1.00 83.94 198 ASP A C 1
ATOM 1573 O O . ASP A 1 198 ? 15.760 14.313 7.338 1.00 83.94 198 ASP A O 1
ATOM 1577 N N . GLN A 1 199 ? 15.169 12.939 9.003 1.00 86.88 199 GLN A N 1
ATOM 1578 C CA . GLN A 1 199 ? 15.225 11.723 8.184 1.00 86.88 199 GLN A CA 1
ATOM 1579 C C . GLN A 1 199 ? 14.244 11.742 7.003 1.00 86.88 199 GLN A C 1
ATOM 1581 O O . GLN A 1 199 ? 14.597 11.274 5.925 1.00 86.88 199 GLN A O 1
ATOM 1586 N N . MET A 1 200 ? 13.029 12.276 7.173 1.00 88.75 200 MET A N 1
ATOM 1587 C CA . MET A 1 200 ? 12.063 12.422 6.074 1.00 88.75 200 MET A CA 1
ATOM 1588 C C . MET A 1 200 ? 12.546 13.413 5.009 1.00 88.75 200 MET A C 1
ATOM 1590 O O . MET A 1 200 ? 12.369 13.142 3.823 1.00 88.75 200 MET A O 1
ATOM 1594 N N . MET A 1 201 ? 13.176 14.523 5.407 1.00 87.94 201 MET A N 1
ATOM 1595 C CA . MET A 1 201 ? 13.744 15.503 4.470 1.00 87.94 201 MET A CA 1
ATOM 1596 C C . MET A 1 201 ? 14.900 14.898 3.665 1.00 87.94 201 MET A C 1
ATOM 1598 O O . MET A 1 201 ? 14.913 14.997 2.440 1.00 87.94 201 MET A O 1
ATOM 1602 N N . LEU A 1 202 ? 15.817 14.190 4.333 1.00 89.69 202 LEU A N 1
ATOM 1603 C CA . LEU A 1 202 ? 16.898 13.458 3.663 1.00 89.69 202 LEU A CA 1
ATOM 1604 C C . LEU A 1 202 ? 16.355 12.375 2.721 1.00 89.69 202 LEU A C 1
ATOM 1606 O O . LEU A 1 202 ? 16.893 12.152 1.638 1.00 89.69 202 LEU A O 1
ATOM 1610 N N . TRP A 1 203 ? 15.269 11.705 3.110 1.00 94.12 203 TRP A N 1
ATOM 1611 C CA . TRP A 1 203 ? 14.616 10.703 2.272 1.00 94.12 203 TRP A CA 1
ATOM 1612 C C . TRP A 1 203 ? 13.960 11.307 1.021 1.00 94.12 203 TRP A C 1
ATOM 1614 O O . TRP A 1 203 ? 13.994 10.686 -0.043 1.00 94.12 203 TRP A O 1
ATOM 1624 N N . GLU A 1 204 ? 13.401 12.517 1.118 1.00 93.38 204 GLU A N 1
ATOM 1625 C CA . GLU A 1 204 ? 12.878 13.262 -0.033 1.00 93.38 204 GLU A CA 1
ATOM 1626 C C . GLU A 1 204 ? 13.997 13.655 -1.009 1.00 93.38 204 GLU A C 1
ATOM 1628 O O . GLU A 1 204 ? 13.857 13.432 -2.210 1.00 93.38 204 GLU A O 1
ATOM 1633 N N . GLU A 1 205 ? 15.136 14.151 -0.517 1.00 92.69 205 GLU A N 1
ATOM 1634 C CA . GLU A 1 205 ? 16.286 14.464 -1.380 1.00 92.69 205 GLU A CA 1
ATOM 1635 C C . GLU A 1 205 ? 16.831 13.200 -2.058 1.00 92.69 205 GLU A C 1
ATOM 1637 O O . GLU A 1 205 ? 17.057 13.165 -3.268 1.00 92.69 205 GLU A O 1
ATOM 1642 N N . ARG A 1 206 ? 16.937 12.101 -1.305 1.00 95.75 206 ARG A N 1
ATOM 1643 C CA . ARG A 1 206 ? 17.332 10.797 -1.844 1.00 95.75 206 ARG A CA 1
ATOM 1644 C C . ARG A 1 206 ? 16.387 10.299 -2.941 1.00 95.75 206 ARG A C 1
ATOM 1646 O O . ARG A 1 206 ? 16.839 9.683 -3.904 1.00 95.75 206 ARG A O 1
ATOM 1653 N N . LEU A 1 207 ? 15.085 10.571 -2.832 1.00 97.25 207 LEU A N 1
ATOM 1654 C CA . LEU A 1 207 ? 14.118 10.275 -3.891 1.00 97.25 207 LEU A CA 1
ATOM 1655 C C . LEU A 1 207 ? 14.393 11.108 -5.157 1.00 97.25 207 LEU A C 1
ATOM 1657 O O . LEU A 1 207 ? 14.314 10.558 -6.259 1.00 97.25 207 LEU A O 1
ATOM 1661 N N . ARG A 1 208 ? 14.747 12.392 -5.020 1.00 95.94 208 ARG A N 1
ATOM 1662 C CA . ARG A 1 208 ? 15.109 13.252 -6.161 1.00 95.94 208 ARG A CA 1
ATOM 1663 C C . ARG A 1 208 ? 16.377 12.767 -6.855 1.00 95.94 208 ARG A C 1
ATOM 1665 O O . ARG A 1 208 ? 16.359 12.619 -8.072 1.00 95.94 208 ARG A O 1
ATOM 1672 N N . LEU A 1 209 ? 17.410 12.377 -6.104 1.00 94.31 209 LEU A N 1
ATOM 1673 C CA . LEU A 1 209 ? 18.623 11.762 -6.666 1.00 94.31 209 LEU A CA 1
ATOM 1674 C C . LEU A 1 209 ? 18.298 10.551 -7.563 1.00 94.31 209 LEU A C 1
ATOM 1676 O O . LEU A 1 209 ? 18.834 10.416 -8.664 1.00 94.31 209 LEU A O 1
ATOM 1680 N N . ILE A 1 210 ? 17.365 9.693 -7.137 1.00 96.06 210 ILE A N 1
ATOM 1681 C CA . ILE A 1 210 ? 16.942 8.510 -7.903 1.00 96.06 210 ILE A CA 1
ATOM 1682 C C . ILE A 1 210 ? 16.233 8.893 -9.208 1.00 96.06 210 ILE A C 1
ATOM 1684 O O . ILE A 1 210 ? 16.506 8.293 -10.251 1.00 96.06 210 ILE A O 1
ATOM 1688 N N . PHE A 1 211 ? 15.297 9.843 -9.157 1.00 96.12 211 PHE A N 1
ATOM 1689 C CA . PHE A 1 211 ? 14.420 10.165 -10.288 1.00 96.12 211 PHE A CA 1
ATOM 1690 C C . PHE A 1 211 ? 15.010 11.187 -11.263 1.00 96.12 211 PHE A C 1
ATOM 1692 O O . PHE A 1 211 ? 14.786 11.063 -12.466 1.00 96.12 211 PHE A O 1
ATOM 1699 N N . GLU A 1 212 ? 15.742 12.179 -10.765 1.00 94.19 212 GLU A N 1
ATOM 1700 C CA . GLU A 1 212 ? 16.251 13.305 -11.553 1.00 94.19 212 GLU A CA 1
ATOM 1701 C C . GLU A 1 212 ? 17.675 13.044 -12.048 1.00 94.19 212 GLU A C 1
ATOM 1703 O O . GLU A 1 212 ? 17.976 13.258 -13.222 1.00 94.19 212 GLU A O 1
ATOM 1708 N N . GLU A 1 213 ? 18.538 12.509 -11.182 1.00 92.81 213 GLU A N 1
ATOM 1709 C CA . GLU A 1 213 ? 19.952 12.268 -11.501 1.00 92.81 213 GLU A CA 1
ATOM 1710 C C . GLU A 1 213 ? 20.224 10.809 -11.905 1.00 92.81 213 GLU A C 1
ATOM 1712 O O . GLU A 1 213 ? 21.262 10.482 -12.487 1.00 92.81 213 GLU A O 1
ATOM 1717 N N . GLY A 1 214 ? 19.282 9.899 -11.626 1.00 92.88 214 GLY A N 1
ATOM 1718 C CA . GLY A 1 214 ? 19.492 8.465 -11.806 1.00 92.88 214 GLY A CA 1
ATOM 1719 C C . GLY A 1 214 ? 20.607 7.929 -10.907 1.00 92.88 214 GLY A C 1
ATOM 1720 O O . GLY A 1 214 ? 21.295 6.979 -11.304 1.00 92.88 214 GLY A O 1
ATOM 1721 N N . TYR A 1 215 ? 20.791 8.560 -9.745 1.00 91.31 215 TYR A N 1
ATOM 1722 C CA . TYR A 1 215 ? 21.816 8.264 -8.759 1.00 91.31 215 TYR A CA 1
ATOM 1723 C C . TYR A 1 215 ? 21.273 7.324 -7.677 1.00 91.31 215 TYR A C 1
ATOM 1725 O O . TYR A 1 215 ? 20.148 7.469 -7.200 1.00 91.31 215 TYR A O 1
ATOM 1733 N N . ALA A 1 216 ? 22.080 6.333 -7.301 1.00 93.00 216 ALA A N 1
ATOM 1734 C CA . ALA A 1 216 ? 21.737 5.331 -6.302 1.00 93.00 216 ALA A CA 1
ATOM 1735 C C . ALA A 1 216 ? 22.722 5.413 -5.137 1.00 93.00 216 ALA A C 1
ATOM 1737 O O . ALA A 1 216 ? 23.916 5.194 -5.327 1.00 93.00 216 ALA A O 1
ATOM 1738 N N . VAL A 1 217 ? 22.213 5.688 -3.935 1.00 88.88 217 VAL A N 1
ATOM 1739 C CA . VAL A 1 217 ? 23.036 5.751 -2.718 1.00 88.88 217 VAL A CA 1
ATOM 1740 C C . VAL A 1 217 ? 23.410 4.343 -2.235 1.00 88.88 217 VAL A C 1
ATOM 1742 O O . VAL A 1 217 ? 24.479 4.142 -1.667 1.00 88.88 217 VAL A O 1
ATOM 1745 N N . ASP A 1 218 ? 22.546 3.349 -2.465 1.00 90.94 218 ASP A N 1
ATOM 1746 C CA . ASP A 1 218 ? 22.816 1.940 -2.160 1.00 90.94 218 ASP A CA 1
ATOM 1747 C C . ASP A 1 218 ? 22.259 0.977 -3.226 1.00 90.94 218 ASP A C 1
ATOM 1749 O O . ASP A 1 218 ? 21.629 1.382 -4.206 1.00 90.94 218 ASP A O 1
ATOM 1753 N N . ASP A 1 219 ? 22.484 -0.328 -3.032 1.00 91.31 219 ASP A N 1
ATOM 1754 C CA . ASP A 1 219 ? 22.013 -1.376 -3.944 1.00 91.31 219 ASP A CA 1
ATOM 1755 C C . ASP A 1 219 ? 20.474 -1.387 -4.100 1.00 91.31 219 ASP A C 1
ATOM 1757 O O . ASP A 1 219 ? 19.967 -1.749 -5.159 1.00 91.31 219 ASP A O 1
ATOM 1761 N N . LEU A 1 220 ? 19.693 -1.002 -3.086 1.00 93.62 220 LEU A N 1
ATOM 1762 C CA . LEU A 1 220 ? 18.226 -1.003 -3.187 1.00 93.62 220 LEU A CA 1
ATOM 1763 C C . LEU A 1 220 ? 17.738 0.170 -4.042 1.00 93.62 220 LEU A C 1
ATOM 1765 O O . LEU A 1 220 ? 16.817 0.004 -4.846 1.00 93.62 220 LEU A O 1
ATOM 1769 N N . ASP A 1 221 ? 18.391 1.324 -3.921 1.00 96.38 221 ASP A N 1
ATOM 1770 C CA . ASP A 1 221 ? 18.166 2.456 -4.817 1.00 96.38 221 ASP A CA 1
ATOM 1771 C C . ASP A 1 221 ? 18.585 2.115 -6.243 1.00 96.38 221 ASP A C 1
ATOM 1773 O O . ASP A 1 221 ? 17.885 2.484 -7.178 1.00 96.38 221 ASP A O 1
ATOM 1777 N N . LEU A 1 222 ? 19.668 1.351 -6.428 1.00 96.81 222 LEU A N 1
ATOM 1778 C CA . LEU A 1 222 ? 20.115 0.913 -7.753 1.00 96.81 222 LEU A CA 1
ATOM 1779 C C . LEU A 1 222 ? 19.019 0.119 -8.479 1.00 96.81 222 LEU A C 1
ATOM 1781 O O . LEU A 1 222 ? 18.786 0.335 -9.671 1.00 96.81 222 LEU A O 1
ATOM 1785 N N . ALA A 1 223 ? 18.305 -0.759 -7.766 1.00 97.88 223 ALA A N 1
ATOM 1786 C CA . ALA A 1 223 ? 17.150 -1.461 -8.325 1.00 97.88 223 ALA A CA 1
ATOM 1787 C C . ALA A 1 223 ? 16.014 -0.497 -8.713 1.00 97.88 223 ALA A C 1
ATOM 1789 O O . ALA A 1 223 ? 15.377 -0.689 -9.753 1.00 97.88 223 ALA A O 1
ATOM 1790 N N . LEU A 1 224 ? 15.753 0.542 -7.911 1.00 98.38 224 LEU A N 1
ATOM 1791 C CA . LEU A 1 224 ? 14.721 1.531 -8.226 1.00 98.38 224 LEU A CA 1
ATOM 1792 C C . LEU A 1 224 ? 15.130 2.444 -9.392 1.00 98.38 224 LEU A C 1
ATOM 1794 O O . LEU A 1 224 ? 14.313 2.660 -10.279 1.00 98.38 224 LEU A O 1
ATOM 1798 N N . VAL A 1 225 ? 16.382 2.902 -9.453 1.00 98.38 225 VAL A N 1
ATOM 1799 C CA . VAL A 1 225 ? 16.942 3.680 -10.572 1.00 98.38 225 VAL A CA 1
ATOM 1800 C C . VAL A 1 225 ? 16.786 2.917 -11.887 1.00 98.38 225 VAL A C 1
ATOM 1802 O O . VAL A 1 225 ? 16.285 3.466 -12.869 1.00 98.38 225 VAL A O 1
ATOM 1805 N N . ASP A 1 226 ? 17.179 1.639 -11.926 1.00 98.12 226 ASP A N 1
ATOM 1806 C CA . ASP A 1 226 ? 16.986 0.803 -13.118 1.00 98.12 226 ASP A CA 1
ATOM 1807 C C . ASP A 1 226 ? 15.493 0.614 -13.439 1.00 98.12 226 ASP A C 1
ATOM 1809 O O . ASP A 1 226 ? 15.104 0.669 -14.606 1.00 98.12 226 ASP A O 1
ATOM 1813 N N . THR A 1 227 ? 14.637 0.474 -12.421 1.00 98.38 227 THR A N 1
ATOM 1814 C CA . THR A 1 227 ? 13.181 0.390 -12.608 1.00 98.38 227 THR A CA 1
ATOM 1815 C C . THR A 1 227 ? 12.615 1.671 -13.237 1.00 98.38 227 THR A C 1
ATOM 1817 O O . THR A 1 227 ? 11.885 1.584 -14.223 1.00 98.38 227 THR A O 1
ATOM 1820 N N . VAL A 1 228 ? 12.973 2.859 -12.740 1.00 98.00 228 VAL A N 1
ATOM 1821 C CA . VAL A 1 228 ? 12.525 4.149 -13.300 1.00 98.00 228 VAL A CA 1
ATOM 1822 C C . VAL A 1 228 ? 12.975 4.290 -14.756 1.00 98.00 228 VAL A C 1
ATOM 1824 O O . VAL A 1 228 ? 12.166 4.624 -15.621 1.00 98.00 228 VAL A O 1
ATOM 1827 N N . LYS A 1 229 ? 14.231 3.936 -15.065 1.00 96.44 229 LYS A N 1
ATOM 1828 C CA . LYS A 1 229 ? 14.770 3.975 -16.437 1.00 96.44 229 LYS A CA 1
ATOM 1829 C C . LYS A 1 229 ? 14.031 3.034 -17.394 1.00 96.44 229 LYS A C 1
ATOM 1831 O O . LYS A 1 229 ? 13.800 3.385 -18.549 1.00 96.44 229 LYS A O 1
ATOM 1836 N N . ARG A 1 230 ? 13.649 1.840 -16.933 1.00 96.31 230 ARG A N 1
ATOM 1837 C CA . ARG A 1 230 ? 12.941 0.834 -17.750 1.00 96.31 230 ARG A CA 1
ATOM 1838 C C . ARG A 1 230 ? 11.465 1.146 -17.965 1.00 96.31 230 ARG A C 1
ATOM 1840 O O . ARG A 1 230 ? 10.891 0.699 -18.957 1.00 96.31 230 ARG A O 1
ATOM 1847 N N . PHE A 1 231 ? 10.851 1.878 -17.042 1.00 96.25 231 PHE A N 1
ATOM 1848 C CA . PHE A 1 231 ? 9.427 2.187 -17.056 1.00 96.25 231 PHE A CA 1
ATOM 1849 C C . PHE A 1 231 ? 9.221 3.708 -16.992 1.00 96.25 231 PHE A C 1
ATOM 1851 O O . PHE A 1 231 ? 8.840 4.222 -15.945 1.00 96.25 231 PHE A O 1
ATOM 1858 N N . PRO A 1 232 ? 9.392 4.445 -18.108 1.00 89.06 232 PRO A N 1
ATOM 1859 C CA . PRO A 1 232 ? 9.351 5.916 -18.124 1.00 89.06 232 PRO A CA 1
ATOM 1860 C C . PRO A 1 232 ? 7.990 6.521 -17.735 1.00 89.06 232 PRO A C 1
ATOM 1862 O O . PRO A 1 232 ? 7.877 7.722 -17.520 1.00 89.06 232 PRO A O 1
ATOM 1865 N N . GLY A 1 233 ? 6.937 5.701 -17.639 1.00 91.12 233 GLY A N 1
ATOM 1866 C CA . GLY A 1 233 ? 5.655 6.125 -17.079 1.00 91.12 233 GLY A CA 1
ATOM 1867 C C . GLY A 1 233 ? 5.653 6.259 -15.550 1.00 91.12 233 GLY A C 1
ATOM 1868 O O . GLY A 1 233 ? 4.699 6.821 -15.018 1.00 91.12 233 GLY A O 1
ATOM 1869 N N . LEU A 1 234 ? 6.678 5.771 -14.836 1.00 94.50 234 LEU A N 1
ATOM 1870 C CA . LEU A 1 234 ? 6.841 6.007 -13.398 1.00 94.50 234 LEU A CA 1
ATOM 1871 C C . LEU A 1 234 ? 7.117 7.492 -13.160 1.00 94.50 234 LEU A C 1
ATOM 1873 O O . LEU A 1 234 ? 8.122 8.027 -13.611 1.00 94.50 234 LEU A O 1
ATOM 1877 N N . GLN A 1 235 ? 6.225 8.140 -12.420 1.00 93.06 235 GLN A N 1
ATOM 1878 C CA . GLN A 1 235 ? 6.368 9.538 -12.024 1.00 93.06 235 GLN A CA 1
ATOM 1879 C C . GLN A 1 235 ? 6.853 9.619 -10.577 1.00 93.06 235 GLN A C 1
ATOM 1881 O O . GLN A 1 235 ? 6.462 8.787 -9.756 1.00 93.06 235 GLN A O 1
ATOM 1886 N N . ILE A 1 236 ? 7.653 10.640 -10.257 1.00 96.88 236 ILE A N 1
ATOM 1887 C CA . ILE A 1 236 ? 8.136 10.892 -8.890 1.00 96.88 236 ILE A CA 1
ATOM 1888 C C . ILE A 1 236 ? 6.985 11.262 -7.940 1.00 96.88 236 ILE A C 1
ATOM 1890 O O . ILE A 1 236 ? 6.966 10.842 -6.788 1.00 96.88 236 ILE A O 1
ATOM 1894 N N . HIS A 1 237 ? 5.960 11.961 -8.436 1.00 95.88 237 HIS A N 1
ATOM 1895 C CA . HIS A 1 237 ? 4.915 12.554 -7.597 1.00 95.88 237 HIS A CA 1
ATOM 1896 C C . HIS A 1 237 ? 4.172 11.563 -6.665 1.00 95.88 237 HIS A C 1
ATOM 1898 O O . HIS A 1 237 ? 4.053 11.837 -5.471 1.00 95.88 237 HIS A O 1
ATOM 1904 N N . PRO A 1 238 ? 3.730 10.364 -7.104 1.00 96.25 238 PRO A N 1
ATOM 1905 C CA . PRO A 1 238 ? 3.188 9.356 -6.188 1.00 96.25 238 PRO A CA 1
ATOM 1906 C C . PRO A 1 238 ? 4.142 8.919 -5.064 1.00 96.25 238 PRO A C 1
ATOM 1908 O O . PRO A 1 238 ? 3.677 8.471 -4.014 1.00 96.25 238 PRO A O 1
ATOM 1911 N N . PHE A 1 239 ? 5.459 8.972 -5.278 1.00 98.06 239 PHE A N 1
ATOM 1912 C CA . PHE A 1 239 ? 6.466 8.680 -4.252 1.00 98.06 239 PHE A CA 1
ATOM 1913 C C . PHE A 1 239 ? 6.528 9.818 -3.231 1.00 98.06 239 PHE A C 1
ATOM 1915 O O . PHE A 1 239 ? 6.423 9.546 -2.037 1.00 98.06 239 PHE A O 1
ATOM 1922 N N . GLU A 1 240 ? 6.547 11.072 -3.684 1.00 97.06 240 GLU A N 1
ATOM 1923 C CA . GLU A 1 240 ? 6.470 12.253 -2.811 1.00 97.06 240 GLU A CA 1
ATOM 1924 C C . GLU A 1 240 ? 5.202 12.244 -1.945 1.00 97.06 240 GLU A C 1
ATOM 1926 O O . GLU A 1 240 ? 5.276 12.424 -0.732 1.00 97.06 240 GLU A O 1
ATOM 1931 N N . GLU A 1 241 ? 4.034 11.949 -2.527 1.00 95.81 241 GLU A N 1
ATOM 1932 C CA . GLU A 1 241 ? 2.773 11.873 -1.773 1.00 95.81 241 GLU A CA 1
ATOM 1933 C C . GLU A 1 241 ? 2.806 10.802 -0.673 1.00 95.81 241 GLU A C 1
ATOM 1935 O O . GLU A 1 241 ? 2.189 10.974 0.379 1.00 95.81 241 GLU A O 1
ATOM 1940 N N . MET A 1 242 ? 3.545 9.707 -0.872 1.00 96.00 242 MET A N 1
ATOM 1941 C CA . MET A 1 242 ? 3.722 8.703 0.177 1.00 96.00 242 MET A CA 1
ATOM 1942 C C . MET A 1 242 ? 4.594 9.224 1.323 1.00 96.00 242 MET A C 1
ATOM 1944 O O . MET A 1 242 ? 4.253 8.974 2.477 1.00 96.00 242 MET A O 1
ATOM 1948 N N . ILE A 1 243 ? 5.651 9.993 1.033 1.00 95.62 243 ILE A N 1
ATOM 1949 C CA . ILE A 1 243 ? 6.450 10.682 2.062 1.00 95.62 243 ILE A CA 1
ATOM 1950 C C . ILE A 1 243 ? 5.553 11.638 2.858 1.00 95.62 243 ILE A C 1
ATOM 1952 O O . ILE A 1 243 ? 5.558 11.617 4.088 1.00 95.62 243 ILE A O 1
ATOM 1956 N N . GLN A 1 244 ? 4.690 12.400 2.176 1.00 93.69 244 GLN A N 1
ATOM 1957 C CA . GLN A 1 244 ? 3.701 13.254 2.842 1.00 93.69 244 GLN A CA 1
ATOM 1958 C C . GLN A 1 244 ? 2.723 12.451 3.714 1.00 93.69 244 GLN A C 1
ATOM 1960 O O . GLN A 1 244 ? 2.294 12.929 4.762 1.00 93.69 244 GLN A O 1
ATOM 1965 N N . GLY A 1 245 ? 2.383 11.222 3.318 1.00 93.62 245 GLY A N 1
ATOM 1966 C CA . GLY A 1 245 ? 1.619 10.285 4.142 1.00 93.62 245 GLY A CA 1
ATOM 1967 C C . GLY A 1 245 ? 2.353 9.880 5.423 1.00 93.62 245 GLY A C 1
ATOM 1968 O O . GLY A 1 245 ? 1.757 9.904 6.496 1.00 93.62 245 GLY A O 1
ATOM 1969 N N . MET A 1 246 ? 3.652 9.588 5.341 1.00 90.94 246 MET A N 1
ATOM 1970 C CA . MET A 1 246 ? 4.466 9.254 6.520 1.00 90.94 246 MET A CA 1
ATOM 1971 C C . MET A 1 246 ? 4.615 10.443 7.476 1.00 90.94 246 MET A C 1
ATOM 1973 O O . MET A 1 246 ? 4.554 10.281 8.694 1.00 90.94 246 MET A O 1
ATOM 1977 N N . LEU A 1 247 ? 4.714 11.665 6.945 1.00 90.69 247 LEU A N 1
ATOM 1978 C CA . LEU A 1 247 ? 4.692 12.889 7.754 1.00 90.69 247 LEU A CA 1
ATOM 1979 C C . LEU A 1 247 ? 3.362 13.071 8.507 1.00 90.69 247 LEU A C 1
ATOM 1981 O O . LEU A 1 247 ? 3.351 13.606 9.621 1.00 90.69 247 LEU A O 1
ATOM 1985 N N . MET A 1 248 ? 2.237 12.601 7.952 1.00 90.69 248 MET A N 1
ATOM 1986 C CA . MET A 1 248 ? 0.964 12.580 8.684 1.00 90.69 248 MET A CA 1
ATOM 1987 C C . MET A 1 248 ? 1.038 11.642 9.891 1.00 90.69 248 MET A C 1
ATOM 1989 O O . MET A 1 248 ? 0.582 12.035 10.965 1.00 90.69 248 MET A O 1
ATOM 1993 N N . ASP A 1 249 ? 1.659 10.465 9.752 1.00 87.38 249 ASP A N 1
ATOM 1994 C CA . ASP A 1 249 ? 1.811 9.471 10.828 1.00 87.38 249 ASP A CA 1
ATOM 1995 C C . ASP A 1 249 ? 2.668 9.960 12.005 1.00 87.38 249 ASP A C 1
ATOM 1997 O O . ASP A 1 249 ? 2.557 9.421 13.111 1.00 87.38 249 ASP A O 1
ATOM 2001 N N . LEU A 1 250 ? 3.481 11.002 11.807 1.00 85.00 250 LEU A N 1
ATOM 2002 C CA . LEU A 1 250 ? 4.216 11.646 12.893 1.00 85.00 250 LEU A CA 1
ATOM 2003 C C . LEU A 1 250 ? 3.319 12.520 13.768 1.00 85.00 250 LEU A C 1
ATOM 2005 O O . LEU A 1 250 ? 3.580 12.618 14.966 1.00 85.00 250 LEU A O 1
ATOM 2009 N N . ASN A 1 251 ? 2.277 13.148 13.216 1.00 80.81 251 ASN A N 1
ATOM 2010 C CA . ASN A 1 251 ? 1.492 14.184 13.905 1.00 80.81 251 ASN A CA 1
ATOM 2011 C C . ASN A 1 251 ? 0.041 13.797 14.189 1.00 80.81 251 ASN A C 1
ATOM 2013 O O . ASN A 1 251 ? -0.575 14.366 15.091 1.00 80.81 251 ASN A O 1
ATOM 2017 N N . THR A 1 252 ? -0.502 12.857 13.423 1.00 82.62 252 THR A N 1
ATOM 2018 C CA . THR A 1 252 ? -1.939 12.600 13.344 1.00 82.62 252 THR A CA 1
ATOM 2019 C C . THR A 1 252 ? -2.246 11.233 13.925 1.00 82.62 252 THR A C 1
ATOM 2021 O O . THR A 1 252 ? -1.936 10.205 13.335 1.00 82.62 252 THR A O 1
ATOM 2024 N N . PHE A 1 253 ? -2.889 11.216 15.091 1.00 86.44 253 PHE A N 1
ATOM 2025 C CA . PHE A 1 253 ? -3.296 9.972 15.758 1.00 86.44 253 PHE A CA 1
ATOM 2026 C C . PHE A 1 253 ? -4.801 9.719 15.681 1.00 86.44 253 PHE A C 1
ATOM 2028 O O . PHE A 1 253 ? -5.257 8.642 16.073 1.00 86.44 253 PHE A O 1
ATOM 2035 N N . ARG A 1 254 ? -5.563 10.720 15.231 1.00 94.75 254 ARG A N 1
ATOM 2036 C CA . ARG A 1 254 ? -7.020 10.727 15.095 1.00 94.75 254 ARG A CA 1
ATOM 2037 C C . ARG A 1 254 ? -7.389 11.427 13.800 1.00 94.75 254 ARG A C 1
ATOM 2039 O O . ARG A 1 254 ? -6.755 12.418 13.454 1.00 94.75 254 ARG A O 1
ATOM 2046 N N . TYR A 1 255 ? -8.442 10.941 13.162 1.00 95.94 255 TYR A N 1
ATOM 2047 C CA . TYR A 1 255 ? -9.079 11.582 12.016 1.00 95.94 255 TYR A CA 1
ATOM 2048 C C . TYR A 1 255 ? -10.489 11.995 12.428 1.00 95.94 255 TYR A C 1
ATOM 2050 O O . TYR A 1 255 ? -11.209 11.197 13.033 1.00 95.94 255 TYR A O 1
ATOM 2058 N N . GLN A 1 256 ? -10.893 13.230 12.144 1.00 96.44 256 GLN A N 1
ATOM 2059 C CA . GLN A 1 256 ? -12.224 13.706 12.508 1.00 96.44 256 GLN A CA 1
ATOM 2060 C C . GLN A 1 256 ? -13.285 13.071 11.606 1.00 96.44 256 GLN A C 1
ATOM 2062 O O . GLN A 1 256 ? -14.292 12.551 12.095 1.00 96.44 256 GLN A O 1
ATOM 2067 N N . THR A 1 257 ? -13.018 13.059 10.299 1.00 95.75 257 THR A N 1
ATOM 2068 C CA . THR A 1 257 ? -13.958 12.644 9.252 1.00 95.75 257 THR A CA 1
ATOM 2069 C C . THR A 1 257 ? -13.389 11.535 8.365 1.00 95.75 257 THR A C 1
ATOM 2071 O O . THR A 1 257 ? -12.196 11.217 8.392 1.00 95.75 257 THR A O 1
ATOM 2074 N N . PHE A 1 258 ? -14.254 10.919 7.554 1.00 94.44 258 PHE A N 1
ATOM 2075 C CA . PHE A 1 258 ? -13.808 9.939 6.564 1.00 94.44 258 PHE A CA 1
ATOM 2076 C C . PHE A 1 258 ? -12.978 10.593 5.454 1.00 94.44 258 PHE A C 1
ATOM 2078 O O . PHE A 1 258 ? -12.102 9.943 4.897 1.00 94.44 258 PHE A O 1
ATOM 2085 N N . GLU A 1 259 ? -13.230 11.859 5.137 1.00 92.62 259 GLU A N 1
ATOM 2086 C CA . GLU A 1 259 ? -12.505 12.624 4.127 1.00 92.62 259 GLU A CA 1
ATOM 2087 C C . GLU A 1 259 ? -11.035 12.807 4.526 1.00 92.62 259 GLU A C 1
ATOM 2089 O O . GLU A 1 259 ? -10.149 12.570 3.708 1.00 92.62 259 GLU A O 1
ATOM 2094 N N . GLU A 1 260 ? -10.754 13.125 5.792 1.00 92.19 260 GLU A N 1
ATOM 2095 C CA . GLU A 1 260 ? -9.376 13.199 6.295 1.00 92.19 260 GLU A CA 1
ATOM 2096 C C . GLU A 1 260 ? -8.692 11.823 6.269 1.00 92.19 260 GLU A C 1
ATOM 2098 O O . GLU A 1 260 ? -7.560 11.690 5.794 1.00 92.19 260 GLU A O 1
ATOM 2103 N N . LEU A 1 261 ? -9.400 10.774 6.711 1.00 95.81 261 LEU A N 1
ATOM 2104 C CA . LEU A 1 261 ? -8.888 9.403 6.642 1.00 95.81 261 LEU A CA 1
ATOM 2105 C C . LEU A 1 261 ? -8.636 8.958 5.192 1.00 95.81 261 LEU A C 1
ATOM 2107 O O . LEU A 1 261 ? -7.693 8.214 4.918 1.00 95.81 261 LEU A O 1
ATOM 2111 N N . TYR A 1 262 ? -9.473 9.393 4.253 1.00 95.44 262 TYR A N 1
ATOM 2112 C CA . TYR A 1 262 ? -9.309 9.100 2.837 1.00 95.44 262 TYR A CA 1
ATOM 2113 C C . TYR A 1 262 ? -7.996 9.684 2.315 1.00 95.44 262 TYR A C 1
ATOM 2115 O O . TYR A 1 262 ? -7.279 8.974 1.615 1.00 95.44 262 TYR A O 1
ATOM 2123 N N . VAL A 1 263 ? -7.652 10.930 2.668 1.00 94.75 263 VAL A N 1
ATOM 2124 C CA . VAL A 1 263 ? -6.376 11.552 2.260 1.00 94.75 263 VAL A CA 1
ATOM 2125 C C . VAL A 1 263 ? -5.196 10.722 2.755 1.00 94.75 263 VAL A C 1
ATOM 2127 O O . VAL A 1 263 ? -4.282 10.432 1.981 1.00 94.75 263 VAL A O 1
ATOM 2130 N N . TYR A 1 264 ? -5.250 10.267 4.009 1.00 95.50 264 TYR A N 1
ATOM 2131 C CA . TYR A 1 264 ? -4.249 9.350 4.546 1.00 95.50 264 TYR A CA 1
ATOM 2132 C C . TYR A 1 264 ? -4.166 8.057 3.723 1.00 95.50 264 TYR A C 1
ATOM 2134 O O . TYR A 1 264 ? -3.099 7.714 3.217 1.00 95.50 264 TYR A O 1
ATOM 2142 N N . CYS A 1 265 ? -5.298 7.375 3.505 1.00 96.25 265 CYS A N 1
ATOM 2143 C CA . CYS A 1 265 ? -5.349 6.127 2.738 1.00 96.25 265 CYS A CA 1
ATOM 2144 C C . CYS A 1 265 ? -4.847 6.296 1.298 1.00 96.25 265 CYS A C 1
ATOM 2146 O O . CYS A 1 265 ? -4.157 5.422 0.768 1.00 96.25 265 CYS A O 1
ATOM 2148 N N . TYR A 1 266 ? -5.182 7.419 0.665 1.00 96.62 266 TYR A N 1
ATOM 2149 C CA . TYR A 1 266 ? -4.685 7.786 -0.651 1.00 96.62 266 TYR A CA 1
ATOM 2150 C C . TYR A 1 266 ? -3.159 7.870 -0.638 1.00 96.62 266 TYR A C 1
ATOM 2152 O O . TYR A 1 266 ? -2.514 7.164 -1.409 1.00 96.62 266 TYR A O 1
ATOM 2160 N N . ARG A 1 267 ? -2.575 8.654 0.271 1.00 96.12 267 ARG A N 1
ATOM 2161 C CA . ARG A 1 267 ? -1.126 8.874 0.334 1.00 96.12 267 ARG A CA 1
ATOM 2162 C C . ARG A 1 267 ? -0.338 7.601 0.604 1.00 96.12 267 ARG A C 1
ATOM 2164 O O . ARG A 1 267 ? 0.587 7.297 -0.148 1.00 96.12 267 ARG A O 1
ATOM 2171 N N . VAL A 1 268 ? -0.726 6.831 1.620 1.00 95.56 268 VAL A N 1
ATOM 2172 C CA . VAL A 1 268 ? 0.064 5.671 2.074 1.00 95.56 268 VAL A CA 1
ATOM 2173 C C . VAL A 1 268 ? -0.172 4.401 1.254 1.00 95.56 268 VAL A C 1
ATOM 2175 O O . VAL A 1 268 ? 0.674 3.511 1.253 1.00 95.56 268 VAL A O 1
ATOM 2178 N N . ALA A 1 269 ? -1.291 4.303 0.527 1.00 95.69 269 ALA A N 1
ATOM 2179 C CA . ALA A 1 269 ? -1.628 3.093 -0.228 1.00 95.69 269 ALA A CA 1
ATOM 2180 C C . ALA A 1 269 ? -2.219 3.352 -1.618 1.00 95.69 269 ALA A C 1
ATOM 2182 O O . ALA A 1 269 ? -1.860 2.659 -2.569 1.00 95.69 269 ALA A O 1
ATOM 2183 N N . GLY A 1 270 ? -3.094 4.347 -1.781 1.00 94.94 270 GLY A N 1
ATOM 2184 C CA . GLY A 1 270 ? -3.642 4.725 -3.091 1.00 94.94 270 GLY A CA 1
ATOM 2185 C C . GLY A 1 270 ? -2.553 5.085 -4.108 1.00 94.94 270 GLY A C 1
ATOM 2186 O O . GLY A 1 270 ? -2.564 4.598 -5.239 1.00 94.94 270 GLY A O 1
ATOM 2187 N N . THR A 1 271 ? -1.547 5.850 -3.679 1.00 96.75 271 THR A N 1
ATOM 2188 C CA . THR A 1 271 ? -0.385 6.212 -4.500 1.00 96.75 271 THR A CA 1
ATOM 2189 C C . THR A 1 271 ? 0.403 4.988 -4.955 1.00 96.75 271 THR A C 1
ATOM 2191 O O . THR A 1 271 ? 1.001 5.030 -6.023 1.00 96.75 271 THR A O 1
ATOM 2194 N N . VAL A 1 272 ? 0.404 3.878 -4.204 1.00 96.25 272 VAL A N 1
ATOM 2195 C CA . VAL A 1 272 ? 1.068 2.632 -4.625 1.00 96.25 272 VAL A CA 1
ATOM 2196 C C . VAL A 1 272 ? 0.433 2.101 -5.907 1.00 96.25 272 VAL A C 1
ATOM 2198 O O . VAL A 1 272 ? 1.159 1.677 -6.801 1.00 96.25 272 VAL A O 1
ATOM 2201 N N . GLY A 1 273 ? -0.892 2.211 -6.055 1.00 94.94 273 GLY A N 1
ATOM 2202 C CA . GLY A 1 273 ? -1.592 1.897 -7.303 1.00 94.94 273 GLY A CA 1
ATOM 2203 C C . GLY A 1 273 ? -1.063 2.702 -8.495 1.00 94.94 273 GLY A C 1
ATOM 2204 O O . GLY A 1 273 ? -0.835 2.139 -9.564 1.00 94.94 273 GLY A O 1
ATOM 2205 N N . LEU A 1 274 ? -0.780 3.993 -8.289 1.00 95.56 274 LEU A N 1
ATOM 2206 C CA . LEU A 1 274 ? -0.190 4.870 -9.308 1.00 95.56 274 LEU A CA 1
ATOM 2207 C C . LEU A 1 274 ? 1.272 4.517 -9.613 1.00 95.56 274 LEU A C 1
ATOM 2209 O O . LEU A 1 274 ? 1.669 4.547 -10.773 1.00 95.56 274 LEU A O 1
ATOM 2213 N N . LYS A 1 275 ? 2.061 4.136 -8.598 1.00 97.00 275 LYS A N 1
ATOM 2214 C CA . LYS A 1 275 ? 3.465 3.717 -8.769 1.00 97.00 275 LYS A CA 1
ATOM 2215 C C . LYS A 1 275 ? 3.590 2.463 -9.632 1.00 97.00 275 LYS A C 1
ATOM 2217 O O . LYS A 1 275 ? 4.494 2.365 -10.455 1.00 97.00 275 LYS A O 1
ATOM 2222 N N . VAL A 1 276 ? 2.694 1.494 -9.437 1.00 96.81 276 VAL A N 1
ATOM 2223 C CA . VAL A 1 276 ? 2.794 0.182 -10.095 1.00 96.81 276 VAL A CA 1
ATOM 2224 C C . VAL A 1 276 ? 2.094 0.131 -11.450 1.00 96.81 276 VAL A C 1
ATOM 2226 O O . VAL A 1 276 ? 2.459 -0.690 -12.288 1.00 96.81 276 VAL A O 1
ATOM 2229 N N . LEU A 1 277 ? 1.112 1.000 -11.711 1.00 96.12 277 LEU A N 1
ATOM 2230 C CA . LEU A 1 277 ? 0.340 0.978 -12.957 1.00 96.12 277 LEU A CA 1
ATOM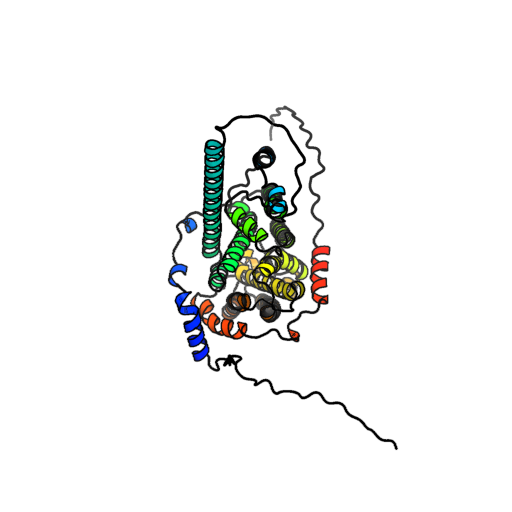 2231 C C . LEU A 1 277 ? 1.208 1.041 -14.234 1.00 96.12 277 LEU A C 1
ATOM 2233 O O . LEU A 1 277 ? 0.956 0.232 -15.130 1.00 96.12 277 LEU A O 1
ATOM 2237 N N . PRO A 1 278 ? 2.252 1.888 -14.344 1.00 95.88 278 PRO A N 1
ATOM 2238 C CA . PRO A 1 278 ? 3.104 1.904 -15.535 1.00 95.88 278 PRO A CA 1
ATOM 2239 C C . PRO A 1 278 ? 3.913 0.612 -15.727 1.00 95.88 278 PRO A C 1
ATOM 2241 O O . PRO A 1 278 ? 4.199 0.233 -16.861 1.00 95.88 278 PRO A O 1
ATOM 2244 N N . VAL A 1 279 ? 4.233 -0.098 -14.639 1.00 97.06 279 VAL A N 1
ATOM 2245 C CA . VAL A 1 279 ? 4.897 -1.415 -14.680 1.00 97.06 279 VAL A CA 1
ATOM 2246 C C . VAL A 1 279 ? 3.931 -2.505 -15.151 1.00 97.06 279 VAL A C 1
ATOM 2248 O O . VAL A 1 279 ? 4.306 -3.414 -15.897 1.00 97.06 279 VAL A O 1
ATOM 2251 N N . LEU A 1 280 ? 2.674 -2.422 -14.713 1.00 96.19 280 LEU A N 1
ATOM 2252 C CA . LEU A 1 280 ? 1.619 -3.369 -15.071 1.00 96.19 280 LEU A CA 1
ATOM 2253 C C . LEU A 1 280 ? 1.124 -3.161 -16.509 1.00 96.19 280 LEU A C 1
ATOM 2255 O O . LEU A 1 280 ? 0.775 -4.134 -17.181 1.00 96.19 280 LEU A O 1
ATOM 2259 N N . GLY A 1 281 ? 1.108 -1.917 -16.987 1.00 95.19 281 GLY A N 1
ATOM 2260 C CA . GLY A 1 281 ? 0.596 -1.519 -18.295 1.00 95.19 281 GLY A CA 1
ATOM 2261 C C . GLY A 1 281 ? -0.930 -1.606 -18.413 1.00 95.19 281 GLY A C 1
ATOM 2262 O O . GLY A 1 281 ? -1.617 -2.215 -17.587 1.00 95.19 281 GLY A O 1
ATOM 2263 N N . THR A 1 282 ? -1.473 -1.030 -19.485 1.00 95.12 282 THR A N 1
ATOM 2264 C CA . THR A 1 282 ? -2.917 -0.991 -19.763 1.00 95.12 282 THR A CA 1
ATOM 2265 C C . THR A 1 282 ? -3.315 -1.928 -20.906 1.00 95.12 282 THR A C 1
ATOM 2267 O O . THR A 1 282 ? -2.486 -2.432 -21.669 1.00 95.12 282 THR A O 1
ATOM 2270 N N . ALA A 1 283 ? -4.608 -2.228 -20.999 1.00 93.44 283 ALA A N 1
ATOM 2271 C CA . ALA A 1 283 ? -5.183 -2.915 -22.145 1.00 93.44 283 ALA A CA 1
ATOM 2272 C C . ALA A 1 283 ? -5.127 -2.023 -23.399 1.00 93.44 283 ALA A C 1
ATOM 2274 O O . ALA A 1 283 ? -5.104 -0.797 -23.312 1.00 93.44 283 ALA A O 1
ATOM 2275 N N . GLY A 1 284 ? -5.154 -2.636 -24.586 1.00 90.69 284 GLY A N 1
ATOM 2276 C CA . GLY A 1 284 ? -5.173 -1.886 -25.844 1.00 90.69 284 GLY A CA 1
ATOM 2277 C C . GLY A 1 284 ? -6.343 -0.896 -25.905 1.00 90.69 284 GLY A C 1
ATOM 2278 O O . GLY A 1 284 ? -7.489 -1.273 -25.660 1.00 90.69 284 GLY A O 1
ATOM 2279 N N . GLY A 1 285 ? -6.046 0.365 -26.230 1.00 87.88 285 GLY A N 1
ATOM 2280 C CA . GLY A 1 285 ? -7.044 1.436 -26.319 1.00 87.88 285 GLY A CA 1
ATOM 2281 C C . GLY A 1 285 ? -7.581 1.936 -24.973 1.00 87.88 285 GLY A C 1
ATOM 2282 O O . GLY A 1 285 ? -8.631 2.580 -24.966 1.00 87.88 285 GLY A O 1
ATOM 2283 N N . VAL A 1 286 ? -6.896 1.615 -23.869 1.00 90.06 286 VAL A N 1
ATOM 2284 C CA . VAL A 1 286 ? -7.144 2.157 -22.527 1.00 90.06 286 VAL A CA 1
ATOM 2285 C C . VAL A 1 286 ? -5.973 3.052 -22.128 1.00 90.06 286 VAL A C 1
ATOM 2287 O O . VAL A 1 286 ? -4.817 2.620 -22.182 1.00 90.06 286 VAL A O 1
ATOM 2290 N N . SER A 1 287 ? -6.263 4.289 -21.732 1.00 87.44 287 SER A N 1
ATOM 2291 C CA . SER A 1 287 ? -5.245 5.234 -21.270 1.00 87.44 287 SER A CA 1
ATOM 2292 C C . SER A 1 287 ? -4.823 4.954 -19.822 1.00 87.44 287 SER A C 1
ATOM 2294 O O . SER A 1 287 ? -5.533 4.287 -19.064 1.00 87.44 287 SER A O 1
ATOM 2296 N N . VAL A 1 288 ? -3.654 5.458 -19.420 1.00 86.75 288 VAL A N 1
ATOM 2297 C CA . VAL A 1 288 ? -3.174 5.331 -18.031 1.00 86.75 288 VAL A CA 1
ATOM 2298 C C . VAL A 1 288 ? -4.150 6.012 -17.074 1.00 86.75 288 VAL A C 1
ATOM 2300 O O . VAL A 1 288 ? -4.464 5.463 -16.025 1.00 86.75 288 VAL A O 1
ATOM 2303 N N . GLU A 1 289 ? -4.701 7.156 -17.467 1.00 83.31 289 GLU A N 1
ATOM 2304 C CA . GLU A 1 289 ? -5.661 7.923 -16.676 1.00 83.31 289 GLU A CA 1
ATOM 2305 C C . GLU A 1 289 ? -6.954 7.131 -16.437 1.00 83.31 289 GLU A C 1
ATOM 2307 O O . GLU A 1 289 ? -7.466 7.119 -15.321 1.00 83.31 289 GLU A O 1
ATOM 2312 N N . GLU A 1 290 ? -7.460 6.409 -17.445 1.00 84.38 290 GLU A N 1
ATOM 2313 C CA . GLU A 1 290 ? -8.644 5.548 -17.293 1.00 84.38 290 GLU A CA 1
ATOM 2314 C C . GLU A 1 290 ? -8.409 4.406 -16.285 1.00 84.38 290 GLU A C 1
ATOM 2316 O O . GLU A 1 290 ? -9.328 4.022 -15.559 1.00 84.38 290 GLU A O 1
ATOM 2321 N N . ALA A 1 291 ? -7.186 3.868 -16.222 1.00 89.50 291 ALA A N 1
ATOM 2322 C CA . ALA A 1 291 ? -6.818 2.779 -15.315 1.00 89.50 291 ALA A CA 1
ATOM 2323 C C . ALA A 1 291 ? -6.339 3.256 -13.926 1.00 89.50 291 ALA A C 1
ATOM 2325 O O . ALA A 1 291 ? -6.363 2.474 -12.972 1.00 89.50 291 ALA A O 1
ATOM 2326 N N . ALA A 1 292 ? -5.937 4.524 -13.792 1.00 90.44 292 ALA A N 1
ATOM 2327 C CA . ALA A 1 292 ? -5.381 5.096 -12.566 1.00 90.44 292 ALA A CA 1
ATOM 2328 C C . ALA A 1 292 ? -6.383 5.097 -11.407 1.00 90.44 292 ALA A C 1
ATOM 2330 O O . ALA A 1 292 ? -6.046 4.652 -10.310 1.00 90.44 292 ALA A O 1
ATOM 2331 N N . GLY A 1 293 ? -7.623 5.530 -11.658 1.00 89.75 293 GLY A N 1
ATOM 2332 C CA . GLY A 1 293 ? -8.667 5.609 -10.630 1.00 89.75 293 GLY A CA 1
ATOM 2333 C C . GLY A 1 293 ? -8.909 4.270 -9.919 1.00 89.75 293 GLY A C 1
ATOM 2334 O O . GLY A 1 293 ? -8.729 4.193 -8.704 1.00 89.75 293 GLY A O 1
ATOM 2335 N N . PRO A 1 294 ? -9.209 3.181 -10.650 1.00 92.00 294 PRO A N 1
ATOM 2336 C CA . PRO A 1 294 ? -9.347 1.857 -10.045 1.00 92.00 294 PRO A CA 1
ATOM 2337 C C . PRO A 1 294 ? -8.082 1.332 -9.347 1.00 92.00 294 PRO A C 1
ATOM 2339 O O . PRO A 1 294 ? -8.185 0.561 -8.392 1.00 92.00 294 PRO A O 1
ATOM 2342 N N . GLY A 1 295 ? -6.889 1.730 -9.806 1.00 93.75 295 GLY A N 1
ATOM 2343 C CA . GLY A 1 295 ? -5.627 1.421 -9.129 1.00 93.75 295 GLY A CA 1
ATOM 2344 C C . GLY A 1 295 ? -5.526 2.088 -7.754 1.00 93.75 295 GLY A C 1
ATOM 2345 O O . GLY A 1 295 ? -5.151 1.436 -6.778 1.00 93.75 295 GLY A O 1
ATOM 2346 N N . VAL A 1 296 ? -5.924 3.358 -7.657 1.00 95.31 296 VAL A N 1
ATOM 2347 C CA . VAL A 1 296 ? -6.016 4.086 -6.382 1.00 95.31 296 VAL A CA 1
ATOM 2348 C C . VAL A 1 296 ? -7.080 3.473 -5.475 1.00 95.31 296 VAL A C 1
ATOM 2350 O O . VAL A 1 296 ? -6.809 3.240 -4.296 1.00 95.31 296 VAL A O 1
ATOM 2353 N N . ASP A 1 297 ? -8.251 3.137 -6.022 1.00 95.81 297 ASP A N 1
ATOM 2354 C CA . ASP A 1 297 ? -9.326 2.474 -5.277 1.00 95.81 297 ASP A CA 1
ATOM 2355 C C . ASP A 1 297 ? -8.850 1.154 -4.660 1.00 95.81 297 ASP A C 1
ATOM 2357 O O . ASP A 1 297 ? -9.177 0.856 -3.511 1.00 95.81 297 ASP A O 1
ATOM 2361 N N . LEU A 1 298 ? -8.036 0.372 -5.379 1.00 96.25 298 LEU A N 1
ATOM 2362 C CA . LEU A 1 298 ? -7.454 -0.855 -4.834 1.00 96.25 298 LEU A CA 1
ATOM 2363 C C . LEU A 1 298 ? -6.540 -0.568 -3.635 1.00 96.25 298 LEU A C 1
ATOM 2365 O O . LEU A 1 298 ? -6.627 -1.261 -2.620 1.00 96.25 298 LEU A O 1
ATOM 2369 N N . GLY A 1 299 ? -5.698 0.464 -3.731 1.00 96.50 299 GLY A N 1
ATOM 2370 C CA . GLY A 1 299 ? -4.846 0.906 -2.627 1.00 96.50 299 GLY A CA 1
ATOM 2371 C C . GLY A 1 299 ? -5.658 1.338 -1.403 1.00 96.50 299 GLY A C 1
ATOM 2372 O O . GLY A 1 299 ? -5.390 0.887 -0.290 1.00 96.50 299 GLY A O 1
ATOM 2373 N N . ILE A 1 300 ? -6.719 2.124 -1.603 1.00 97.00 300 ILE A N 1
ATOM 2374 C CA . ILE A 1 300 ? -7.632 2.539 -0.527 1.00 97.00 300 ILE A CA 1
ATOM 2375 C C . ILE A 1 300 ? -8.337 1.325 0.088 1.00 97.00 300 ILE A C 1
ATOM 2377 O O . ILE A 1 300 ? -8.425 1.217 1.310 1.00 97.00 300 ILE A O 1
ATOM 2381 N N . ALA A 1 301 ? -8.803 0.377 -0.730 1.00 97.69 301 ALA A N 1
ATOM 2382 C CA . ALA A 1 301 ? -9.426 -0.852 -0.248 1.00 97.69 301 ALA A CA 1
ATOM 2383 C C . ALA A 1 301 ? -8.468 -1.662 0.640 1.00 97.69 301 ALA A C 1
ATOM 2385 O O . ALA A 1 301 ? -8.865 -2.129 1.713 1.00 97.69 301 ALA A O 1
ATOM 2386 N N . PHE A 1 302 ? -7.203 -1.797 0.228 1.00 96.44 302 PHE A N 1
ATOM 2387 C CA . PHE A 1 302 ? -6.164 -2.450 1.022 1.00 96.44 302 PHE A CA 1
ATOM 2388 C C . PHE A 1 302 ? -5.902 -1.706 2.333 1.00 96.44 302 PHE A C 1
ATOM 2390 O O . PHE A 1 302 ? -5.852 -2.352 3.379 1.00 96.44 302 PHE A O 1
ATOM 2397 N N . GLN A 1 303 ? -5.822 -0.374 2.317 1.00 97.56 303 GLN A N 1
ATOM 2398 C CA . GLN A 1 303 ? -5.556 0.390 3.535 1.00 97.56 303 GLN A CA 1
ATOM 2399 C C . GLN A 1 303 ? -6.719 0.374 4.522 1.00 97.56 303 GLN A C 1
ATOM 2401 O O . GLN A 1 303 ? -6.504 0.151 5.710 1.00 97.56 303 GLN A O 1
ATOM 2406 N N . LEU A 1 304 ? -7.961 0.504 4.050 1.00 98.31 304 LEU A N 1
ATOM 2407 C CA . LEU A 1 304 ? -9.135 0.317 4.905 1.00 98.31 304 LEU A CA 1
ATOM 2408 C C . LEU A 1 304 ? -9.176 -1.101 5.486 1.00 98.31 304 LEU A C 1
ATOM 2410 O O . LEU A 1 304 ? -9.558 -1.287 6.637 1.00 98.31 304 LEU A O 1
ATOM 2414 N N . THR A 1 305 ? -8.744 -2.104 4.715 1.00 97.81 305 THR A N 1
ATOM 2415 C CA . THR A 1 305 ? -8.616 -3.481 5.210 1.00 97.81 305 THR A CA 1
ATOM 2416 C C . THR A 1 305 ? -7.534 -3.596 6.289 1.00 97.81 305 THR A C 1
ATOM 2418 O O . THR A 1 305 ? -7.763 -4.294 7.271 1.00 97.81 305 THR A O 1
ATOM 2421 N N . ASN A 1 306 ? -6.391 -2.913 6.148 1.00 95.12 306 ASN A N 1
ATOM 2422 C CA . ASN A 1 306 ? -5.343 -2.857 7.176 1.00 95.12 306 ASN A CA 1
ATOM 2423 C C . ASN A 1 306 ? -5.859 -2.221 8.464 1.00 95.12 306 ASN A C 1
ATOM 2425 O O . ASN A 1 306 ? -5.813 -2.864 9.505 1.00 95.12 306 ASN A O 1
ATOM 2429 N N . ILE A 1 307 ? -6.452 -1.030 8.364 1.00 97.00 307 ILE A N 1
ATOM 2430 C CA . ILE A 1 307 ? -7.052 -0.321 9.500 1.00 97.00 307 ILE A CA 1
ATOM 2431 C C . ILE A 1 307 ? -8.064 -1.214 10.219 1.00 97.00 307 ILE A C 1
ATOM 2433 O O . ILE A 1 307 ? -8.032 -1.353 11.436 1.00 97.00 307 ILE A O 1
ATOM 2437 N N . LEU A 1 308 ? -8.955 -1.870 9.472 1.00 98.06 308 LEU A N 1
ATOM 2438 C CA . LEU A 1 308 ? -9.937 -2.778 10.056 1.00 98.06 308 LEU A CA 1
ATOM 2439 C C . LEU A 1 308 ? -9.301 -4.023 10.671 1.00 98.06 308 LEU A C 1
ATOM 2441 O O . LEU A 1 308 ? -9.796 -4.527 11.669 1.00 98.06 308 LEU A O 1
ATOM 2445 N N . ARG A 1 309 ? -8.235 -4.559 10.093 1.00 96.00 309 ARG A N 1
ATOM 2446 C CA . ARG A 1 309 ? -7.559 -5.739 10.633 1.00 96.00 309 ARG A CA 1
ATOM 2447 C C . ARG A 1 309 ? -6.812 -5.426 11.933 1.00 96.00 309 ARG A C 1
ATOM 2449 O O . ARG A 1 309 ? -6.756 -6.299 12.798 1.00 96.00 309 ARG A O 1
ATOM 2456 N N . ASP A 1 310 ? -6.275 -4.213 12.044 1.00 95.62 310 ASP A N 1
ATOM 2457 C CA . ASP A 1 310 ? -5.251 -3.849 13.024 1.00 95.62 310 ASP A CA 1
ATOM 2458 C C . ASP A 1 310 ? -5.762 -2.894 14.128 1.00 95.62 310 ASP A C 1
ATOM 2460 O O . ASP A 1 310 ? -4.979 -2.507 14.987 1.00 95.62 310 ASP A O 1
ATOM 2464 N N . VAL A 1 311 ? -7.076 -2.594 14.204 1.00 97.12 311 VAL A N 1
ATOM 2465 C CA . VAL A 1 311 ? -7.662 -1.651 15.195 1.00 97.12 311 VAL A CA 1
ATOM 2466 C C . VAL A 1 311 ? -7.163 -1.883 16.627 1.00 97.12 311 VAL A C 1
ATOM 2468 O O . VAL A 1 311 ? -6.881 -0.928 17.346 1.00 97.12 311 VAL A O 1
ATOM 2471 N N . GLY A 1 312 ? -7.078 -3.142 17.069 1.00 94.88 312 GLY A N 1
ATOM 2472 C CA . GLY A 1 312 ? -6.580 -3.480 18.403 1.00 94.88 312 GLY A CA 1
ATOM 2473 C C . GLY A 1 312 ? -5.095 -3.174 18.618 1.00 94.88 312 GLY A C 1
ATOM 2474 O O . GLY A 1 312 ? -4.732 -2.679 19.682 1.00 94.88 312 GLY A O 1
ATOM 2475 N N . GLU A 1 313 ? -4.254 -3.458 17.622 1.00 91.75 313 GLU A N 1
ATOM 2476 C CA . GLU A 1 313 ? -2.810 -3.187 17.666 1.00 91.75 313 GLU A CA 1
ATOM 2477 C C . GLU A 1 313 ? -2.535 -1.680 17.562 1.00 91.75 313 GLU A C 1
ATOM 2479 O O . GLU A 1 313 ? -1.692 -1.153 18.287 1.00 91.75 313 GLU A O 1
ATOM 2484 N N . ASP A 1 314 ? -3.303 -0.967 16.734 1.00 94.00 314 ASP A N 1
ATOM 2485 C CA . ASP A 1 314 ? -3.258 0.493 16.634 1.00 94.00 314 ASP A CA 1
ATOM 2486 C C . ASP A 1 314 ? -3.637 1.150 17.968 1.00 94.00 314 ASP A C 1
ATOM 2488 O O . ASP A 1 314 ? -2.952 2.064 18.435 1.00 94.00 314 ASP A O 1
ATOM 2492 N N . ALA A 1 315 ? -4.682 0.643 18.631 1.00 95.00 315 ALA A N 1
ATOM 2493 C CA . ALA A 1 315 ? -5.110 1.134 19.937 1.00 95.00 315 ALA A CA 1
ATOM 2494 C C . ALA A 1 315 ? -4.026 0.947 21.012 1.00 95.00 315 ALA A C 1
ATOM 2496 O O . ALA A 1 315 ? -3.823 1.848 21.827 1.00 95.00 315 ALA A O 1
ATOM 2497 N N . ASP A 1 316 ? -3.289 -0.171 20.985 1.00 91.75 316 ASP A N 1
ATOM 2498 C CA . ASP A 1 316 ? -2.157 -0.415 21.893 1.00 91.75 316 ASP A CA 1
ATOM 2499 C C . ASP A 1 316 ? -1.011 0.593 21.671 1.00 91.75 316 ASP A C 1
ATOM 2501 O O . ASP A 1 316 ? -0.280 0.921 22.605 1.00 91.75 316 ASP A O 1
ATOM 2505 N N . ARG A 1 317 ? -0.890 1.146 20.455 1.00 88.00 317 ARG A N 1
ATOM 2506 C CA . ARG A 1 317 ? 0.038 2.238 20.100 1.00 88.00 317 ARG A CA 1
ATOM 2507 C C . ARG A 1 317 ? -0.559 3.637 20.311 1.00 88.00 317 ARG A C 1
ATOM 2509 O O . ARG A 1 317 ? 0.039 4.631 19.903 1.00 88.00 317 ARG A O 1
ATOM 2516 N N . GLY A 1 318 ? -1.746 3.740 20.912 1.00 91.06 318 GLY A N 1
ATOM 2517 C CA . GLY A 1 318 ? -2.432 5.013 21.141 1.00 91.06 318 GLY A CA 1
ATOM 2518 C C . GLY A 1 318 ? -3.043 5.643 19.883 1.00 91.06 318 GLY A C 1
ATOM 2519 O O . GLY A 1 318 ? -3.406 6.821 19.917 1.00 91.06 318 GLY A O 1
ATOM 2520 N N . ARG A 1 319 ? -3.174 4.892 18.781 1.00 93.75 319 ARG A N 1
ATOM 2521 C CA . ARG A 1 319 ? -3.716 5.334 17.484 1.00 93.75 319 ARG A CA 1
ATOM 2522 C C . ARG A 1 319 ? -5.173 4.897 17.316 1.00 93.75 319 ARG A C 1
ATOM 2524 O O . ARG A 1 319 ? -5.570 3.826 17.762 1.00 93.75 319 ARG A O 1
ATOM 2531 N N . ILE A 1 320 ? -5.977 5.731 16.652 1.00 96.88 320 ILE A N 1
ATOM 2532 C CA . ILE A 1 320 ? -7.332 5.379 16.210 1.00 96.88 320 ILE A CA 1
ATOM 2533 C C . ILE A 1 320 ? -7.535 5.972 14.815 1.00 96.88 320 ILE A C 1
ATOM 2535 O O . ILE A 1 320 ? -7.718 7.179 14.665 1.00 96.88 320 ILE A O 1
ATOM 2539 N N . TYR A 1 321 ? -7.513 5.108 13.800 1.00 97.06 321 TYR A N 1
ATOM 2540 C CA . TYR A 1 321 ? -7.739 5.507 12.408 1.00 97.06 321 TYR A CA 1
ATOM 2541 C C . TYR A 1 321 ? -9.224 5.656 12.058 1.00 97.06 321 TYR A C 1
ATOM 2543 O O . TYR A 1 321 ? -9.565 6.439 11.178 1.00 97.06 321 TYR A O 1
ATOM 2551 N N . LEU A 1 322 ? -10.117 4.916 12.728 1.00 97.88 322 LEU A N 1
ATOM 2552 C CA . LEU A 1 322 ? -11.561 5.055 12.515 1.00 97.88 322 LEU A CA 1
ATOM 2553 C C . LEU A 1 322 ? -12.009 6.482 12.897 1.00 97.88 322 LEU A C 1
ATOM 2555 O O . LEU A 1 322 ? -11.708 6.907 14.014 1.00 97.88 322 LEU A O 1
ATOM 2559 N N . PRO A 1 323 ? -12.732 7.213 12.026 1.00 98.19 323 PRO A N 1
ATOM 2560 C CA . PRO A 1 323 ? -13.043 8.618 12.256 1.00 98.19 323 PRO A CA 1
ATOM 2561 C C . PRO A 1 323 ? -13.881 8.879 13.506 1.00 98.19 323 PRO A C 1
ATOM 2563 O O . PRO A 1 323 ? -14.814 8.132 13.818 1.00 98.19 323 PRO A O 1
ATOM 2566 N N . LEU A 1 324 ? -13.581 9.981 14.193 1.00 98.25 324 LEU A N 1
ATOM 2567 C CA . LEU A 1 324 ? -14.229 10.363 15.449 1.00 98.25 324 LEU A CA 1
ATOM 2568 C C . LEU A 1 324 ? -15.728 10.646 15.282 1.00 98.25 324 LEU A C 1
ATOM 2570 O O . LEU A 1 324 ? -16.524 10.246 16.136 1.00 98.25 324 LEU A O 1
ATOM 2574 N N . ASP A 1 325 ? -16.137 11.271 14.175 1.00 98.19 325 ASP A N 1
ATOM 2575 C CA . ASP A 1 325 ? -17.557 11.509 13.888 1.00 98.19 325 ASP A CA 1
ATOM 2576 C C . ASP A 1 325 ? -18.326 10.201 13.695 1.00 98.19 325 ASP A C 1
ATOM 2578 O O . ASP A 1 325 ? -19.469 10.069 14.143 1.00 98.19 325 ASP A O 1
ATOM 2582 N N . ASP A 1 326 ? -17.684 9.204 13.088 1.00 98.31 326 ASP A N 1
ATOM 2583 C CA . ASP A 1 326 ? -18.265 7.879 12.925 1.00 98.31 326 ASP A CA 1
ATOM 2584 C C . ASP A 1 326 ? -18.335 7.133 14.261 1.00 98.31 326 ASP A C 1
ATOM 2586 O O . ASP A 1 326 ? -19.384 6.572 14.583 1.00 98.31 326 ASP A O 1
ATOM 2590 N N . LEU A 1 327 ? -17.288 7.184 15.091 1.00 98.44 327 LEU A N 1
ATOM 2591 C CA . LEU A 1 327 ? -17.340 6.644 16.455 1.00 98.44 327 LEU A CA 1
ATOM 2592 C C . LEU A 1 327 ? -18.522 7.236 17.233 1.00 98.44 327 LEU A C 1
ATOM 2594 O O . LEU A 1 327 ? -19.357 6.492 17.755 1.00 98.44 327 LEU A O 1
ATOM 2598 N N . LYS A 1 328 ? -18.667 8.566 17.219 1.00 98.31 328 LYS A N 1
ATOM 2599 C CA . LYS A 1 328 ? -19.780 9.276 17.860 1.00 98.31 328 LYS A CA 1
ATOM 2600 C C . LYS A 1 328 ? -21.136 8.853 17.293 1.00 98.31 328 LYS A C 1
ATOM 2602 O O . LYS A 1 328 ? -22.049 8.557 18.064 1.00 98.31 328 LYS A O 1
ATOM 2607 N N . ARG A 1 329 ? -21.275 8.788 15.964 1.00 98.44 329 ARG A N 1
ATOM 2608 C CA . ARG A 1 329 ? -22.514 8.391 15.271 1.00 98.44 329 ARG A CA 1
ATOM 2609 C C . ARG A 1 329 ? -22.976 6.987 15.657 1.00 98.44 329 ARG A C 1
ATOM 2611 O O . ARG A 1 329 ? -24.176 6.756 15.774 1.00 98.44 329 ARG A O 1
ATOM 2618 N N . PHE A 1 330 ? -22.039 6.068 15.873 1.00 98.62 330 PHE A N 1
ATOM 2619 C CA . PHE A 1 330 ? -22.329 4.696 16.293 1.00 98.62 330 PHE A CA 1
ATOM 2620 C C . PHE A 1 330 ? -22.330 4.501 17.820 1.00 98.62 330 PHE A C 1
ATOM 2622 O O . PHE A 1 330 ? -22.474 3.370 18.285 1.00 98.62 330 PHE A O 1
ATOM 2629 N N . GLY A 1 331 ? -22.200 5.573 18.612 1.00 98.31 331 GLY A N 1
ATOM 2630 C CA . GLY A 1 331 ? -22.214 5.502 20.076 1.00 98.31 331 GLY A CA 1
ATOM 2631 C C . GLY A 1 331 ? -21.010 4.761 20.667 1.00 98.31 331 GLY A C 1
ATOM 2632 O O . GLY A 1 331 ? -21.141 4.092 21.690 1.00 98.31 331 GLY A O 1
ATOM 2633 N N . VAL A 1 332 ? -19.854 4.837 20.007 1.00 98.56 332 VAL A N 1
ATOM 2634 C CA . VAL A 1 332 ? -18.588 4.240 20.443 1.00 98.56 332 VAL A CA 1
ATOM 2635 C C . VAL A 1 332 ? -17.694 5.344 20.992 1.00 98.56 332 VAL A C 1
ATOM 2637 O O . VAL A 1 332 ? -17.449 6.339 20.316 1.00 98.56 332 VAL A O 1
ATOM 2640 N N . SER A 1 333 ? -17.187 5.177 22.211 1.00 97.94 333 SER A N 1
ATOM 2641 C CA . SER A 1 333 ? -16.173 6.087 22.751 1.00 97.94 333 SER A CA 1
ATOM 2642 C C . SER A 1 333 ? -14.763 5.616 22.388 1.00 97.94 333 SER A C 1
ATOM 2644 O O . SER A 1 333 ? -14.522 4.420 22.222 1.00 97.94 333 SER A O 1
ATOM 2646 N N . GLU A 1 334 ? -13.788 6.527 22.357 1.00 97.88 334 GLU A N 1
ATOM 2647 C CA . GLU A 1 334 ? -12.370 6.139 22.257 1.00 97.88 334 GLU A CA 1
ATOM 2648 C C . GLU A 1 334 ? -11.966 5.181 23.386 1.00 97.88 334 GLU A C 1
ATOM 2650 O O . GLU A 1 334 ? -11.187 4.252 23.190 1.00 97.88 334 GLU A O 1
ATOM 2655 N N . GLN A 1 335 ? -12.547 5.357 24.576 1.00 97.75 335 GLN A N 1
ATOM 2656 C CA . GLN A 1 335 ? -12.278 4.488 25.713 1.00 97.75 335 GLN A CA 1
ATOM 2657 C C . GLN A 1 335 ? -12.765 3.052 25.485 1.00 97.75 335 GLN A C 1
ATOM 2659 O O . GLN A 1 335 ? -12.171 2.126 26.033 1.00 97.75 335 GLN A O 1
ATOM 2664 N N . ASP A 1 336 ? -13.813 2.847 24.683 1.00 97.81 336 ASP A N 1
ATOM 2665 C CA . ASP A 1 336 ? -14.248 1.507 24.287 1.00 97.81 336 ASP A CA 1
ATOM 2666 C C . ASP A 1 336 ? -13.237 0.851 23.343 1.00 97.81 336 ASP A C 1
ATOM 2668 O O . ASP A 1 336 ? -12.969 -0.341 23.493 1.00 97.81 336 ASP A O 1
ATOM 2672 N N . ILE A 1 337 ? -12.609 1.626 22.452 1.00 97.88 337 ILE A N 1
ATOM 2673 C CA . ILE A 1 337 ? -11.517 1.154 21.589 1.00 97.88 337 ILE A CA 1
ATOM 2674 C C . ILE A 1 337 ? -10.303 0.757 22.438 1.00 97.88 337 ILE A C 1
ATOM 2676 O O . ILE A 1 337 ? -9.874 -0.395 22.387 1.00 97.88 337 ILE A O 1
ATOM 2680 N N . PHE A 1 338 ? -9.818 1.651 23.306 1.00 97.44 338 PHE A N 1
ATOM 2681 C CA . PHE A 1 338 ? -8.653 1.383 24.163 1.00 97.44 338 PHE A CA 1
ATOM 2682 C C . PHE A 1 338 ? -8.870 0.250 25.165 1.00 97.44 338 PHE A C 1
ATOM 2684 O O . PHE A 1 338 ? -7.949 -0.501 25.471 1.00 97.44 338 PHE A O 1
ATOM 2691 N N . LYS A 1 339 ? -10.098 0.079 25.664 1.00 97.19 339 LYS A N 1
ATOM 2692 C CA . LYS A 1 339 ? -10.459 -1.042 26.548 1.00 97.19 339 LYS A CA 1
ATOM 2693 C C . LYS A 1 339 ? -10.858 -2.304 25.774 1.00 97.19 339 LYS A C 1
ATOM 2695 O O . LYS A 1 339 ? -11.356 -3.249 26.389 1.00 97.19 339 LYS A O 1
ATOM 2700 N N . LYS A 1 340 ? -10.685 -2.324 24.446 1.00 97.50 340 LYS A N 1
ATOM 2701 C CA . LYS A 1 340 ? -10.998 -3.451 23.554 1.00 97.50 340 LYS A CA 1
ATOM 2702 C C . LYS A 1 340 ? -12.420 -3.994 23.776 1.00 97.50 340 LYS A C 1
ATOM 2704 O O . LYS A 1 340 ? -12.647 -5.202 23.918 1.00 97.50 340 LYS A O 1
ATOM 2709 N N . ARG A 1 341 ? -13.402 -3.091 23.883 1.00 97.38 341 ARG A N 1
ATOM 2710 C CA . ARG A 1 341 ? -14.822 -3.394 24.117 1.00 97.38 341 ARG A CA 1
ATOM 2711 C C . ARG A 1 341 ? -15.582 -3.494 22.798 1.00 97.38 341 ARG A C 1
ATOM 2713 O O . ARG A 1 341 ? -15.856 -2.499 22.138 1.00 97.38 341 ARG A O 1
ATOM 2720 N N . VAL A 1 342 ? -16.010 -4.707 22.464 1.00 97.19 342 VAL A N 1
ATOM 2721 C CA . VAL A 1 342 ? -16.789 -4.992 21.251 1.00 97.19 342 VAL A CA 1
ATOM 2722 C C . VAL A 1 342 ? -18.282 -4.735 21.505 1.00 97.19 342 VAL A C 1
ATOM 2724 O O . VAL A 1 342 ? -19.072 -5.663 21.694 1.00 97.19 342 VAL A O 1
ATOM 2727 N N . THR A 1 343 ? -18.676 -3.463 21.568 1.00 97.75 343 THR A N 1
ATOM 2728 C CA . THR A 1 343 ? -20.078 -3.054 21.775 1.00 97.75 343 THR A CA 1
ATOM 2729 C C . THR A 1 343 ? -20.934 -3.293 20.517 1.00 97.75 343 THR A C 1
ATOM 2731 O O . THR A 1 343 ? -20.395 -3.428 19.415 1.00 97.75 343 THR A O 1
ATOM 2734 N N . PRO A 1 344 ? -22.279 -3.320 20.618 1.00 98.31 344 PRO A N 1
ATOM 2735 C CA . PRO A 1 344 ? -23.145 -3.373 19.435 1.00 98.31 344 PRO A CA 1
ATOM 2736 C C . PRO A 1 344 ? -22.894 -2.221 18.448 1.00 98.31 344 PRO A C 1
ATOM 2738 O O . PRO A 1 344 ? -22.856 -2.453 17.240 1.00 98.31 344 PRO A O 1
ATOM 2741 N N . GLY A 1 345 ? -22.654 -1.010 18.966 1.00 98.50 345 GLY A N 1
ATOM 2742 C CA . GLY A 1 345 ? -22.277 0.163 18.173 1.00 98.50 345 GLY A CA 1
ATOM 2743 C C . GLY A 1 345 ? -20.964 -0.042 17.418 1.00 98.50 345 GLY A C 1
ATOM 2744 O O . GLY A 1 345 ? -20.898 0.201 16.216 1.00 98.50 345 GLY A O 1
ATOM 2745 N N . TYR A 1 346 ? -19.953 -0.614 18.080 1.00 98.56 346 TYR A N 1
ATOM 2746 C CA . TYR A 1 346 ? -18.678 -0.946 17.443 1.00 98.56 346 TYR A CA 1
ATOM 2747 C C . TYR A 1 346 ? -18.845 -1.952 16.299 1.00 98.56 346 TYR A C 1
ATOM 2749 O O . TYR A 1 346 ? -18.348 -1.727 15.199 1.00 98.56 346 TYR A O 1
ATOM 2757 N N . LYS A 1 347 ? -19.618 -3.027 16.504 1.00 98.62 347 LYS A N 1
ATOM 2758 C CA . LYS A 1 347 ? -19.898 -3.995 15.429 1.00 98.62 347 LYS A CA 1
ATOM 2759 C C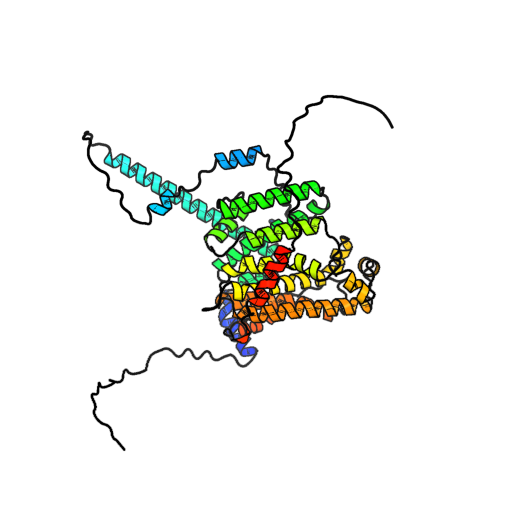 . LYS A 1 347 ? -20.593 -3.335 14.235 1.00 98.62 347 LYS A C 1
ATOM 2761 O O . LYS A 1 347 ? -20.292 -3.669 13.092 1.00 98.62 347 LYS A O 1
ATOM 2766 N N . ALA A 1 348 ? -21.525 -2.414 14.485 1.00 98.69 348 ALA A N 1
ATOM 2767 C CA . ALA A 1 348 ? -22.205 -1.668 13.429 1.00 98.69 348 ALA A CA 1
ATOM 2768 C C . ALA A 1 348 ? -21.242 -0.743 12.660 1.00 98.69 348 ALA A C 1
ATOM 2770 O O . ALA A 1 348 ? -21.281 -0.725 11.430 1.00 98.69 348 ALA A O 1
ATOM 2771 N N . LEU A 1 349 ? -20.325 -0.069 13.361 1.00 98.62 349 LEU A N 1
ATOM 2772 C CA . LEU A 1 349 ? -19.264 0.737 12.752 1.00 98.62 349 LEU A CA 1
ATOM 2773 C C . LEU A 1 349 ? -18.334 -0.107 11.867 1.00 98.62 349 LEU A C 1
ATOM 2775 O O . LEU A 1 349 ? -18.088 0.245 10.714 1.00 98.62 349 LEU A O 1
ATOM 2779 N N . VAL A 1 350 ? -17.852 -1.250 12.364 1.00 98.56 350 VAL A N 1
ATOM 2780 C CA . VAL A 1 350 ? -16.979 -2.149 11.587 1.00 98.56 350 VAL A CA 1
ATOM 2781 C C . VAL A 1 350 ? -17.692 -2.642 10.322 1.00 98.56 350 VAL A C 1
ATOM 2783 O O . VAL A 1 350 ? -17.098 -2.634 9.245 1.00 98.56 350 VAL A O 1
ATOM 2786 N N . LYS A 1 351 ? -18.982 -3.001 10.404 1.00 98.62 351 LYS A N 1
ATOM 2787 C CA . LYS A 1 351 ? -19.797 -3.369 9.228 1.00 98.62 351 LYS A CA 1
ATOM 2788 C C . LYS A 1 351 ? -19.866 -2.250 8.184 1.00 98.62 351 LYS A C 1
ATOM 2790 O O . LYS A 1 351 ? -19.729 -2.524 6.992 1.00 98.62 351 LYS A O 1
ATOM 2795 N N . GLU A 1 352 ? -20.062 -1.005 8.616 1.00 98.44 352 GLU A N 1
ATOM 2796 C CA . GLU A 1 352 ? -20.104 0.165 7.729 1.00 98.44 352 GLU A CA 1
ATOM 2797 C C . GLU A 1 352 ? -18.768 0.354 6.990 1.00 98.44 352 GLU A C 1
ATOM 2799 O O . GLU A 1 352 ? -18.746 0.585 5.778 1.00 98.44 352 GLU A O 1
ATOM 2804 N N . TYR A 1 353 ? -17.641 0.174 7.680 1.00 98.44 353 TYR A N 1
ATOM 2805 C CA . TYR A 1 353 ? -16.315 0.285 7.069 1.00 98.44 353 TYR A CA 1
ATOM 2806 C C . TYR A 1 353 ? -15.960 -0.902 6.167 1.00 98.44 353 TYR A C 1
ATOM 2808 O O . TYR A 1 353 ? -15.368 -0.698 5.107 1.00 98.44 353 TYR A O 1
ATOM 2816 N N . ILE A 1 354 ? -16.394 -2.121 6.502 1.00 98.56 354 ILE A N 1
ATOM 2817 C CA . ILE A 1 354 ? -16.306 -3.278 5.595 1.00 98.56 354 ILE A CA 1
ATOM 2818 C C . ILE A 1 354 ? -17.079 -2.994 4.302 1.00 98.56 354 ILE A C 1
ATOM 2820 O O . ILE A 1 354 ? -16.577 -3.257 3.209 1.00 98.56 354 ILE A O 1
ATOM 2824 N N . ARG A 1 355 ? -18.283 -2.414 4.400 1.00 98.06 355 ARG A N 1
ATOM 2825 C CA . ARG A 1 355 ? -19.091 -2.022 3.235 1.00 98.06 355 ARG A CA 1
ATOM 2826 C C . ARG A 1 355 ? -18.380 -0.965 2.383 1.00 98.06 355 ARG A C 1
ATOM 2828 O O . ARG A 1 355 ? -18.357 -1.106 1.161 1.00 98.06 355 ARG A O 1
ATOM 2835 N N . LYS A 1 356 ? -17.769 0.054 3.004 1.00 96.75 356 LYS A N 1
ATOM 2836 C CA . LYS A 1 356 ? -16.946 1.061 2.305 1.00 96.75 356 LYS A CA 1
ATOM 2837 C C . LYS A 1 356 ? -15.763 0.408 1.582 1.00 96.75 356 LYS A C 1
ATOM 2839 O O . LYS A 1 356 ? -15.612 0.610 0.382 1.00 96.75 356 LYS A O 1
ATOM 2844 N N . ALA A 1 357 ? -14.980 -0.429 2.265 1.00 97.75 357 ALA A N 1
ATOM 2845 C CA . ALA A 1 357 ? -13.848 -1.137 1.662 1.00 97.75 357 ALA A CA 1
ATOM 2846 C C . ALA A 1 357 ? -14.286 -2.021 0.480 1.00 97.75 357 ALA A C 1
ATOM 2848 O O . ALA A 1 357 ? -13.672 -1.985 -0.584 1.00 97.75 357 ALA A O 1
ATOM 2849 N N . ARG A 1 358 ? -15.397 -2.762 0.617 1.00 97.25 358 ARG A N 1
ATOM 2850 C CA . ARG A 1 358 ? -15.976 -3.578 -0.467 1.00 97.25 358 ARG A CA 1
ATOM 2851 C C . ARG A 1 358 ? -16.419 -2.750 -1.677 1.00 97.25 358 ARG A C 1
ATOM 2853 O O . ARG A 1 358 ? -16.302 -3.237 -2.797 1.00 97.25 358 ARG A O 1
ATOM 2860 N N . ALA A 1 359 ? -16.878 -1.513 -1.486 1.00 95.31 359 ALA A N 1
ATOM 2861 C CA . ALA A 1 359 ? -17.201 -0.622 -2.601 1.00 95.31 359 ALA A CA 1
ATOM 2862 C C . ALA A 1 359 ? -15.950 -0.244 -3.417 1.00 95.31 359 ALA A C 1
ATOM 2864 O O . ALA A 1 359 ? -15.992 -0.289 -4.648 1.00 95.31 359 ALA A O 1
ATOM 2865 N N . TYR A 1 360 ? -14.827 0.038 -2.747 1.00 95.75 360 TYR A N 1
ATOM 2866 C CA . TYR A 1 360 ? -13.540 0.263 -3.413 1.00 95.75 360 TYR A CA 1
ATOM 2867 C C . TYR A 1 360 ? -13.014 -1.005 -4.098 1.00 95.75 360 TYR A C 1
ATOM 2869 O O . TYR A 1 360 ? -12.609 -0.942 -5.258 1.00 95.75 360 TYR A O 1
ATOM 2877 N N . TYR A 1 361 ? -13.120 -2.177 -3.456 1.00 95.88 361 TYR A N 1
ATOM 2878 C CA . TYR A 1 361 ? -12.802 -3.458 -4.102 1.00 95.88 361 TYR A CA 1
ATOM 2879 C C . TYR A 1 361 ? -13.619 -3.682 -5.377 1.00 95.88 361 TYR A C 1
ATOM 2881 O O . TYR A 1 361 ? -13.057 -4.049 -6.403 1.00 95.88 361 TYR A O 1
ATOM 2889 N N . ALA A 1 362 ? -14.925 -3.407 -5.353 1.00 92.25 362 ALA A N 1
ATOM 2890 C CA . ALA A 1 362 ? -15.775 -3.553 -6.531 1.00 92.25 362 ALA A CA 1
ATOM 2891 C C . ALA A 1 362 ? -15.359 -2.613 -7.678 1.00 92.25 362 ALA A C 1
ATOM 2893 O O . ALA A 1 362 ? -15.491 -2.975 -8.848 1.00 92.25 362 ALA A O 1
ATOM 2894 N N . SER A 1 363 ? -14.859 -1.414 -7.360 1.00 89.81 363 SER A N 1
ATOM 2895 C CA . SER A 1 363 ? -14.278 -0.499 -8.349 1.00 89.81 363 SER A CA 1
ATOM 2896 C C . SER A 1 363 ? -12.975 -1.045 -8.933 1.00 89.81 363 SER A C 1
ATOM 2898 O O . SER A 1 363 ? -12.854 -1.196 -10.152 1.00 89.81 363 SER A O 1
ATOM 2900 N N . ALA A 1 364 ? -12.052 -1.460 -8.066 1.00 93.25 364 ALA A N 1
ATOM 2901 C CA . ALA A 1 364 ? -10.787 -2.073 -8.450 1.00 93.25 364 ALA A CA 1
ATOM 2902 C C . ALA A 1 364 ? -10.972 -3.339 -9.305 1.00 93.25 364 ALA A C 1
ATOM 2904 O O . ALA A 1 364 ? -10.256 -3.533 -10.285 1.00 93.25 364 ALA A O 1
ATOM 2905 N N . GLU A 1 365 ? -11.963 -4.179 -8.994 1.00 92.69 365 GLU A N 1
ATOM 2906 C CA . GLU A 1 365 ? -12.288 -5.392 -9.755 1.00 92.69 365 GLU A CA 1
ATOM 2907 C C . GLU A 1 365 ? -12.665 -5.095 -11.209 1.00 92.69 365 GLU A C 1
ATOM 2909 O O . GLU A 1 365 ? -12.270 -5.848 -12.101 1.00 92.69 365 GLU A O 1
ATOM 2914 N N . ARG A 1 366 ? -13.379 -3.991 -11.473 1.00 90.06 366 ARG A N 1
ATOM 2915 C CA . ARG A 1 366 ? -13.623 -3.523 -12.850 1.00 90.06 366 ARG A CA 1
ATOM 2916 C C . ARG A 1 366 ? -12.326 -3.039 -13.496 1.00 90.06 366 ARG A C 1
ATOM 2918 O O . ARG A 1 366 ? -12.034 -3.397 -14.636 1.00 90.06 366 ARG A O 1
ATOM 2925 N N . GLY A 1 367 ? -11.513 -2.315 -12.729 1.00 91.94 367 GLY A N 1
ATOM 2926 C CA . GLY A 1 367 ? -10.189 -1.839 -13.128 1.00 91.94 367 GLY A CA 1
ATOM 2927 C C . GLY A 1 367 ? -9.215 -2.929 -13.558 1.00 91.94 367 GLY A C 1
ATOM 2928 O O . GLY A 1 367 ? -8.412 -2.704 -14.457 1.00 91.94 367 GLY A O 1
ATOM 2929 N N . VAL A 1 368 ? -9.311 -4.141 -13.003 1.00 94.31 368 VAL A N 1
ATOM 2930 C CA . VAL A 1 368 ? -8.468 -5.275 -13.421 1.00 94.31 368 VAL A CA 1
ATOM 2931 C C . VAL A 1 368 ? -8.558 -5.509 -14.932 1.00 94.31 368 VAL A C 1
ATOM 2933 O O . VAL A 1 368 ? -7.547 -5.805 -15.566 1.00 94.31 368 VAL A O 1
ATOM 2936 N N . ARG A 1 369 ? -9.738 -5.344 -15.543 1.00 92.06 369 ARG A N 1
ATOM 2937 C CA . ARG A 1 369 ? -9.908 -5.539 -16.992 1.00 92.06 369 ARG A CA 1
ATOM 2938 C C . ARG A 1 369 ? -9.236 -4.441 -17.821 1.00 92.06 369 ARG A C 1
ATOM 2940 O O . ARG A 1 369 ? -8.878 -4.698 -18.969 1.00 92.06 369 ARG A O 1
ATOM 2947 N N . LEU A 1 370 ? -9.010 -3.265 -17.237 1.00 93.88 370 LEU A N 1
ATOM 2948 C CA . LEU A 1 370 ? -8.311 -2.134 -17.855 1.00 93.88 370 LEU A CA 1
ATOM 2949 C C . LEU A 1 370 ? -6.790 -2.332 -17.916 1.00 93.88 370 LEU A C 1
ATOM 2951 O O . LEU A 1 370 ? -6.119 -1.662 -18.699 1.00 93.88 370 LEU A O 1
ATOM 2955 N N . LEU A 1 371 ? -6.245 -3.271 -17.138 1.00 95.56 371 LEU A N 1
ATOM 2956 C CA . LEU A 1 371 ? -4.824 -3.606 -17.153 1.00 95.56 371 LEU A CA 1
ATOM 2957 C C . LEU A 1 371 ? -4.436 -4.419 -18.390 1.00 95.56 371 LEU A C 1
ATOM 2959 O O . LEU A 1 371 ? -5.268 -5.093 -19.024 1.00 95.56 371 LEU A O 1
ATOM 2963 N N . SER A 1 372 ? -3.135 -4.409 -18.690 1.00 94.88 372 SER A N 1
ATOM 2964 C CA . SER A 1 372 ? -2.554 -5.286 -19.702 1.00 94.88 372 SER A CA 1
ATOM 2965 C C . SER A 1 372 ? -2.914 -6.752 -19.404 1.00 94.88 372 SER A C 1
ATOM 2967 O O . SER A 1 372 ? -3.002 -7.142 -18.234 1.00 94.88 372 SER A O 1
ATOM 2969 N N . PRO A 1 373 ? -3.119 -7.607 -20.425 1.00 92.62 373 PRO A N 1
ATOM 2970 C CA . PRO A 1 373 ? -3.554 -8.989 -20.210 1.00 92.62 373 PRO A CA 1
ATOM 2971 C C . PRO A 1 373 ? -2.675 -9.782 -19.233 1.00 92.62 373 PRO A C 1
ATOM 2973 O O . PRO A 1 373 ? -3.196 -10.566 -18.442 1.00 92.62 373 PRO A O 1
ATOM 2976 N N . LYS A 1 374 ? -1.357 -9.539 -19.243 1.00 91.62 374 LYS A N 1
ATOM 2977 C CA . LYS A 1 374 ? -0.392 -10.208 -18.359 1.00 91.62 374 LYS A CA 1
ATOM 2978 C C . LYS A 1 374 ? -0.515 -9.791 -16.887 1.00 91.62 374 LYS A C 1
ATOM 2980 O O . LYS A 1 374 ? -0.197 -10.581 -16.006 1.00 91.62 374 LYS A O 1
ATOM 2985 N N . ALA A 1 375 ? -1.015 -8.586 -16.611 1.00 93.94 375 ALA A N 1
ATOM 2986 C CA . ALA A 1 375 ? -1.161 -8.056 -15.256 1.00 93.94 375 ALA A CA 1
ATOM 2987 C C . ALA A 1 375 ? -2.497 -8.433 -14.590 1.00 93.94 375 ALA A C 1
ATOM 2989 O O . ALA A 1 375 ? -2.617 -8.376 -13.366 1.00 93.94 375 ALA A O 1
ATOM 2990 N N . ARG A 1 376 ? -3.513 -8.844 -15.359 1.00 94.69 376 ARG A N 1
ATOM 2991 C CA . ARG A 1 376 ? -4.867 -9.077 -14.821 1.00 94.69 376 ARG A CA 1
ATOM 2992 C C . ARG A 1 376 ? -4.900 -10.159 -13.756 1.00 94.69 376 ARG A C 1
ATOM 2994 O O . ARG A 1 376 ? -5.470 -9.963 -12.689 1.00 94.69 376 ARG A O 1
ATOM 3001 N N . PHE A 1 377 ? -4.278 -11.296 -14.047 1.00 92.06 377 PHE A N 1
ATOM 3002 C CA . PHE A 1 377 ? -4.264 -12.438 -13.143 1.00 92.06 377 PHE A CA 1
ATOM 3003 C C . PHE A 1 377 ? -3.543 -12.160 -11.811 1.00 92.06 377 PHE A C 1
ATOM 3005 O O . PHE A 1 377 ? -4.190 -12.320 -10.772 1.00 92.06 377 PHE A O 1
ATOM 3012 N N . PRO A 1 378 ? -2.275 -11.699 -11.788 1.00 91.50 378 PRO A N 1
ATOM 3013 C CA . PRO A 1 378 ? -1.576 -11.413 -10.532 1.00 91.50 378 PRO A CA 1
ATOM 3014 C C . PRO A 1 378 ? -2.303 -10.374 -9.668 1.00 91.50 378 PRO A C 1
ATOM 3016 O O . PRO A 1 378 ? -2.410 -10.543 -8.448 1.00 91.50 378 PRO A O 1
ATOM 3019 N N . ILE A 1 379 ? -2.858 -9.326 -10.286 1.00 94.25 379 ILE A N 1
ATOM 3020 C CA . ILE A 1 379 ? -3.588 -8.281 -9.559 1.00 94.25 379 ILE A CA 1
ATOM 3021 C C . ILE A 1 379 ? -4.926 -8.804 -9.042 1.00 94.25 379 ILE A C 1
ATOM 3023 O O . ILE A 1 379 ? -5.253 -8.574 -7.878 1.00 94.25 379 ILE A O 1
ATOM 3027 N N . ARG A 1 380 ? -5.666 -9.580 -9.843 1.00 93.94 380 ARG A N 1
ATOM 3028 C CA . ARG A 1 380 ? -6.917 -10.205 -9.401 1.00 93.94 380 ARG A CA 1
ATOM 3029 C C . ARG A 1 380 ? -6.698 -11.153 -8.225 1.00 93.94 380 ARG A C 1
ATOM 3031 O O . ARG A 1 380 ? -7.437 -11.080 -7.248 1.00 93.94 380 ARG A O 1
ATOM 3038 N N . ALA A 1 381 ? -5.676 -12.003 -8.294 1.00 89.88 381 ALA A N 1
ATOM 3039 C CA . ALA A 1 381 ? -5.342 -12.929 -7.217 1.00 89.88 381 ALA A CA 1
ATOM 3040 C C . ALA A 1 381 ? -4.964 -12.189 -5.922 1.00 89.88 381 ALA A C 1
ATOM 3042 O O . ALA A 1 381 ? -5.433 -12.556 -4.842 1.00 89.88 381 ALA A O 1
ATOM 3043 N N . SER A 1 382 ? -4.172 -11.117 -6.029 1.00 89.62 382 SER A N 1
ATOM 3044 C CA . SER A 1 382 ? -3.800 -10.275 -4.883 1.00 89.62 382 SER A CA 1
ATOM 3045 C C . SER A 1 382 ? -5.021 -9.594 -4.261 1.00 89.62 382 SER A C 1
ATOM 3047 O O . SER A 1 382 ? -5.200 -9.650 -3.044 1.00 89.62 382 SER A O 1
ATOM 3049 N N . LEU A 1 383 ? -5.890 -9.015 -5.098 1.00 93.00 383 LEU A N 1
ATOM 3050 C CA . LEU A 1 383 ? -7.146 -8.389 -4.690 1.00 93.00 383 LEU A CA 1
ATOM 3051 C C . LEU A 1 383 ? -8.027 -9.379 -3.922 1.00 93.00 383 LEU A C 1
ATOM 3053 O O . LEU A 1 383 ? -8.404 -9.114 -2.779 1.00 93.00 383 LEU A O 1
ATOM 3057 N N . ASP A 1 384 ? -8.311 -10.537 -4.521 1.00 91.06 384 ASP A N 1
ATOM 3058 C CA . ASP A 1 384 ? -9.170 -11.561 -3.924 1.00 91.06 384 ASP A CA 1
ATOM 3059 C C . ASP A 1 384 ? -8.587 -12.091 -2.609 1.00 91.06 384 ASP A C 1
ATOM 3061 O O . ASP A 1 384 ? -9.318 -12.288 -1.636 1.00 91.06 384 ASP A O 1
ATOM 3065 N N . SER A 1 385 ? -7.265 -12.278 -2.546 1.00 86.88 385 SER A N 1
ATOM 3066 C CA . SER A 1 385 ? -6.587 -12.709 -1.326 1.00 86.88 385 SER A CA 1
ATOM 3067 C C . SER A 1 385 ? -6.693 -11.685 -0.195 1.00 86.88 385 SER A C 1
ATOM 3069 O O . SER A 1 385 ? -6.799 -12.096 0.961 1.00 86.88 385 SER A O 1
ATOM 3071 N N . TYR A 1 386 ? -6.604 -10.385 -0.485 1.00 89.56 386 TYR A N 1
ATOM 3072 C CA . TYR A 1 386 ? -6.661 -9.341 0.543 1.00 89.56 386 TYR A CA 1
ATOM 3073 C C . TYR A 1 386 ? -8.092 -9.110 1.028 1.00 89.56 386 TYR A C 1
ATOM 3075 O O . TYR A 1 386 ? -8.336 -9.027 2.231 1.00 89.56 386 TYR A O 1
ATOM 3083 N N . ARG A 1 387 ? -9.055 -9.112 0.098 1.00 93.50 387 ARG A N 1
ATOM 3084 C CA . ARG A 1 387 ? -10.487 -8.952 0.382 1.00 93.50 387 ARG A CA 1
ATOM 3085 C C . ARG A 1 387 ? -11.009 -9.981 1.391 1.00 93.50 387 ARG A C 1
ATOM 3087 O O . ARG A 1 387 ? -11.828 -9.631 2.235 1.00 93.50 387 ARG A O 1
ATOM 3094 N N . ARG A 1 388 ? -10.477 -11.211 1.377 1.00 91.38 388 ARG A N 1
ATOM 3095 C CA . ARG A 1 388 ? -10.820 -12.280 2.341 1.00 91.38 388 ARG A CA 1
ATOM 3096 C C . ARG A 1 388 ? -10.559 -11.928 3.805 1.00 91.38 388 ARG A C 1
ATOM 3098 O O . ARG A 1 388 ? -11.165 -12.533 4.684 1.00 91.38 388 ARG A O 1
ATOM 3105 N N . ILE A 1 389 ? -9.678 -10.970 4.094 1.00 91.12 389 ILE A N 1
ATOM 3106 C CA . ILE A 1 389 ? -9.458 -10.501 5.469 1.00 91.12 389 ILE A CA 1
ATOM 3107 C C . ILE A 1 389 ? -10.755 -9.901 6.032 1.00 91.12 389 ILE A C 1
ATOM 3109 O O . ILE A 1 389 ? -11.066 -10.127 7.198 1.00 91.12 389 ILE A O 1
ATOM 3113 N N . LEU A 1 390 ? -11.556 -9.218 5.205 1.00 96.12 390 LEU A N 1
ATOM 3114 C CA . LEU A 1 390 ? -12.852 -8.682 5.628 1.00 96.12 390 LEU A CA 1
ATOM 3115 C C . LEU A 1 390 ? -13.822 -9.807 6.009 1.00 96.12 390 LEU A C 1
ATOM 3117 O O . LEU A 1 390 ? -14.470 -9.726 7.050 1.00 96.12 390 LEU A O 1
ATOM 3121 N N . ASP A 1 391 ? -13.855 -10.892 5.231 1.00 94.25 391 ASP A N 1
ATOM 3122 C CA . ASP A 1 391 ? -14.685 -12.065 5.534 1.00 94.25 391 ASP A CA 1
ATOM 3123 C C . ASP A 1 391 ? -14.252 -12.718 6.858 1.00 94.25 391 ASP A C 1
ATOM 3125 O O . ASP A 1 391 ? -15.084 -13.202 7.624 1.00 94.25 391 ASP A O 1
ATOM 3129 N N . LYS A 1 392 ? -12.950 -12.690 7.175 1.00 93.31 392 LYS A N 1
ATOM 3130 C CA . LYS A 1 392 ? -12.422 -13.165 8.463 1.00 93.31 392 LYS A CA 1
ATOM 3131 C C . LYS A 1 392 ? -12.836 -12.293 9.639 1.00 93.31 392 LYS A C 1
ATOM 3133 O O . LYS A 1 392 ? -13.154 -12.835 10.695 1.00 93.31 392 LYS A O 1
ATOM 3138 N N . ILE A 1 393 ? -12.887 -10.976 9.460 1.00 95.19 393 ILE A N 1
ATOM 3139 C CA . ILE A 1 393 ? -13.403 -10.064 10.488 1.00 95.19 393 ILE A CA 1
ATOM 3140 C C . ILE A 1 393 ? -14.889 -10.355 10.751 1.00 95.19 393 ILE A C 1
ATOM 3142 O O . ILE A 1 393 ? -15.305 -10.418 11.907 1.00 95.19 393 ILE A O 1
ATOM 3146 N N . GLU A 1 394 ? -15.680 -10.611 9.705 1.00 96.88 394 GLU A N 1
ATOM 3147 C CA . GLU A 1 394 ? -17.092 -10.997 9.846 1.00 96.88 394 GLU A CA 1
ATOM 3148 C C . GLU A 1 394 ? -17.260 -12.346 10.556 1.00 96.88 394 GLU A C 1
ATOM 3150 O O . GLU A 1 394 ? -18.062 -12.457 11.485 1.00 96.88 394 GLU A O 1
ATOM 3155 N N . GLN A 1 395 ? -16.476 -13.357 10.165 1.00 94.75 395 GLN A N 1
ATOM 3156 C CA . GLN A 1 395 ? -16.481 -14.689 10.784 1.00 94.75 395 GLN A CA 1
ATOM 3157 C C . GLN A 1 395 ? -16.091 -14.639 12.265 1.00 94.75 395 GLN A C 1
ATOM 3159 O O . GLN A 1 395 ? -16.640 -15.396 13.062 1.00 94.75 395 GLN A O 1
ATOM 3164 N N . ASN A 1 396 ? -15.207 -13.714 12.652 1.00 93.69 396 ASN A N 1
ATOM 3165 C CA . ASN A 1 396 ? -14.837 -13.484 14.049 1.00 93.69 396 ASN A CA 1
ATOM 3166 C C . ASN A 1 396 ? -15.859 -12.622 14.819 1.00 93.69 396 ASN A C 1
ATOM 3168 O O . ASN A 1 396 ? -15.548 -12.036 15.855 1.00 93.69 396 ASN A O 1
ATOM 3172 N N . GLY A 1 397 ? -17.078 -12.458 14.294 1.00 95.44 397 GLY A N 1
ATOM 3173 C CA . GLY A 1 397 ? -18.120 -11.666 14.942 1.00 95.44 397 GLY A CA 1
ATOM 3174 C C . GLY A 1 397 ? -17.746 -10.193 15.130 1.00 95.44 397 GLY A C 1
ATOM 3175 O O . GLY A 1 397 ? -18.287 -9.555 16.043 1.00 95.44 397 GLY A O 1
ATOM 3176 N N . TYR A 1 398 ? -16.869 -9.671 14.261 1.00 97.00 398 TYR A N 1
ATOM 3177 C CA . TYR A 1 398 ? -16.327 -8.309 14.263 1.00 97.00 398 TYR A CA 1
ATOM 3178 C C . TYR A 1 398 ? -15.417 -7.979 15.461 1.00 97.00 398 TYR A C 1
ATOM 3180 O O . TYR A 1 398 ? -15.307 -6.815 15.831 1.00 97.00 398 TYR A O 1
ATOM 3188 N N . ASP A 1 399 ? -14.779 -8.975 16.089 1.00 95.88 399 ASP A N 1
ATOM 3189 C CA . ASP A 1 399 ? -13.784 -8.747 17.150 1.00 95.88 399 ASP A CA 1
ATOM 3190 C C . ASP A 1 399 ? -12.357 -8.617 16.587 1.00 95.88 399 ASP A C 1
ATOM 3192 O O . ASP A 1 399 ? -11.531 -9.520 16.666 1.00 95.88 399 ASP A O 1
ATOM 3196 N N . ASN A 1 400 ? -12.078 -7.466 15.993 1.00 94.88 400 ASN A N 1
ATOM 3197 C CA . ASN A 1 400 ? -10.761 -7.007 15.535 1.00 94.88 400 ASN A CA 1
ATOM 3198 C C . ASN A 1 400 ? -10.035 -6.131 16.580 1.00 94.88 400 ASN A C 1
ATOM 3200 O O . ASN A 1 400 ? -8.945 -5.625 16.318 1.00 94.88 400 ASN A O 1
ATOM 3204 N N . LEU A 1 401 ? -10.618 -5.956 17.775 1.00 94.75 401 LEU A N 1
ATOM 3205 C CA . LEU A 1 401 ? -9.974 -5.271 18.902 1.00 94.75 401 LEU A CA 1
ATOM 3206 C C . LEU A 1 401 ? -9.052 -6.210 19.682 1.00 94.75 401 LEU A C 1
ATOM 3208 O O . LEU A 1 401 ? -8.036 -5.776 20.219 1.00 94.75 401 LEU A O 1
ATOM 3212 N N . ARG A 1 402 ? -9.420 -7.491 19.788 1.00 91.94 402 ARG A N 1
ATOM 3213 C CA . ARG A 1 402 ? -8.688 -8.483 20.595 1.00 91.94 402 ARG A CA 1
ATOM 3214 C C . ARG A 1 402 ? -7.967 -9.520 19.758 1.00 91.94 402 ARG A C 1
ATOM 3216 O O . ARG A 1 402 ? -7.065 -10.186 20.257 1.00 91.94 402 ARG A O 1
ATOM 3223 N N . SER A 1 403 ? -8.397 -9.720 18.519 1.00 86.81 403 SER A N 1
ATOM 3224 C CA . SER A 1 403 ? -7.866 -10.764 17.654 1.00 86.81 403 SER A CA 1
ATOM 3225 C C . SER A 1 403 ? -7.681 -10.236 16.247 1.00 86.81 403 SER A C 1
ATOM 3227 O O . SER A 1 403 ? -8.623 -9.810 15.583 1.00 86.81 403 SER A O 1
ATOM 3229 N N . ARG A 1 404 ? -6.439 -10.299 15.780 1.00 86.00 404 ARG A N 1
ATOM 3230 C CA . ARG A 1 404 ? -6.086 -9.885 14.433 1.00 86.00 404 ARG A CA 1
ATOM 3231 C C . ARG A 1 404 ? -6.567 -10.911 13.411 1.00 86.00 404 ARG A C 1
ATOM 3233 O O . ARG A 1 404 ? -6.242 -12.095 13.507 1.00 86.00 404 ARG A O 1
ATOM 3240 N N . ALA A 1 405 ? -7.301 -10.458 12.400 1.00 80.31 405 ALA A N 1
ATOM 3241 C CA . ALA A 1 405 ? -7.753 -11.316 11.310 1.00 80.31 405 ALA A CA 1
ATOM 3242 C C . ALA A 1 405 ? -6.616 -11.606 10.314 1.00 80.31 405 ALA A C 1
ATOM 3244 O O . ALA A 1 405 ? -5.918 -10.702 9.860 1.00 80.31 405 ALA A O 1
ATOM 3245 N N . TYR A 1 406 ? -6.453 -12.863 9.907 1.00 73.19 406 TYR A N 1
ATOM 3246 C CA . TYR A 1 406 ? -5.505 -13.249 8.861 1.00 73.19 406 TYR A CA 1
ATOM 3247 C C . TYR A 1 406 ? -6.122 -14.285 7.920 1.00 73.19 406 TYR A C 1
ATOM 3249 O O . TYR A 1 406 ? -6.885 -15.152 8.337 1.00 73.19 406 TYR A O 1
ATOM 3257 N N . ALA A 1 407 ? -5.767 -14.206 6.637 1.00 68.56 407 ALA A N 1
ATOM 3258 C CA . ALA A 1 407 ? -6.046 -15.273 5.681 1.00 68.56 407 ALA A CA 1
ATOM 3259 C C . ALA A 1 407 ? -4.937 -16.331 5.767 1.00 68.56 407 ALA A C 1
ATOM 3261 O O . ALA A 1 407 ? -3.748 -15.999 5.668 1.00 68.56 407 ALA A O 1
ATOM 3262 N N . THR A 1 408 ? -5.310 -17.598 5.938 1.00 73.12 408 THR A N 1
ATOM 3263 C CA . THR A 1 408 ? -4.356 -18.717 5.948 1.00 73.12 408 THR A CA 1
ATOM 3264 C C . THR A 1 408 ? -3.805 -18.979 4.545 1.00 73.12 408 THR A C 1
ATOM 3266 O O . THR A 1 408 ? -4.391 -18.565 3.546 1.00 73.12 408 THR A O 1
ATOM 3269 N N . LYS A 1 409 ? -2.678 -19.694 4.433 1.00 65.56 409 LYS A N 1
ATOM 3270 C CA . LYS A 1 409 ? -2.082 -20.024 3.124 1.00 65.56 409 LYS A CA 1
ATOM 3271 C C . LYS A 1 409 ? -3.061 -20.749 2.198 1.00 65.56 409 LYS A C 1
ATOM 3273 O O . LYS A 1 409 ? -3.214 -20.344 1.051 1.00 65.56 409 LYS A O 1
ATOM 3278 N N . LEU A 1 410 ? -3.757 -21.764 2.712 1.00 66.19 410 LEU A N 1
ATOM 3279 C CA . LEU A 1 410 ? -4.735 -22.538 1.944 1.00 66.19 410 LEU A CA 1
ATOM 3280 C C . LEU A 1 410 ? -5.872 -21.655 1.418 1.00 66.19 410 LEU A C 1
ATOM 3282 O O . LEU A 1 410 ? -6.285 -21.802 0.274 1.00 66.19 410 LEU A O 1
ATOM 3286 N N . GLU A 1 411 ? -6.330 -20.685 2.207 1.00 72.94 411 GLU A N 1
ATOM 3287 C CA . GLU A 1 411 ? -7.384 -19.749 1.796 1.00 72.94 411 GLU A CA 1
ATOM 3288 C C . GLU A 1 411 ? -6.908 -18.706 0.785 1.00 72.94 411 GLU A C 1
ATOM 3290 O O . GLU A 1 411 ? -7.690 -18.239 -0.044 1.00 72.94 411 GLU A O 1
ATOM 3295 N N . LYS A 1 412 ? -5.628 -18.322 0.824 1.00 69.19 412 LYS A N 1
ATOM 3296 C CA . LYS A 1 412 ? -5.041 -17.489 -0.234 1.00 69.19 412 LYS A CA 1
ATOM 3297 C C . LYS A 1 412 ? -5.015 -18.265 -1.551 1.00 69.19 412 LYS A C 1
ATOM 3299 O O . LYS A 1 412 ? -5.444 -17.738 -2.574 1.00 69.19 412 LYS A O 1
ATOM 3304 N N . LEU A 1 413 ? -4.594 -19.531 -1.498 1.00 71.69 413 LEU A N 1
ATOM 3305 C CA . LEU A 1 413 ? -4.436 -20.398 -2.668 1.00 71.69 413 LEU A CA 1
ATOM 3306 C C . LEU A 1 413 ? -5.765 -20.887 -3.259 1.00 71.69 413 LEU A C 1
ATOM 3308 O O . LEU A 1 413 ? -5.892 -20.956 -4.479 1.00 71.69 413 LEU A O 1
ATOM 3312 N N . SER A 1 414 ? -6.787 -21.150 -2.440 1.00 76.06 414 SER A N 1
ATOM 3313 C CA . SER A 1 414 ? -8.086 -21.654 -2.918 1.00 76.06 414 SER A CA 1
ATOM 3314 C C . SER A 1 414 ? -8.800 -20.693 -3.875 1.00 76.06 414 SER A C 1
ATOM 3316 O O . SER A 1 414 ? -9.609 -21.113 -4.697 1.00 76.06 414 SER A O 1
ATOM 3318 N N . GLY A 1 415 ? -8.480 -19.398 -3.808 1.00 77.50 415 GLY A N 1
ATOM 3319 C CA . GLY A 1 415 ? -9.020 -18.390 -4.718 1.00 77.50 415 GLY A CA 1
ATOM 3320 C C . GLY A 1 415 ? -8.331 -18.267 -6.063 1.00 77.50 415 GLY A C 1
ATOM 3321 O O . GLY A 1 415 ? -8.877 -17.611 -6.946 1.00 77.50 415 GLY A O 1
ATOM 3322 N N . VAL A 1 416 ? -7.139 -18.838 -6.214 1.00 80.31 416 VAL A N 1
ATOM 3323 C CA . VAL A 1 416 ? -6.289 -18.598 -7.383 1.00 80.31 416 VAL A CA 1
ATOM 3324 C C . VAL A 1 416 ? -6.939 -19.092 -8.686 1.00 80.31 416 VAL A C 1
ATOM 3326 O O . VAL A 1 416 ? -6.947 -18.320 -9.647 1.00 80.31 416 VAL A O 1
ATOM 3329 N N . PRO A 1 417 ? -7.576 -20.281 -8.747 1.00 81.81 417 PRO A N 1
ATOM 3330 C CA . PRO A 1 417 ? -8.260 -20.726 -9.965 1.00 81.81 417 PRO A CA 1
ATOM 3331 C C . PRO A 1 417 ? -9.404 -19.792 -10.392 1.00 81.81 417 PRO A C 1
ATOM 3333 O O . PRO A 1 417 ? -9.542 -19.457 -11.569 1.00 81.81 417 PRO A O 1
ATOM 3336 N N . ALA A 1 418 ? -10.201 -19.309 -9.433 1.00 83.62 418 ALA A N 1
ATOM 3337 C CA . ALA A 1 418 ? -11.285 -18.365 -9.706 1.00 83.62 418 ALA A CA 1
ATOM 3338 C C . ALA A 1 418 ? -10.750 -17.003 -10.186 1.00 83.62 418 ALA A C 1
ATOM 3340 O O . ALA A 1 418 ? -11.286 -16.424 -11.133 1.00 83.62 418 ALA A O 1
ATOM 3341 N N . ALA A 1 419 ? -9.659 -16.520 -9.581 1.00 85.38 419 ALA A N 1
ATOM 3342 C CA . ALA A 1 419 ? -8.977 -15.300 -10.004 1.00 85.38 419 ALA A CA 1
ATOM 3343 C C . ALA A 1 419 ? -8.431 -15.414 -11.436 1.00 85.38 419 ALA A C 1
ATOM 3345 O O . ALA A 1 419 ? -8.579 -14.481 -12.226 1.00 85.38 419 ALA A O 1
ATOM 3346 N N . TRP A 1 420 ? -7.849 -16.565 -11.789 1.00 86.31 420 TRP A N 1
ATOM 3347 C CA . TRP A 1 420 ? -7.377 -16.841 -13.145 1.00 86.31 420 TRP A CA 1
ATOM 3348 C C . TRP A 1 420 ? -8.519 -16.802 -14.158 1.00 86.31 420 TRP A C 1
ATOM 3350 O O . TRP A 1 420 ? -8.398 -16.125 -15.175 1.00 86.31 420 TRP A O 1
ATOM 3360 N N . MET A 1 421 ? -9.650 -17.452 -13.865 1.00 84.38 421 MET A N 1
ATOM 3361 C CA . MET A 1 421 ? -10.824 -17.411 -14.741 1.00 84.38 421 MET A CA 1
ATOM 3362 C C . MET A 1 421 ? -11.320 -15.977 -14.958 1.00 84.38 421 MET A C 1
ATOM 3364 O O . MET A 1 421 ? -11.522 -15.565 -16.100 1.00 84.38 421 MET A O 1
ATOM 3368 N N . ALA A 1 422 ? -11.485 -15.209 -13.880 1.00 85.31 422 ALA A N 1
ATOM 3369 C CA . ALA A 1 422 ? -11.979 -13.840 -13.971 1.00 85.31 422 ALA A CA 1
ATOM 3370 C C . ALA A 1 422 ? -11.018 -12.912 -14.740 1.00 85.31 422 ALA A C 1
ATOM 3372 O O . ALA A 1 422 ? -11.453 -11.996 -15.435 1.00 85.31 422 ALA A O 1
ATOM 3373 N N . ALA A 1 423 ? -9.710 -13.172 -14.675 1.00 87.62 423 ALA A N 1
ATOM 3374 C CA . ALA A 1 423 ? -8.699 -12.416 -15.409 1.00 87.62 423 ALA A CA 1
ATOM 3375 C C . ALA A 1 423 ? -8.768 -12.598 -16.939 1.00 87.62 423 ALA A C 1
ATOM 3377 O O . ALA A 1 423 ? -8.207 -11.781 -17.674 1.00 87.62 423 ALA A O 1
ATOM 3378 N N . GLN A 1 424 ? -9.468 -13.627 -17.433 1.00 84.69 424 GLN A N 1
ATOM 3379 C CA . GLN A 1 424 ? -9.626 -13.872 -18.871 1.00 84.69 424 GLN A CA 1
ATOM 3380 C C . GLN A 1 424 ? -10.688 -12.989 -19.538 1.00 84.69 424 GLN A C 1
ATOM 3382 O O . GLN A 1 424 ? -10.815 -13.005 -20.767 1.00 84.69 424 GLN A O 1
ATOM 3387 N N . GLU A 1 425 ? -11.464 -12.228 -18.766 1.00 80.69 425 GLU A N 1
ATOM 3388 C CA . GLU A 1 425 ? -12.503 -11.357 -19.307 1.00 80.69 425 GLU A CA 1
ATOM 3389 C C . GLU A 1 425 ? -11.900 -10.139 -20.036 1.00 80.69 425 GLU A C 1
ATOM 3391 O O . GLU A 1 425 ? -11.005 -9.474 -19.501 1.00 80.69 425 GLU A O 1
ATOM 3396 N N . PRO A 1 426 ? -12.351 -9.821 -21.266 1.00 75.31 426 PRO A N 1
ATOM 3397 C CA . PRO A 1 426 ? -11.935 -8.606 -21.962 1.00 75.31 426 PRO A CA 1
ATOM 3398 C C . PRO A 1 426 ? -12.546 -7.347 -21.313 1.00 75.31 426 PRO A C 1
ATOM 3400 O O . PRO A 1 426 ? -13.570 -7.462 -20.636 1.00 75.31 426 PRO A O 1
ATOM 3403 N N . PRO A 1 427 ? -11.964 -6.150 -21.543 1.00 76.19 427 PRO A N 1
ATOM 3404 C CA . PRO A 1 427 ? -12.552 -4.889 -21.093 1.00 76.19 427 PRO A CA 1
ATOM 3405 C C . PRO A 1 427 ? -13.969 -4.710 -21.644 1.00 76.19 427 PRO A C 1
ATOM 3407 O O . PRO A 1 427 ? -14.214 -4.967 -22.824 1.00 76.19 427 PRO A O 1
ATOM 3410 N N . GLN A 1 428 ? -14.887 -4.242 -20.804 1.00 76.19 428 GLN A N 1
ATOM 3411 C CA . GLN A 1 428 ? -16.265 -3.925 -21.170 1.00 76.19 428 GLN A CA 1
ATOM 3412 C C . GLN A 1 428 ? -16.466 -2.406 -21.233 1.00 76.19 428 GLN A C 1
ATOM 3414 O O . GLN A 1 428 ? -15.761 -1.645 -20.571 1.00 76.19 428 GLN A O 1
ATOM 3419 N N . LEU A 1 429 ? -17.451 -1.943 -22.012 1.00 63.53 429 LEU A N 1
ATOM 3420 C CA . LEU A 1 429 ? -17.709 -0.507 -22.200 1.00 63.53 429 LEU A CA 1
ATOM 3421 C C . LEU A 1 429 ? -18.009 0.218 -20.870 1.00 63.53 429 LEU A C 1
ATOM 3423 O O . LEU A 1 429 ? -17.607 1.364 -20.699 1.00 63.53 429 LEU A O 1
ATOM 3427 N N . GLY A 1 430 ? -18.650 -0.469 -19.916 1.00 67.44 430 GLY A N 1
ATOM 3428 C CA . GLY A 1 430 ? -18.962 0.052 -18.579 1.00 67.44 430 GLY A CA 1
ATOM 3429 C C . GLY A 1 430 ? -17.816 -0.001 -17.559 1.00 67.44 430 GLY A C 1
ATOM 3430 O O . GLY A 1 430 ? -18.004 0.445 -16.431 1.00 67.44 430 GLY A O 1
ATOM 3431 N N . ASP A 1 431 ? -16.646 -0.539 -17.920 1.00 68.44 431 ASP A N 1
ATOM 3432 C CA . ASP A 1 431 ? -15.479 -0.575 -17.023 1.00 68.44 431 ASP A CA 1
ATOM 3433 C C . ASP A 1 431 ? -14.712 0.743 -17.005 1.00 68.44 431 ASP A C 1
ATOM 3435 O O . ASP A 1 431 ? -13.975 1.021 -16.059 1.00 68.44 431 ASP A O 1
ATOM 3439 N N . ARG A 1 432 ? -14.871 1.547 -18.059 1.00 66.31 432 ARG A N 1
ATOM 3440 C CA . ARG A 1 432 ? -14.198 2.834 -18.189 1.00 66.31 432 ARG A CA 1
ATOM 3441 C C . ARG A 1 432 ? -14.818 3.810 -17.203 1.00 66.31 432 ARG A C 1
ATOM 3443 O O . ARG A 1 432 ? -15.999 4.145 -17.296 1.00 66.31 432 ARG A O 1
ATOM 3450 N N . VAL A 1 433 ? -14.013 4.260 -16.250 1.00 59.16 433 VAL A N 1
ATOM 3451 C CA . VAL A 1 433 ? -14.436 5.268 -15.285 1.00 59.16 433 VAL A CA 1
ATOM 3452 C C . VAL A 1 433 ? -14.449 6.633 -15.994 1.00 59.16 433 VAL A C 1
ATOM 3454 O O . VAL A 1 433 ? -13.444 6.997 -16.607 1.00 59.16 433 VAL A O 1
ATOM 3457 N N . PRO A 1 434 ? -15.555 7.403 -15.959 1.00 49.12 434 PRO A N 1
ATOM 3458 C CA . PRO A 1 434 ? -15.612 8.722 -16.587 1.00 49.12 434 PRO A CA 1
ATOM 3459 C C . PRO A 1 434 ? -14.511 9.655 -16.064 1.00 49.12 434 PRO A C 1
ATOM 3461 O O . PRO A 1 434 ? -14.250 9.690 -14.859 1.00 49.12 434 PRO A O 1
ATOM 3464 N N . ARG A 1 435 ? -13.926 10.482 -16.947 1.00 44.91 435 ARG A N 1
ATOM 3465 C CA . ARG A 1 435 ? -12.870 11.460 -16.599 1.00 44.91 435 ARG A CA 1
ATOM 3466 C C . ARG A 1 435 ? -13.231 12.384 -15.423 1.00 44.91 435 ARG A C 1
ATOM 3468 O O . ARG A 1 435 ? -12.337 12.895 -14.770 1.00 44.91 435 ARG A O 1
ATOM 3475 N N . SER A 1 436 ? -14.509 12.584 -15.107 1.00 39.69 436 SER A N 1
ATOM 3476 C CA . SER A 1 436 ? -14.958 13.411 -13.976 1.00 39.69 436 SER A CA 1
ATOM 3477 C C . SER A 1 436 ? -14.687 12.804 -12.593 1.00 39.69 436 SER A C 1
ATOM 3479 O O . SER A 1 436 ? -14.721 13.521 -11.603 1.00 39.69 436 SER A O 1
ATOM 3481 N N . ILE A 1 437 ? -14.417 11.500 -12.481 1.00 43.59 437 ILE A N 1
ATOM 3482 C CA . ILE A 1 437 ? -13.911 10.923 -11.223 1.00 43.59 437 ILE A CA 1
ATOM 3483 C C . ILE A 1 437 ? -12.420 11.249 -11.068 1.00 43.59 437 ILE A C 1
ATOM 3485 O O . ILE A 1 437 ? -11.961 11.416 -9.942 1.00 43.59 437 ILE A O 1
ATOM 3489 N N . LEU A 1 438 ? -11.698 11.465 -12.180 1.00 44.38 438 LEU A N 1
ATOM 3490 C CA . LEU A 1 438 ? -10.303 11.913 -12.169 1.00 44.38 438 LEU A CA 1
ATOM 3491 C C . LEU A 1 438 ? -10.128 13.336 -11.598 1.00 44.38 438 LEU A C 1
ATOM 3493 O O . LEU A 1 438 ? -9.075 13.642 -11.047 1.00 44.38 438 LEU A O 1
ATOM 3497 N N . SER A 1 439 ? -11.168 14.182 -11.641 1.00 41.09 439 SER A N 1
ATOM 3498 C CA . SER A 1 439 ? -11.107 15.530 -11.053 1.00 41.09 439 SER A CA 1
ATOM 3499 C C . SER A 1 439 ? -11.136 15.525 -9.522 1.00 41.09 439 SER A C 1
ATOM 3501 O O . SER A 1 439 ? -10.558 16.413 -8.905 1.00 41.09 439 SER A O 1
ATOM 3503 N N . ARG A 1 440 ? -11.706 14.487 -8.883 1.00 50.56 440 ARG A N 1
ATOM 3504 C CA . ARG A 1 440 ? -11.602 14.338 -7.420 1.00 50.56 440 ARG A CA 1
ATOM 3505 C C . ARG A 1 440 ? -10.144 14.215 -6.974 1.00 50.56 440 ARG A C 1
ATOM 3507 O O . ARG A 1 440 ? -9.810 14.695 -5.900 1.00 50.56 440 ARG A O 1
ATOM 3514 N N . PHE A 1 441 ? -9.276 13.606 -7.786 1.00 49.53 441 PHE A N 1
ATOM 3515 C CA . PHE A 1 441 ? -7.863 13.417 -7.437 1.00 49.53 441 PHE A CA 1
ATOM 3516 C C . PHE A 1 441 ? -7.088 14.735 -7.454 1.00 49.53 441 PHE A C 1
ATOM 3518 O O . PHE A 1 441 ? -6.320 14.975 -6.528 1.00 49.53 441 PHE A O 1
ATOM 3525 N N . SER A 1 442 ? -7.339 15.609 -8.436 1.00 44.38 442 SER A N 1
ATOM 3526 C CA . SER A 1 442 ? -6.761 16.960 -8.462 1.00 44.38 442 SER A CA 1
ATOM 3527 C C . SER A 1 442 ? -7.266 17.831 -7.309 1.00 44.38 442 SER A C 1
ATOM 3529 O O . SER A 1 442 ? -6.487 18.590 -6.736 1.00 44.38 442 SER A O 1
ATOM 3531 N N . ASP A 1 443 ? -8.536 17.680 -6.918 1.00 45.22 443 ASP A N 1
ATOM 3532 C CA . ASP A 1 443 ? -9.126 18.434 -5.805 1.00 45.22 443 ASP A CA 1
ATOM 3533 C C . ASP A 1 443 ? -8.547 17.995 -4.446 1.00 45.22 443 ASP A C 1
ATOM 3535 O O . ASP A 1 443 ? -8.267 18.831 -3.587 1.00 45.22 443 ASP A O 1
ATOM 3539 N N . ILE A 1 444 ? -8.286 16.693 -4.266 1.00 49.28 444 ILE A N 1
ATOM 3540 C CA . ILE A 1 444 ? -7.670 16.130 -3.053 1.00 49.28 444 ILE A CA 1
ATOM 3541 C C . ILE A 1 444 ? -6.220 16.603 -2.881 1.00 49.28 444 ILE A C 1
ATOM 3543 O O . ILE A 1 444 ? -5.836 16.992 -1.780 1.00 49.28 444 ILE A O 1
ATOM 3547 N N . THR A 1 445 ? -5.422 16.626 -3.953 1.00 43.84 445 THR A N 1
ATOM 3548 C CA . THR A 1 445 ? -4.054 17.173 -3.907 1.00 43.84 445 THR A CA 1
ATOM 3549 C C . THR A 1 445 ? -4.038 18.695 -3.761 1.00 43.84 445 THR A C 1
ATOM 3551 O O . THR A 1 445 ? -3.124 19.234 -3.149 1.00 43.84 445 THR A O 1
ATOM 3554 N N . ALA A 1 446 ? -5.056 19.401 -4.266 1.00 40.53 446 ALA A N 1
ATOM 3555 C CA . ALA A 1 446 ? -5.177 20.852 -4.108 1.00 40.53 446 ALA A CA 1
ATOM 3556 C C . ALA A 1 446 ? -5.590 21.279 -2.686 1.00 40.53 446 ALA A C 1
ATOM 3558 O O . ALA A 1 446 ? -5.364 22.424 -2.307 1.00 40.53 446 ALA A O 1
ATOM 3559 N N . HIS A 1 447 ? -6.217 20.383 -1.912 1.00 37.28 447 HIS A N 1
ATOM 3560 C CA . HIS A 1 447 ? -6.619 20.606 -0.513 1.00 37.28 447 HIS A CA 1
ATOM 3561 C C . HIS A 1 447 ? -5.682 19.934 0.501 1.00 37.28 447 HIS A C 1
ATOM 3563 O O . HIS A 1 447 ? -5.894 20.051 1.710 1.00 37.28 447 HIS A O 1
ATOM 3569 N N . ALA A 1 448 ? -4.643 19.238 0.033 1.00 37.91 448 ALA A N 1
ATOM 3570 C CA . ALA A 1 448 ? -3.550 18.807 0.884 1.00 37.91 448 ALA A CA 1
ATOM 3571 C C . ALA A 1 448 ? -2.957 20.037 1.583 1.00 37.91 448 ALA A C 1
ATOM 3573 O O . ALA A 1 448 ? -2.630 21.024 0.926 1.00 37.91 448 ALA A O 1
ATOM 3574 N N . LEU A 1 449 ? -2.872 19.971 2.917 1.00 35.53 449 LEU A N 1
ATOM 3575 C CA . LEU A 1 449 ? -2.320 21.014 3.783 1.00 35.53 449 LEU A CA 1
ATOM 3576 C C . LEU A 1 449 ? -1.090 21.674 3.136 1.00 35.53 449 LEU A C 1
ATOM 3578 O O . LEU A 1 449 ? -0.270 20.948 2.562 1.00 35.53 449 LEU A O 1
ATOM 3582 N N . PRO A 1 450 ? -0.945 23.013 3.227 1.00 31.70 450 PRO A N 1
ATOM 3583 C CA . PRO A 1 450 ? 0.217 23.696 2.676 1.00 31.70 450 PRO A CA 1
ATOM 3584 C C . PRO A 1 450 ? 1.479 22.985 3.157 1.00 31.70 450 PRO A C 1
ATOM 3586 O O . PRO A 1 450 ? 1.562 22.624 4.337 1.00 31.70 450 PRO A O 1
ATOM 3589 N N . ARG A 1 451 ? 2.438 22.768 2.241 1.00 35.66 451 ARG A N 1
ATOM 3590 C CA . ARG A 1 451 ? 3.780 22.306 2.614 1.00 35.66 451 ARG A CA 1
ATOM 3591 C C . ARG A 1 451 ? 4.199 23.144 3.829 1.00 35.66 451 ARG A C 1
ATOM 3593 O O . ARG A 1 451 ? 4.106 24.374 3.729 1.00 35.66 451 ARG A O 1
ATOM 3600 N N . PRO A 1 452 ? 4.581 22.541 4.972 1.00 28.27 452 PRO A N 1
ATOM 3601 C CA . PRO A 1 452 ? 5.183 23.333 6.033 1.00 28.27 452 PRO A CA 1
ATOM 3602 C C . PRO A 1 452 ? 6.315 24.140 5.389 1.00 28.27 452 PRO A C 1
ATOM 3604 O O . PRO A 1 452 ? 6.977 23.606 4.490 1.00 28.27 452 PRO A O 1
ATOM 3607 N N . PRO A 1 453 ? 6.479 25.428 5.743 1.00 25.52 453 PRO A N 1
ATOM 3608 C CA . PRO A 1 453 ? 7.524 26.240 5.149 1.00 25.52 453 PRO A CA 1
ATOM 3609 C C . PRO A 1 453 ? 8.825 25.459 5.269 1.00 25.52 453 PRO A C 1
ATOM 3611 O O . PRO A 1 453 ? 9.203 25.027 6.360 1.00 25.52 453 PRO A O 1
ATOM 3614 N N . ILE A 1 454 ? 9.459 25.225 4.121 1.00 31.52 454 ILE A N 1
ATOM 3615 C CA . ILE A 1 454 ? 10.844 24.789 4.084 1.00 31.52 454 ILE A CA 1
ATOM 3616 C C . ILE A 1 454 ? 11.563 25.815 4.962 1.00 31.52 454 ILE A C 1
ATOM 3618 O O . ILE A 1 454 ? 11.433 27.018 4.728 1.00 31.52 454 ILE A O 1
ATOM 3622 N N . PHE A 1 455 ? 12.258 25.376 6.008 1.00 32.44 455 PHE A N 1
ATOM 3623 C CA . PHE A 1 455 ? 13.116 26.249 6.812 1.00 32.44 455 PHE A CA 1
ATOM 3624 C C . PHE A 1 455 ? 14.354 26.678 5.988 1.00 32.44 455 PHE A C 1
ATOM 3626 O O . PHE A 1 455 ? 15.473 26.659 6.480 1.00 32.44 455 PHE A O 1
ATOM 3633 N N . SER A 1 456 ? 14.175 27.046 4.715 1.00 30.48 456 SER A N 1
ATOM 3634 C CA . SER A 1 456 ? 15.239 27.446 3.794 1.00 30.48 456 SER A CA 1
ATOM 3635 C C . SER A 1 456 ? 15.663 28.906 3.948 1.00 30.48 456 SER A C 1
ATOM 3637 O O . SER A 1 456 ? 16.625 29.296 3.306 1.00 30.48 456 SER A O 1
ATOM 3639 N N . ASP A 1 457 ? 15.014 29.699 4.809 1.00 29.20 457 ASP A N 1
ATOM 3640 C CA . ASP A 1 457 ? 15.313 31.135 4.948 1.00 29.20 457 ASP A CA 1
ATOM 3641 C C . ASP A 1 457 ? 15.665 31.577 6.380 1.00 29.20 457 ASP A C 1
ATOM 3643 O O . ASP A 1 457 ? 15.494 32.743 6.739 1.00 29.20 457 ASP A O 1
ATOM 3647 N N . VAL A 1 458 ? 16.196 30.679 7.219 1.00 26.44 458 VAL A N 1
ATOM 3648 C CA . VAL A 1 458 ? 16.898 31.118 8.436 1.00 26.44 458 VAL A CA 1
ATOM 3649 C C . VAL A 1 458 ? 18.398 31.111 8.143 1.00 26.44 458 VAL A C 1
ATOM 3651 O O . VAL A 1 458 ? 18.975 30.029 8.031 1.00 26.44 458 VAL A O 1
ATOM 3654 N N . PRO A 1 459 ? 19.066 32.276 8.029 1.00 26.30 459 PRO A N 1
ATOM 3655 C CA . PRO A 1 459 ? 20.516 32.292 7.977 1.00 26.30 459 PRO A CA 1
ATOM 3656 C C . PRO A 1 459 ? 21.034 31.704 9.289 1.00 26.30 459 PRO A C 1
ATOM 3658 O O . PRO A 1 459 ? 20.784 32.242 10.370 1.00 26.30 459 PRO A O 1
ATOM 3661 N N . PHE A 1 460 ? 21.735 30.577 9.185 1.00 28.67 460 PHE A N 1
ATOM 3662 C CA . PHE A 1 460 ? 22.430 29.929 10.289 1.00 28.67 460 PHE A CA 1
ATOM 3663 C C . PHE A 1 460 ? 23.600 30.833 10.709 1.00 28.67 460 PHE A C 1
ATOM 3665 O O . PHE A 1 460 ? 24.744 30.665 10.291 1.00 28.67 460 PHE A O 1
ATOM 3672 N N . HIS A 1 461 ? 23.314 31.872 11.494 1.00 27.62 461 HIS A N 1
ATOM 3673 C CA . HIS A 1 461 ? 24.359 32.654 12.135 1.00 27.62 461 HIS A CA 1
ATOM 3674 C C . HIS A 1 461 ? 24.989 31.794 13.232 1.00 27.62 461 HIS A C 1
ATOM 3676 O O . HIS A 1 461 ? 24.421 31.612 14.308 1.00 27.62 461 HIS A O 1
ATOM 3682 N N . MET A 1 462 ? 26.193 31.289 12.951 1.00 30.73 462 MET A N 1
ATOM 3683 C CA . MET A 1 462 ? 27.147 30.885 13.977 1.00 30.73 462 MET A CA 1
ATOM 3684 C C . MET A 1 462 ? 27.306 32.031 14.984 1.00 30.73 462 MET A C 1
ATOM 3686 O O . MET A 1 462 ? 27.950 33.038 14.697 1.00 30.73 462 MET A O 1
ATOM 3690 N N . ALA A 1 463 ? 26.750 31.860 16.179 1.00 27.02 463 ALA A N 1
ATOM 3691 C CA . ALA A 1 463 ? 27.193 32.574 17.363 1.00 27.02 463 ALA A CA 1
ATOM 3692 C C . ALA A 1 463 ? 27.896 31.557 18.261 1.00 27.02 463 ALA A C 1
ATOM 3694 O O . ALA A 1 463 ? 27.281 30.855 19.062 1.00 27.02 463 ALA A O 1
ATOM 3695 N N . ALA A 1 464 ? 29.213 31.466 18.085 1.00 33.88 464 ALA A N 1
ATOM 3696 C CA . ALA A 1 464 ? 30.088 31.010 19.144 1.00 33.88 464 ALA A CA 1
ATOM 3697 C C . ALA A 1 464 ? 29.923 31.995 20.306 1.00 33.88 464 ALA A C 1
ATOM 3699 O O . ALA A 1 464 ? 30.437 33.108 20.236 1.00 33.88 464 ALA A O 1
ATOM 3700 N N . ASP A 1 465 ? 29.198 31.607 21.353 1.00 27.08 465 ASP A N 1
ATOM 3701 C CA . ASP A 1 465 ? 29.273 32.323 22.618 1.00 27.08 465 ASP A CA 1
ATOM 3702 C C . ASP A 1 465 ? 29.595 31.346 23.744 1.00 27.08 465 ASP A C 1
ATOM 3704 O O . ASP A 1 465 ? 28.800 30.542 24.230 1.00 27.08 465 ASP A O 1
ATOM 3708 N N . ASN A 1 466 ? 30.874 31.403 24.078 1.00 32.62 466 ASN A N 1
ATOM 3709 C CA . ASN A 1 466 ? 31.542 30.689 25.131 1.00 32.62 466 ASN A CA 1
ATOM 3710 C C . ASN A 1 466 ? 31.167 31.392 26.440 1.00 32.62 466 ASN A C 1
ATOM 3712 O O . ASN A 1 466 ? 31.748 32.427 26.765 1.00 32.62 466 ASN A O 1
ATOM 3716 N N . ARG A 1 467 ? 30.185 30.881 27.190 1.00 28.14 467 ARG A N 1
ATOM 3717 C CA . ARG A 1 467 ? 29.944 31.347 28.562 1.00 28.14 467 ARG A CA 1
ATOM 3718 C C . ARG A 1 467 ? 29.329 30.262 29.441 1.00 28.14 467 ARG A C 1
ATOM 3720 O O . ARG A 1 467 ? 28.136 29.994 29.437 1.00 28.14 467 ARG A O 1
ATOM 3727 N N . SER A 1 468 ? 30.216 29.677 30.237 1.00 30.41 468 SER A N 1
ATOM 3728 C CA . SER A 1 468 ? 29.963 29.092 31.550 1.00 30.41 468 SER A CA 1
ATOM 3729 C C . SER A 1 468 ? 28.895 29.846 32.346 1.00 30.41 468 SER A C 1
ATOM 3731 O O . SER A 1 468 ? 29.075 31.038 32.580 1.00 30.41 468 SER A O 1
ATOM 3733 N N . PHE A 1 469 ? 27.890 29.145 32.873 1.00 26.78 469 PHE A N 1
ATOM 3734 C CA . PHE A 1 469 ? 27.282 29.511 34.153 1.00 26.78 469 PHE A CA 1
ATOM 3735 C C . PHE A 1 469 ? 26.783 28.269 34.899 1.00 26.78 469 PHE A C 1
ATOM 3737 O O . PHE A 1 469 ? 25.944 27.508 34.425 1.00 26.78 469 PHE A O 1
ATOM 3744 N N . SER A 1 470 ? 27.371 28.076 36.075 1.00 25.67 470 SER A N 1
ATOM 3745 C CA . SER A 1 470 ? 26.886 27.240 37.161 1.00 25.67 470 SER A CA 1
ATOM 3746 C C . SER A 1 470 ? 25.628 27.840 37.797 1.00 25.67 470 SER A C 1
ATOM 3748 O O . SER A 1 470 ? 25.422 29.051 37.747 1.00 25.67 470 SER A O 1
ATOM 3750 N N . GLY A 1 471 ? 24.849 27.007 38.491 1.00 23.98 471 GLY A N 1
ATOM 3751 C CA . GLY A 1 471 ? 23.938 27.472 39.542 1.00 23.98 471 GLY A CA 1
ATOM 3752 C C . GLY A 1 471 ? 22.572 26.788 39.568 1.00 23.98 471 GLY A C 1
ATOM 3753 O O . GLY A 1 471 ? 21.779 27.003 38.664 1.00 23.98 471 GLY A O 1
ATOM 3754 N N . ALA A 1 472 ? 22.359 25.989 40.624 1.00 25.94 472 ALA A N 1
ATOM 3755 C CA . ALA A 1 472 ? 21.149 25.816 41.454 1.00 25.94 472 ALA A CA 1
ATOM 3756 C C . ALA A 1 472 ? 19.796 26.304 40.875 1.00 25.94 472 ALA A C 1
ATOM 3758 O O . ALA A 1 472 ? 19.678 27.455 40.470 1.00 25.94 472 ALA A O 1
ATOM 3759 N N . VAL A 1 473 ? 18.705 25.531 40.890 1.00 32.19 473 VAL A N 1
ATOM 3760 C CA . VAL A 1 473 ? 18.057 24.786 41.997 1.00 32.19 473 VAL A CA 1
ATOM 3761 C C . VAL A 1 473 ? 17.226 23.646 41.421 1.00 32.19 473 VAL A C 1
ATOM 3763 O O . VAL A 1 473 ? 16.605 23.874 40.359 1.00 32.19 473 VAL A O 1
#

pLDDT: mean 72.69, std 26.27, range [23.98, 98.69]